Protein AF-0000000068355469 (afdb_homodimer)

Radius of gyration: 29.23 Å; Cα contacts (8 Å, |Δi|>4): 867; chains: 2; bounding box: 47×93×87 Å

Nearest PDB structures (foldseek):
  5yq8-assembly2_D  TM=9.572E-01  e=1.534E-23  Leishmania major
  4rgh-assembly1_A  TM=9.578E-01  e=7.534E-19  Homo sapiens
  4z2z-assembly1_B  TM=8.912E-01  e=1.620E-16  Saccharomyces cerevisiae S288C
  7d66-assembly2_I  TM=9.226E-01  e=7.204E-16  Toxoplasma gondii GT1
  7d66-assembly1_F  TM=9.216E-01  e=1.233E-15  Toxoplasma gondii GT1

Organism: Leishmania major (NCBI:txid5664)

Structure (mmCIF, N/CA/C/O backbone):
data_AF-0000000068355469-model_v1
#
loop_
_entity.id
_entity.type
_entity.pdbx_description
1 polymer 'DNA-damage inducible protein DDI1-like protein'
#
loop_
_atom_site.group_PDB
_atom_site.id
_atom_site.type_symbol
_atom_site.label_atom_id
_atom_site.label_alt_id
_atom_site.label_comp_id
_atom_site.label_asym_id
_atom_site.label_entity_id
_atom_site.label_seq_id
_atom_site.pdbx_PDB_ins_code
_atom_site.Cartn_x
_atom_site.Cartn_y
_atom_site.Cartn_z
_atom_site.occupancy
_atom_site.B_iso_or_equiv
_atom_site.auth_seq_id
_atom_site.auth_comp_id
_atom_site.auth_asym_id
_atom_site.auth_atom_id
_atom_site.pdbx_PDB_model_num
ATOM 1 N N . MET A 1 1 ? -22.641 -48.719 -15.414 1 51.84 1 MET A N 1
ATOM 2 C CA . MET A 1 1 ? -21.25 -49.125 -15.336 1 51.84 1 MET A CA 1
ATOM 3 C C . MET A 1 1 ? -20.297 -47.969 -15.516 1 51.84 1 MET A C 1
ATOM 5 O O . MET A 1 1 ? -19.312 -47.844 -14.789 1 51.84 1 MET A O 1
ATOM 9 N N . ASP A 1 2 ? -20.797 -46.844 -16.328 1 77.88 2 ASP A N 1
ATOM 10 C CA . ASP A 1 2 ? -20.078 -45.688 -16.844 1 77.88 2 ASP A CA 1
ATOM 11 C C . ASP A 1 2 ? -19.938 -44.594 -15.789 1 77.88 2 ASP A C 1
ATOM 13 O O . ASP A 1 2 ? -18.875 -44 -15.656 1 77.88 2 ASP A O 1
ATOM 17 N N . GLU A 1 3 ? -20.859 -44.656 -14.852 1 86.19 3 GLU A N 1
ATOM 18 C CA . GLU A 1 3 ? -20.844 -43.656 -13.797 1 86.19 3 GLU A CA 1
ATOM 19 C C . GLU A 1 3 ? -19.797 -43.969 -12.742 1 86.19 3 GLU A C 1
ATOM 21 O O . GLU A 1 3 ? -19.156 -43.062 -12.211 1 86.19 3 GLU A O 1
ATOM 26 N N . ARG A 1 4 ? -19.609 -45.25 -12.461 1 82.31 4 ARG A N 1
ATOM 27 C CA . ARG A 1 4 ? -18.625 -45.688 -11.469 1 82.31 4 ARG A CA 1
ATOM 28 C C . ARG A 1 4 ? -17.219 -45.375 -11.938 1 82.31 4 ARG A C 1
ATOM 30 O O . ARG A 1 4 ? -16.344 -45.031 -11.133 1 82.31 4 ARG A O 1
ATOM 37 N N . GLN A 1 5 ? -17.031 -45.562 -13.211 1 86 5 GLN A N 1
ATOM 38 C CA . GLN A 1 5 ? -15.727 -45.25 -13.781 1 86 5 GLN A CA 1
ATOM 39 C C . GLN A 1 5 ? -15.422 -43.75 -13.695 1 86 5 GLN A C 1
ATOM 41 O O . GLN A 1 5 ? -14.297 -43.344 -13.406 1 86 5 GLN A O 1
ATOM 46 N N . LEU A 1 6 ? -16.469 -42.875 -13.945 1 89.69 6 LEU A N 1
ATOM 47 C CA . LEU A 1 6 ? -16.328 -41.438 -13.859 1 89.69 6 LEU A CA 1
ATOM 48 C C . LEU A 1 6 ? -15.992 -41 -12.43 1 89.69 6 LEU A C 1
ATOM 50 O O . LEU A 1 6 ? -15.164 -40.125 -12.227 1 89.69 6 LEU A O 1
ATOM 54 N N . GLU A 1 7 ? -16.625 -41.562 -11.57 1 88 7 GLU A N 1
ATOM 55 C CA . GLU A 1 7 ? -16.359 -41.25 -10.172 1 88 7 GLU A CA 1
ATOM 56 C C . GLU A 1 7 ? -14.945 -41.656 -9.766 1 88 7 GLU A C 1
ATOM 58 O O . GLU A 1 7 ? -14.289 -40.938 -9.023 1 88 7 GLU A O 1
ATOM 63 N N . LEU A 1 8 ? -14.531 -42.875 -10.203 1 87.12 8 LEU A N 1
ATOM 64 C CA . LEU A 1 8 ? -13.172 -43.312 -9.93 1 87.12 8 LEU A CA 1
ATOM 65 C C . LEU A 1 8 ? -12.156 -42.344 -10.523 1 87.12 8 LEU A C 1
ATOM 67 O O . LEU A 1 8 ? -11.164 -42 -9.875 1 87.12 8 LEU A O 1
ATOM 71 N N . GLN A 1 9 ? -12.375 -41.906 -11.711 1 88.88 9 GLN A N 1
ATOM 72 C CA . GLN A 1 9 ? -11.5 -40.969 -12.375 1 88.88 9 GLN A CA 1
ATOM 73 C C . GLN A 1 9 ? -11.43 -39.656 -11.594 1 88.88 9 GLN A C 1
ATOM 75 O O . GLN A 1 9 ? -10.344 -39.094 -11.391 1 88.88 9 GLN A O 1
ATOM 80 N N . ARG A 1 10 ? -12.562 -39.188 -11.188 1 88.88 10 ARG A N 1
ATOM 81 C CA . ARG A 1 10 ? -12.617 -37.969 -10.398 1 88.88 10 ARG A CA 1
ATOM 82 C C . ARG A 1 10 ? -11.797 -38.094 -9.117 1 88.88 10 ARG A C 1
ATOM 84 O O . ARG A 1 10 ? -11.109 -37.156 -8.711 1 88.88 10 ARG A O 1
ATOM 91 N N . ARG A 1 11 ? -11.867 -39.188 -8.516 1 89.38 11 ARG A N 1
ATOM 92 C CA . ARG A 1 11 ? -11.133 -39.406 -7.277 1 89.38 11 ARG A CA 1
ATOM 93 C C . ARG A 1 11 ? -9.633 -39.469 -7.531 1 89.38 11 ARG A C 1
ATOM 95 O O . ARG A 1 11 ? -8.852 -38.938 -6.727 1 89.38 11 ARG A O 1
ATOM 102 N N . ILE A 1 12 ? -9.273 -40.125 -8.578 1 89.94 12 ILE A N 1
ATOM 103 C CA . ILE A 1 12 ? -7.859 -40.219 -8.93 1 89.94 12 ILE A CA 1
ATOM 104 C C . ILE A 1 12 ? -7.312 -38.812 -9.195 1 89.94 12 ILE A C 1
ATOM 106 O O . ILE A 1 12 ? -6.246 -38.438 -8.703 1 89.94 12 ILE A O 1
ATOM 110 N N . TYR A 1 13 ? -8.062 -38.031 -9.93 1 89.62 13 TYR A N 1
ATOM 111 C CA . TYR A 1 13 ? -7.641 -36.688 -10.242 1 89.62 13 TYR A CA 1
ATOM 112 C C . TYR A 1 13 ? -7.523 -35.844 -8.977 1 89.62 13 TYR A C 1
ATOM 114 O O . TYR A 1 13 ? -6.582 -35.062 -8.82 1 89.62 13 TYR A O 1
ATOM 122 N N . ALA A 1 14 ? -8.43 -35.938 -8.141 1 90.25 14 ALA A N 1
ATOM 123 C CA . ALA A 1 14 ? -8.391 -35.219 -6.871 1 90.25 14 ALA A CA 1
ATOM 124 C C . ALA A 1 14 ? -7.152 -35.594 -6.062 1 90.25 14 ALA A C 1
ATOM 126 O O . ALA A 1 14 ? -6.527 -34.719 -5.441 1 90.25 14 ALA A O 1
ATOM 127 N N . GLN A 1 15 ? -6.836 -36.781 -6.062 1 91.38 15 GLN A N 1
ATOM 128 C CA . GLN A 1 15 ? -5.66 -37.25 -5.336 1 91.38 15 GLN A CA 1
ATOM 129 C C . GLN A 1 15 ? -4.379 -36.719 -5.957 1 91.38 15 GLN A C 1
ATOM 131 O O . GLN A 1 15 ? -3.451 -36.344 -5.242 1 91.38 15 GLN A O 1
ATOM 136 N N . ILE A 1 16 ? -4.293 -36.75 -7.227 1 92.5 16 ILE A N 1
ATOM 137 C CA . ILE A 1 16 ? -3.131 -36.219 -7.93 1 92.5 16 ILE A CA 1
ATOM 138 C C . ILE A 1 16 ? -2.963 -34.75 -7.598 1 92.5 16 ILE A C 1
ATOM 140 O O . ILE A 1 16 ? -1.854 -34.281 -7.312 1 92.5 16 ILE A O 1
ATOM 144 N N . GLN A 1 17 ? -4.062 -34.031 -7.699 1 92.56 17 GLN A N 1
ATOM 145 C CA . GLN A 1 17 ? -4.02 -32.625 -7.383 1 92.56 17 GLN A CA 1
ATOM 146 C C . GLN A 1 17 ? -3.553 -32.375 -5.949 1 92.56 17 GLN A C 1
ATOM 148 O O . GLN A 1 17 ? -2.719 -31.516 -5.695 1 92.56 17 GLN A O 1
ATOM 153 N N . GLN A 1 18 ? -4.039 -33.156 -5.074 1 94.5 18 GLN A N 1
ATOM 154 C CA . GLN A 1 18 ? -3.643 -33.031 -3.674 1 94.5 18 GLN A CA 1
ATOM 155 C C . GLN A 1 18 ? -2.152 -33.312 -3.498 1 94.5 18 GLN A C 1
ATOM 157 O O . GLN A 1 18 ? -1.476 -32.625 -2.73 1 94.5 18 GLN A O 1
ATOM 162 N N . GLN A 1 19 ? -1.701 -34.25 -4.156 1 93.88 19 GLN A N 1
ATOM 163 C CA . GLN A 1 19 ? -0.277 -34.562 -4.094 1 93.88 19 GLN A CA 1
ATOM 164 C C . GLN A 1 19 ? 0.563 -33.406 -4.609 1 93.88 19 GLN A C 1
ATOM 166 O O . GLN A 1 19 ? 1.611 -33.094 -4.039 1 93.88 19 GLN A O 1
ATOM 171 N N . GLN A 1 20 ? 0.139 -32.75 -5.695 1 93.5 20 GLN A N 1
ATOM 172 C CA . GLN A 1 20 ? 0.834 -31.609 -6.242 1 93.5 20 GLN A CA 1
ATOM 173 C C . GLN A 1 20 ? 0.85 -30.453 -5.242 1 93.5 20 GLN A C 1
ATOM 175 O O . GLN A 1 20 ? 1.87 -29.781 -5.078 1 93.5 20 GLN A O 1
ATOM 180 N N . ILE A 1 21 ? -0.259 -30.234 -4.633 1 96.94 21 ILE A N 1
ATOM 181 C CA . ILE A 1 21 ? -0.383 -29.188 -3.619 1 96.94 21 ILE A CA 1
ATOM 182 C C . ILE A 1 21 ? 0.56 -29.484 -2.455 1 96.94 21 ILE A C 1
ATOM 184 O O . ILE A 1 21 ? 1.283 -28.594 -1.991 1 96.94 21 ILE A O 1
ATOM 188 N N . ASP A 1 22 ? 0.597 -30.734 -2.049 1 96.88 22 ASP A N 1
ATOM 189 C CA . ASP A 1 22 ? 1.46 -31.141 -0.944 1 96.88 22 ASP A CA 1
ATOM 190 C C . ASP A 1 22 ? 2.934 -30.984 -1.31 1 96.88 22 ASP A C 1
ATOM 192 O O . ASP A 1 22 ? 3.74 -30.547 -0.48 1 96.88 22 ASP A O 1
ATOM 196 N N . GLU A 1 23 ? 3.232 -31.359 -2.447 1 96.19 23 GLU A N 1
ATOM 197 C CA . GLU A 1 23 ? 4.602 -31.172 -2.926 1 96.19 23 GLU A CA 1
ATOM 198 C C . GLU A 1 23 ? 4.969 -29.688 -2.99 1 96.19 23 GLU A C 1
ATOM 200 O O . GLU A 1 23 ? 6.09 -29.312 -2.643 1 96.19 23 GLU A O 1
ATOM 205 N N . ASN A 1 24 ? 4.051 -28.922 -3.484 1 96.31 24 ASN A N 1
ATOM 206 C CA . ASN A 1 24 ? 4.266 -27.484 -3.531 1 96.31 24 ASN A CA 1
ATOM 207 C C . ASN A 1 24 ? 4.539 -26.906 -2.143 1 96.31 24 ASN A C 1
ATOM 209 O O . ASN A 1 24 ? 5.473 -26.125 -1.96 1 96.31 24 ASN A O 1
ATOM 213 N N . LEU A 1 25 ? 3.688 -27.297 -1.235 1 96.5 25 LEU A N 1
ATOM 214 C CA . LEU A 1 25 ? 3.861 -26.859 0.147 1 96.5 25 LEU A CA 1
ATOM 215 C C . LEU A 1 25 ? 5.211 -27.328 0.693 1 96.5 25 LEU A C 1
ATOM 217 O O . LEU A 1 25 ? 5.926 -26.547 1.325 1 96.5 25 LEU A O 1
ATOM 221 N N . ALA A 1 26 ? 5.562 -28.562 0.443 1 95.88 26 ALA A N 1
ATOM 222 C CA . ALA A 1 26 ? 6.836 -29.125 0.901 1 95.88 26 ALA A CA 1
ATOM 223 C C . ALA A 1 26 ? 8.008 -28.344 0.315 1 95.88 26 ALA A C 1
ATOM 225 O O . ALA A 1 26 ? 8.984 -28.047 1.017 1 95.88 26 ALA A O 1
ATOM 226 N N . ASN A 1 27 ? 7.949 -28.062 -0.927 1 95.06 27 ASN A N 1
ATOM 227 C CA . ASN A 1 27 ? 8.984 -27.281 -1.583 1 95.06 27 ASN A CA 1
ATOM 228 C C . ASN A 1 27 ? 9.117 -25.891 -0.957 1 95.06 27 ASN A C 1
ATOM 230 O O . ASN A 1 27 ? 10.234 -25.422 -0.729 1 95.06 27 ASN A O 1
ATOM 234 N N . ALA A 1 28 ? 7.973 -25.281 -0.75 1 95.62 28 ALA A N 1
ATOM 235 C CA . ALA A 1 28 ? 7.984 -23.953 -0.136 1 95.62 28 ALA A CA 1
ATOM 236 C C . ALA A 1 28 ? 8.617 -24 1.251 1 95.62 28 ALA A C 1
ATOM 238 O O . ALA A 1 28 ? 9.414 -23.125 1.604 1 95.62 28 ALA A O 1
ATOM 239 N N . LEU A 1 29 ? 8.258 -25.016 2.021 1 94.81 29 LEU A N 1
ATOM 240 C CA . LEU A 1 29 ? 8.789 -25.172 3.369 1 94.81 29 LEU A CA 1
ATOM 241 C C . LEU A 1 29 ? 10.297 -25.406 3.334 1 94.81 29 LEU A C 1
ATOM 243 O O . LEU A 1 29 ? 11.016 -24.969 4.234 1 94.81 29 LEU A O 1
ATOM 247 N N . GLU A 1 30 ? 10.734 -26.016 2.336 1 93.94 30 GLU A N 1
ATOM 248 C CA . GLU A 1 30 ? 12.148 -26.359 2.221 1 93.94 30 GLU A CA 1
ATOM 249 C C . GLU A 1 30 ? 12.961 -25.172 1.674 1 93.94 30 GLU A C 1
ATOM 251 O O . GLU A 1 30 ? 14.008 -24.828 2.223 1 93.94 30 GLU A O 1
ATOM 256 N N . TYR A 1 31 ? 12.461 -24.547 0.656 1 91.88 31 TYR A N 1
ATOM 257 C CA . TYR A 1 31 ? 13.281 -23.609 -0.108 1 91.88 31 TYR A CA 1
ATOM 258 C C . TYR A 1 31 ? 12.977 -22.172 0.283 1 91.88 31 TYR A C 1
ATOM 260 O O . TYR A 1 31 ? 13.805 -21.281 0.098 1 91.88 31 TYR A O 1
ATOM 268 N N . THR A 1 32 ? 11.766 -21.906 0.779 1 91.38 32 THR A N 1
ATOM 269 C CA . THR A 1 32 ? 11.391 -20.547 1.151 1 91.38 32 THR A CA 1
ATOM 270 C C . THR A 1 32 ? 10.625 -20.531 2.471 1 91.38 32 THR A C 1
ATOM 272 O O . THR A 1 32 ? 9.516 -20.016 2.545 1 91.38 32 THR A O 1
ATOM 275 N N . PRO A 1 33 ? 11.188 -21.062 3.52 1 91.12 33 PRO A N 1
ATOM 276 C CA . PRO A 1 33 ? 10.469 -21.156 4.793 1 91.12 33 PRO A CA 1
ATOM 277 C C . PRO A 1 33 ? 10.047 -19.797 5.336 1 91.12 33 PRO A C 1
ATOM 279 O O . PRO A 1 33 ? 9.047 -19.688 6.043 1 91.12 33 PRO A O 1
ATOM 282 N N . GLU A 1 34 ? 10.688 -18.703 4.922 1 90.38 34 GLU A N 1
ATOM 283 C CA . GLU A 1 34 ? 10.406 -17.359 5.422 1 90.38 34 GLU A CA 1
ATOM 284 C C . GLU A 1 34 ? 9.047 -16.875 4.93 1 90.38 34 GLU A C 1
ATOM 286 O O . GLU A 1 34 ? 8.461 -15.953 5.512 1 90.38 34 GLU A O 1
ATOM 291 N N . ALA A 1 35 ? 8.617 -17.469 3.859 1 87.69 35 ALA A N 1
ATOM 292 C CA . ALA A 1 35 ? 7.344 -17.062 3.271 1 87.69 35 ALA A CA 1
ATOM 293 C C . ALA A 1 35 ? 6.188 -17.344 4.23 1 87.69 35 ALA A C 1
ATOM 295 O O . ALA A 1 35 ? 5.094 -16.797 4.062 1 87.69 35 ALA A O 1
ATOM 296 N N . PHE A 1 36 ? 6.434 -18.141 5.188 1 90.12 36 PHE A N 1
ATOM 297 C CA . PHE A 1 36 ? 5.371 -18.531 6.109 1 90.12 36 PHE A CA 1
ATOM 298 C C . PHE A 1 36 ? 5.379 -17.641 7.352 1 90.12 36 PHE A C 1
ATOM 300 O O . PHE A 1 36 ? 4.48 -17.75 8.188 1 90.12 36 PHE A O 1
ATOM 307 N N . ALA A 1 37 ? 6.359 -16.844 7.473 1 89.56 37 ALA A N 1
ATOM 308 C CA . ALA A 1 37 ? 6.449 -15.945 8.625 1 89.56 37 ALA A CA 1
ATOM 309 C C . ALA A 1 37 ? 5.582 -14.703 8.422 1 89.56 37 ALA A C 1
ATOM 311 O O . ALA A 1 37 ? 5.414 -14.234 7.289 1 89.56 37 ALA A O 1
ATOM 312 N N . LYS A 1 38 ? 5.027 -14.258 9.477 1 89.69 38 LYS A N 1
ATOM 313 C CA . LYS A 1 38 ? 4.297 -12.992 9.445 1 89.69 38 LYS A CA 1
ATOM 314 C C . LYS A 1 38 ? 5.242 -11.82 9.195 1 89.69 38 LYS A C 1
ATOM 316 O O . LYS A 1 38 ? 6.352 -11.781 9.727 1 89.69 38 LYS A O 1
ATOM 321 N N . VAL A 1 39 ? 4.762 -10.922 8.422 1 95.44 39 VAL A N 1
ATOM 322 C CA . VAL A 1 39 ? 5.637 -9.789 8.133 1 95.44 39 VAL A CA 1
ATOM 323 C C . VAL A 1 39 ? 5.211 -8.578 8.969 1 95.44 39 VAL A C 1
ATOM 325 O O . VAL A 1 39 ? 4.02 -8.367 9.203 1 95.44 39 VAL A O 1
ATOM 328 N N . THR A 1 40 ? 6.176 -7.824 9.477 1 96.38 40 THR A N 1
ATOM 329 C CA . THR A 1 40 ? 5.957 -6.562 10.172 1 96.38 40 THR A CA 1
ATOM 330 C C . THR A 1 40 ? 5.73 -5.426 9.18 1 96.38 40 THR A C 1
ATOM 332 O O . THR A 1 40 ? 6.539 -5.223 8.273 1 96.38 40 THR A O 1
ATOM 335 N N . MET A 1 41 ? 4.625 -4.746 9.398 1 97.62 41 MET A N 1
ATOM 336 C CA . MET A 1 41 ? 4.301 -3.641 8.492 1 97.62 41 MET A CA 1
ATOM 337 C C . MET A 1 41 ? 5.301 -2.5 8.656 1 97.62 41 MET A C 1
ATOM 339 O O . MET A 1 41 ? 5.996 -2.414 9.664 1 97.62 41 MET A O 1
ATOM 343 N N . LEU A 1 42 ? 5.344 -1.629 7.66 1 98.69 42 LEU A N 1
ATOM 344 C CA . LEU A 1 42 ? 6.41 -0.631 7.605 1 98.69 42 LEU A CA 1
ATOM 345 C C . LEU A 1 42 ? 5.953 0.685 8.227 1 98.69 42 LEU A C 1
ATOM 347 O O . LEU A 1 42 ? 5.047 1.34 7.707 1 98.69 42 LEU A O 1
ATOM 351 N N . TYR A 1 43 ? 6.594 1.027 9.297 1 98.69 43 TYR A N 1
ATOM 352 C CA . TYR A 1 43 ? 6.395 2.312 9.961 1 98.69 43 TYR A CA 1
ATOM 353 C C . TYR A 1 43 ? 7.723 3.02 10.188 1 98.69 43 TYR A C 1
ATOM 355 O O . TYR A 1 43 ? 8.734 2.375 10.469 1 98.69 43 TYR A O 1
ATOM 363 N N . VAL A 1 44 ? 7.664 4.289 10.102 1 98.75 44 VAL A N 1
ATOM 364 C CA . VAL A 1 44 ? 8.82 5.098 10.477 1 98.75 44 VAL A CA 1
ATOM 365 C C . VAL A 1 44 ? 8.414 6.117 11.539 1 98.75 44 VAL A C 1
ATOM 367 O O . VAL A 1 44 ? 7.281 6.605 11.539 1 98.75 44 VAL A O 1
ATOM 370 N N . PRO A 1 45 ? 9.336 6.383 12.375 1 98.31 45 PRO A N 1
ATOM 371 C CA . PRO A 1 45 ? 9.078 7.473 13.32 1 98.31 45 PRO A CA 1
ATOM 372 C C . PRO A 1 45 ? 9.281 8.852 12.703 1 98.31 45 PRO A C 1
ATOM 374 O O . PRO A 1 45 ? 10.195 9.047 11.898 1 98.31 45 PRO A O 1
ATOM 377 N N . CYS A 1 46 ? 8.383 9.766 13.086 1 98.31 46 CYS A N 1
ATOM 378 C CA . CYS A 1 46 ? 8.555 11.164 12.695 1 98.31 46 CYS A CA 1
ATOM 379 C C . CYS A 1 46 ? 7.938 12.094 13.727 1 98.31 46 CYS A C 1
ATOM 381 O O . CYS A 1 46 ? 7.309 11.641 14.68 1 98.31 46 CYS A O 1
ATOM 383 N N . THR A 1 47 ? 8.289 13.375 13.594 1 98.56 47 THR A N 1
ATOM 384 C CA . THR A 1 47 ? 7.645 14.383 14.438 1 98.56 47 THR A CA 1
ATOM 385 C C . THR A 1 47 ? 7.027 15.484 13.578 1 98.56 47 THR A C 1
ATOM 387 O O . THR A 1 47 ? 7.59 15.867 12.547 1 98.56 47 THR A O 1
ATOM 390 N N . ILE A 1 48 ? 5.906 15.867 13.945 1 98.5 48 ILE A N 1
ATOM 391 C CA . ILE A 1 48 ? 5.199 17.016 13.383 1 98.5 48 ILE A CA 1
ATOM 392 C C . ILE A 1 48 ? 4.844 18 14.5 1 98.5 48 ILE A C 1
ATOM 394 O O . ILE A 1 48 ? 4.117 17.656 15.43 1 98.5 48 ILE A O 1
ATOM 398 N N . ASN A 1 49 ? 5.391 19.172 14.414 1 97 49 ASN A N 1
ATOM 399 C CA . ASN A 1 49 ? 5.246 20.125 15.5 1 97 49 ASN A CA 1
ATOM 400 C C . ASN A 1 49 ? 5.637 19.516 16.844 1 97 49 ASN A C 1
ATOM 402 O O . ASN A 1 49 ? 4.898 19.641 17.828 1 97 49 ASN A O 1
ATOM 406 N N . GLN A 1 50 ? 6.703 18.781 16.875 1 96.44 50 GLN A N 1
ATOM 407 C CA . GLN A 1 50 ? 7.344 18.203 18.047 1 96.44 50 GLN A CA 1
ATOM 408 C C . GLN A 1 50 ? 6.5 17.078 18.641 1 96.44 50 GLN A C 1
ATOM 410 O O . GLN A 1 50 ? 6.812 16.562 19.703 1 96.44 50 GLN A O 1
ATOM 415 N N . VAL A 1 51 ? 5.445 16.688 17.938 1 98.38 51 VAL A N 1
ATOM 416 C CA . VAL A 1 51 ? 4.633 15.555 18.344 1 98.38 51 VAL A CA 1
ATOM 417 C C . VAL A 1 51 ? 5.117 14.289 17.625 1 98.38 51 VAL A C 1
ATOM 419 O O . VAL A 1 51 ? 5.234 14.273 16.406 1 98.38 51 VAL A O 1
ATOM 422 N N . LEU A 1 52 ? 5.418 13.273 18.406 1 98.12 52 LEU A N 1
ATOM 423 C CA . LEU A 1 52 ? 5.859 12.008 17.844 1 98.12 52 LEU A CA 1
ATOM 424 C C . LEU A 1 52 ? 4.707 11.297 17.141 1 98.12 52 LEU A C 1
ATOM 426 O O . LEU A 1 52 ? 3.615 11.172 17.688 1 98.12 52 LEU A O 1
ATOM 430 N N . VAL A 1 53 ? 4.883 10.922 15.93 1 98.44 53 VAL A N 1
ATOM 431 C CA . VAL A 1 53 ? 3.912 10.211 15.109 1 98.44 53 VAL A CA 1
ATOM 432 C C . VAL A 1 53 ? 4.582 9 14.453 1 98.44 53 VAL A C 1
ATOM 434 O O . VAL A 1 53 ? 5.715 9.094 13.977 1 98.44 53 VAL A O 1
ATOM 437 N N . LYS A 1 54 ? 3.955 7.867 14.461 1 98.44 54 LYS A N 1
ATOM 438 C CA . LYS A 1 54 ? 4.395 6.707 13.688 1 98.44 54 LYS A CA 1
ATOM 439 C C . LYS A 1 54 ? 3.697 6.645 12.336 1 98.44 54 LYS A C 1
ATOM 441 O O . LYS A 1 54 ? 2.486 6.426 12.266 1 98.44 54 LYS A O 1
ATOM 446 N N . ALA A 1 55 ? 4.426 6.82 11.312 1 98.69 55 ALA A N 1
ATOM 447 C CA . ALA A 1 55 ? 3.861 6.941 9.969 1 98.69 55 ALA A CA 1
ATOM 448 C C . ALA A 1 55 ? 3.92 5.605 9.234 1 98.69 55 ALA A C 1
ATOM 450 O O . ALA A 1 55 ? 4.984 4.988 9.133 1 98.69 55 ALA A O 1
ATOM 451 N N . PHE A 1 56 ? 2.809 5.211 8.773 1 98.44 56 PHE A N 1
ATOM 452 C CA . PHE A 1 56 ? 2.707 4.027 7.926 1 98.44 56 PHE A CA 1
ATOM 453 C C . PHE A 1 56 ? 3.18 4.332 6.512 1 98.44 56 PHE A C 1
ATOM 455 O O . PHE A 1 56 ? 2.768 5.328 5.914 1 98.44 56 PHE A O 1
ATOM 462 N N . VAL A 1 57 ? 4.109 3.504 5.977 1 98.88 57 VAL A N 1
ATOM 463 C CA . VAL A 1 57 ? 4.629 3.697 4.629 1 98.88 57 VAL A CA 1
ATOM 464 C C . VAL A 1 57 ? 3.889 2.787 3.652 1 98.88 57 VAL A C 1
ATOM 466 O O . VAL A 1 57 ? 3.973 1.561 3.75 1 98.88 57 VAL A O 1
ATOM 469 N N . ASP A 1 58 ? 3.168 3.389 2.707 1 98.38 58 ASP A N 1
ATOM 470 C CA . ASP A 1 58 ? 2.23 2.65 1.868 1 98.38 58 ASP A CA 1
ATOM 471 C C . ASP A 1 58 ? 2.344 3.08 0.408 1 98.38 58 ASP A C 1
ATOM 473 O O . ASP A 1 58 ? 1.712 4.055 -0.008 1 98.38 58 ASP A O 1
ATOM 477 N N . SER A 1 59 ? 3.074 2.266 -0.396 1 98.62 59 SER A N 1
ATOM 478 C CA . SER A 1 59 ? 3.213 2.576 -1.815 1 98.62 59 SER A CA 1
ATOM 479 C C . SER A 1 59 ? 1.902 2.344 -2.561 1 98.62 59 SER A C 1
ATOM 481 O O . SER A 1 59 ? 1.741 2.793 -3.699 1 98.62 59 SER A O 1
ATOM 483 N N . GLY A 1 60 ? 0.962 1.64 -1.952 1 97.19 60 GLY A N 1
ATOM 484 C CA . GLY A 1 60 ? -0.317 1.361 -2.586 1 97.19 60 GLY A CA 1
ATOM 485 C C . GLY A 1 60 ? -1.352 2.443 -2.342 1 97.19 60 GLY A C 1
ATOM 486 O O . GLY A 1 60 ? -2.404 2.459 -2.982 1 97.19 60 GLY A O 1
ATOM 487 N N . ALA A 1 61 ? -1.058 3.273 -1.44 1 95.38 61 ALA A N 1
ATOM 488 C CA . ALA A 1 61 ? -1.926 4.426 -1.205 1 95.38 61 ALA A CA 1
ATOM 489 C C . ALA A 1 61 ? -1.556 5.586 -2.121 1 95.38 61 ALA A C 1
ATOM 491 O O . ALA A 1 61 ? -0.432 6.094 -2.068 1 95.38 61 ALA A O 1
ATOM 492 N N . GLN A 1 62 ? -2.486 5.98 -2.914 1 95.12 62 GLN A N 1
ATOM 493 C CA . GLN A 1 62 ? -2.213 7.059 -3.861 1 95.12 62 GLN A CA 1
ATOM 494 C C . GLN A 1 62 ? -1.901 8.359 -3.137 1 95.12 62 GLN A C 1
ATOM 496 O O . GLN A 1 62 ? -0.956 9.07 -3.494 1 95.12 62 GLN A O 1
ATOM 501 N N . ASN A 1 63 ? -2.654 8.617 -2.057 1 95.12 63 ASN A N 1
ATOM 502 C CA . ASN A 1 63 ? -2.525 9.867 -1.317 1 95.12 63 ASN A CA 1
ATOM 503 C C . ASN A 1 63 ? -2.061 9.625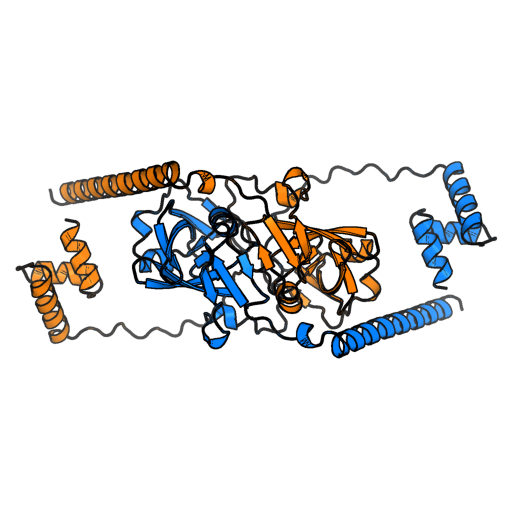 0.116 1 95.12 63 ASN A C 1
ATOM 505 O O . ASN A 1 63 ? -2.42 8.625 0.73 1 95.12 63 ASN A O 1
ATOM 509 N N . SER A 1 64 ? -1.318 10.609 0.591 1 97.44 64 SER A N 1
ATOM 510 C CA . SER A 1 64 ? -0.972 10.617 2.008 1 97.44 64 SER A CA 1
ATOM 511 C C . SER A 1 64 ? -2.133 11.125 2.857 1 97.44 64 SER A C 1
ATOM 513 O O . SER A 1 64 ? -2.828 12.062 2.473 1 97.44 64 SER A O 1
ATOM 515 N N . ILE A 1 65 ? -2.27 10.492 4.02 1 97.31 65 ILE A N 1
ATOM 516 C CA . ILE A 1 65 ? -3.463 10.727 4.824 1 97.31 65 ILE A CA 1
ATOM 517 C C . ILE A 1 65 ? -3.076 10.859 6.293 1 97.31 65 ILE A C 1
ATOM 519 O O . ILE A 1 65 ? -2.236 10.102 6.789 1 97.31 65 ILE A O 1
ATOM 523 N N . MET A 1 66 ? -3.643 11.82 6.926 1 98 66 MET A N 1
ATOM 524 C CA . MET A 1 66 ? -3.568 11.969 8.375 1 98 66 MET A CA 1
ATOM 525 C C . MET A 1 66 ? -4.961 11.914 9 1 98 66 MET A C 1
ATOM 527 O O . MET A 1 66 ? -5.906 12.508 8.477 1 98 66 MET A O 1
ATOM 531 N N . ASN A 1 67 ? -5.066 11.117 10.055 1 96.5 67 ASN A N 1
ATOM 532 C CA . ASN A 1 67 ? -6.387 11.156 10.68 1 96.5 67 ASN A CA 1
ATOM 533 C C . ASN A 1 67 ? -6.598 12.453 11.461 1 96.5 67 ASN A C 1
ATOM 535 O O . ASN A 1 67 ? -5.633 13.133 11.812 1 96.5 67 ASN A O 1
ATOM 539 N N . LYS A 1 68 ? -7.816 12.797 11.648 1 97.31 68 LYS A N 1
ATOM 540 C CA . LYS A 1 68 ? -8.188 14.062 12.273 1 97.31 68 LYS A CA 1
ATOM 541 C C . LYS A 1 68 ? -7.586 14.195 13.664 1 97.31 68 LYS A C 1
ATOM 543 O O . LYS A 1 68 ? -7.098 15.266 14.039 1 97.31 68 LYS A O 1
ATOM 548 N N . ARG A 1 69 ? -7.617 13.148 14.438 1 97.56 69 ARG A N 1
ATOM 549 C CA . ARG A 1 69 ? -7.082 13.164 15.797 1 97.56 69 ARG A CA 1
ATOM 550 C C . ARG A 1 69 ? -5.609 13.555 15.805 1 97.56 69 ARG A C 1
ATOM 552 O O . ARG A 1 69 ? -5.18 14.359 16.625 1 97.56 69 ARG A O 1
ATOM 559 N N . THR A 1 70 ? -4.863 13.047 14.93 1 98.12 70 THR A N 1
ATOM 560 C CA . THR A 1 70 ? -3.441 13.367 14.828 1 98.12 70 THR A CA 1
ATOM 561 C C . THR A 1 70 ? -3.238 14.812 14.383 1 98.12 70 THR A C 1
ATOM 563 O O . THR A 1 70 ? -2.365 15.508 14.898 1 98.12 70 THR A O 1
ATOM 566 N N . ALA A 1 71 ? -4.043 15.258 13.414 1 98.5 71 ALA A N 1
ATOM 567 C CA . ALA A 1 71 ? -3.979 16.656 12.992 1 98.5 71 ALA A CA 1
ATOM 568 C C . ALA A 1 71 ? -4.23 17.594 14.164 1 98.5 71 ALA A C 1
ATOM 570 O O . ALA A 1 71 ? -3.555 18.625 14.297 1 98.5 71 ALA A O 1
ATOM 571 N N . GLU A 1 72 ? -5.16 17.219 14.961 1 98.19 72 GLU A N 1
ATOM 572 C CA . GLU A 1 72 ? -5.473 18 16.141 1 98.19 72 GLU A CA 1
ATOM 573 C C . GLU A 1 72 ? -4.305 18 17.125 1 98.19 72 GLU A C 1
ATOM 575 O O . GLU A 1 72 ? -3.889 19.062 17.609 1 98.19 72 GLU A O 1
ATOM 580 N N . ARG A 1 73 ? -3.787 16.844 17.391 1 97.94 73 ARG A N 1
ATOM 581 C CA . ARG A 1 73 ? -2.67 16.688 18.312 1 97.94 73 ARG A CA 1
ATOM 582 C C . ARG A 1 73 ? -1.464 17.5 17.844 1 97.94 73 ARG A C 1
ATOM 584 O O . ARG A 1 73 ? -0.736 18.062 18.672 1 97.94 73 ARG A O 1
ATOM 591 N N . CYS A 1 74 ? -1.3 17.656 16.531 1 98.12 74 CYS A N 1
ATOM 592 C CA . CYS A 1 74 ? -0.14 18.328 15.961 1 98.12 74 CYS A CA 1
ATOM 593 C C . CYS A 1 74 ? -0.419 19.812 15.758 1 98.12 74 CYS A C 1
ATOM 595 O O . CYS A 1 74 ? 0.449 20.562 15.289 1 98.12 74 CYS A O 1
ATOM 597 N N . GLY A 1 75 ? -1.677 20.25 16.031 1 97.25 75 GLY A N 1
ATOM 598 C CA . GLY A 1 75 ? -2.025 21.641 15.852 1 97.25 75 GLY A CA 1
ATOM 599 C C . GLY A 1 75 ? -2.133 22.062 14.391 1 97.25 75 GLY A C 1
ATOM 600 O O . GLY A 1 75 ? -1.787 23.188 14.031 1 97.25 75 GLY A O 1
ATOM 601 N N . LEU A 1 76 ? -2.58 21.141 13.578 1 97.94 76 LEU A N 1
ATOM 602 C CA . LEU A 1 76 ? -2.539 21.391 12.141 1 97.94 76 LEU A CA 1
ATOM 603 C C . LEU A 1 76 ? -3.936 21.688 11.594 1 97.94 76 LEU A C 1
ATOM 605 O O . LEU A 1 76 ? -4.094 22.016 10.422 1 97.94 76 LEU A O 1
ATOM 609 N N . MET A 1 77 ? -4.977 21.656 12.422 1 96.81 77 MET A N 1
ATOM 610 C CA . MET A 1 77 ? -6.348 21.797 11.93 1 96.81 77 MET A CA 1
ATOM 611 C C . MET A 1 77 ? -6.562 23.172 11.312 1 96.81 77 MET A C 1
ATOM 613 O O . MET A 1 77 ? -7.363 23.328 10.383 1 96.81 77 MET A O 1
ATOM 617 N N . ARG A 1 78 ? -5.875 24.172 11.742 1 95.44 78 ARG A N 1
ATOM 618 C CA . ARG A 1 78 ? -6 25.531 11.227 1 95.44 78 ARG A CA 1
ATOM 619 C C . ARG A 1 78 ? -5.566 25.594 9.766 1 95.44 78 ARG A C 1
ATOM 621 O O . ARG A 1 78 ? -5.887 26.562 9.062 1 95.44 78 ARG A O 1
ATOM 628 N N . LEU A 1 79 ? -4.836 24.625 9.281 1 97.06 79 LEU A N 1
ATOM 629 C CA . LEU A 1 79 ? -4.305 24.625 7.926 1 97.06 79 LEU A CA 1
ATOM 630 C C . LEU A 1 79 ? -5.188 23.781 7 1 97.06 79 LEU A C 1
ATOM 632 O O . LEU A 1 79 ? -4.949 23.734 5.789 1 97.06 79 LEU A O 1
ATOM 636 N N . VAL A 1 80 ? -6.191 23.109 7.562 1 97.81 80 VAL A N 1
ATOM 637 C CA . VAL A 1 80 ? -7.02 22.219 6.762 1 97.81 80 VAL A CA 1
ATOM 638 C C . VAL A 1 80 ? -7.875 23.031 5.793 1 97.81 80 VAL A C 1
ATOM 640 O O . VAL A 1 80 ? -8.742 23.797 6.215 1 97.81 80 VAL A O 1
ATOM 643 N N . ASP A 1 81 ? -7.613 22.859 4.551 1 98 81 ASP A N 1
ATOM 644 C CA . ASP A 1 81 ? -8.406 23.484 3.498 1 98 81 ASP A CA 1
ATOM 645 C C . ASP A 1 81 ? -9.695 22.703 3.244 1 98 81 ASP A C 1
ATOM 647 O O . ASP A 1 81 ? -9.695 21.719 2.512 1 98 81 ASP A O 1
ATOM 651 N N . VAL A 1 82 ? -10.734 23.203 3.705 1 95.69 82 VAL A N 1
ATOM 652 C CA . VAL A 1 82 ? -12.016 22.5 3.695 1 95.69 82 VAL A CA 1
ATOM 653 C C . VAL A 1 82 ? -12.609 22.516 2.287 1 95.69 82 VAL A C 1
ATOM 655 O O . VAL A 1 82 ? -13.57 21.812 2.002 1 95.69 82 VAL A O 1
ATOM 658 N N . ARG A 1 83 ? -12.07 23.312 1.407 1 95.19 83 ARG A N 1
ATOM 659 C CA . ARG A 1 83 ? -12.508 23.266 0.015 1 95.19 83 ARG A CA 1
ATOM 660 C C . ARG A 1 83 ? -12.211 21.906 -0.603 1 95.19 83 ARG A C 1
ATOM 662 O O . ARG A 1 83 ? -12.797 21.531 -1.624 1 95.19 83 ARG A O 1
ATOM 669 N N . MET A 1 84 ? -11.297 21.141 0.025 1 94.31 84 MET A N 1
ATOM 670 C CA . MET A 1 84 ? -10.914 19.828 -0.471 1 94.31 84 MET A CA 1
ATOM 671 C C . MET A 1 84 ? -11.672 18.719 0.265 1 94.31 84 MET A C 1
ATOM 673 O O . MET A 1 84 ? -11.273 17.562 0.218 1 94.31 84 MET A O 1
ATOM 677 N N . ARG A 1 85 ? -12.727 19.094 0.89 1 92.94 85 ARG A N 1
ATOM 678 C CA . ARG A 1 85 ? -13.531 18.094 1.595 1 92.94 85 ARG A CA 1
ATOM 679 C C . ARG A 1 85 ? -14.211 17.141 0.615 1 92.94 85 ARG A C 1
ATOM 681 O O . ARG A 1 85 ? -14.43 17.5 -0.547 1 92.94 85 ARG A O 1
ATOM 688 N N . GLY A 1 86 ? -14.484 15.961 1.14 1 89.5 86 GLY A N 1
ATOM 689 C CA . GLY A 1 86 ? -15.141 14.945 0.332 1 89.5 86 GLY A CA 1
ATOM 690 C C . GLY A 1 86 ? -15.391 13.648 1.086 1 89.5 86 GLY A C 1
ATOM 691 O O . GLY A 1 86 ? -15.57 13.664 2.305 1 89.5 86 GLY A O 1
ATOM 692 N N . VAL A 1 87 ? -15.805 12.711 0.283 1 82.62 87 VAL A N 1
ATOM 693 C CA . VAL A 1 87 ? -16.047 11.383 0.841 1 82.62 87 VAL A CA 1
ATOM 694 C C . VAL A 1 87 ? -15.141 10.367 0.166 1 82.62 87 VAL A C 1
ATOM 696 O O . VAL A 1 87 ? -14.984 10.367 -1.058 1 82.62 87 VAL A O 1
ATOM 699 N N . ALA A 1 88 ? -14.398 9.703 0.991 1 73.75 88 ALA A N 1
ATOM 700 C CA . ALA A 1 88 ? -13.578 8.609 0.49 1 73.75 88 ALA A CA 1
ATOM 701 C C . ALA A 1 88 ? -14.383 7.316 0.377 1 73.75 88 ALA A C 1
ATOM 703 O O . ALA A 1 88 ? -15.156 6.98 1.279 1 73.75 88 ALA A O 1
ATOM 704 N N . VAL A 1 89 ? -14.602 6.688 -0.89 1 59.03 89 VAL A N 1
ATOM 705 C CA . VAL A 1 89 ? -15.469 5.539 -1.144 1 59.03 89 VAL A CA 1
ATOM 706 C C . VAL A 1 89 ? -14.656 4.25 -1.057 1 59.03 89 VAL A C 1
ATOM 708 O O . VAL A 1 89 ? -13.773 4.008 -1.884 1 59.03 89 VAL A O 1
ATOM 711 N N . GLY A 1 90 ? -13.625 4.051 -0.299 1 51.19 90 GLY A N 1
ATOM 712 C CA . GLY A 1 90 ? -13.039 2.725 -0.217 1 51.19 90 GLY A CA 1
ATOM 713 C C . GLY A 1 90 ? -13.797 1.789 0.704 1 51.19 90 GLY A C 1
ATOM 714 O O . GLY A 1 90 ? -15.016 1.653 0.589 1 51.19 90 GLY A O 1
ATOM 715 N N . VAL A 1 91 ? -13.188 1.181 1.927 1 51.59 91 VAL A N 1
ATOM 716 C CA . VAL A 1 91 ? -13.68 0.153 2.836 1 51.59 91 VAL A CA 1
ATOM 717 C C . VAL A 1 91 ? -14.82 0.718 3.688 1 51.59 91 VAL A C 1
ATOM 719 O O . VAL A 1 91 ? -15.367 0.021 4.547 1 51.59 91 VAL A O 1
ATOM 722 N N . GLY A 1 92 ? -15.359 1.87 3.314 1 56.38 92 GLY A N 1
ATOM 723 C CA . GLY A 1 92 ? -16.375 2.605 4.043 1 56.38 92 GLY A CA 1
ATOM 724 C C . GLY A 1 92 ? -16.344 4.098 3.771 1 56.38 92 GLY A C 1
ATOM 725 O O . GLY A 1 92 ? -15.352 4.625 3.281 1 56.38 92 GLY A O 1
ATOM 726 N N . ARG A 1 93 ? -17.453 4.496 3.77 1 66.19 93 ARG A N 1
ATOM 727 C CA . ARG A 1 93 ? -17.594 5.934 3.562 1 66.19 93 ARG A CA 1
ATOM 728 C C . ARG A 1 93 ? -16.891 6.715 4.676 1 66.19 93 ARG A C 1
ATOM 730 O O . ARG A 1 93 ? -17.203 6.523 5.855 1 66.19 93 ARG A O 1
ATOM 737 N N . GLN A 1 94 ? -15.695 7.242 4.379 1 82.12 94 GLN A N 1
ATOM 738 C CA . GLN A 1 94 ? -15.023 8.102 5.355 1 82.12 94 GLN A CA 1
ATOM 739 C C . GLN A 1 94 ? -15.047 9.555 4.91 1 82.12 94 GLN A C 1
ATOM 741 O O . GLN A 1 94 ? -14.906 9.852 3.721 1 82.12 94 GLN A O 1
ATOM 746 N N . GLU A 1 95 ? -15.273 10.398 5.887 1 90.69 95 GLU A N 1
ATOM 747 C CA . GLU A 1 95 ? -15.336 11.828 5.617 1 90.69 95 GLU A CA 1
ATOM 748 C C . GLU A 1 95 ? -13.938 12.43 5.508 1 90.69 95 GLU A C 1
ATOM 750 O O . GLU A 1 95 ? -13.109 12.25 6.398 1 90.69 95 GLU A O 1
ATOM 755 N N . ILE A 1 96 ? -13.711 13.023 4.43 1 94.94 96 ILE A N 1
ATOM 756 C CA . ILE A 1 96 ? -12.5 13.812 4.25 1 94.94 96 ILE A CA 1
ATOM 757 C C . ILE A 1 96 ? -12.727 15.227 4.773 1 94.94 96 ILE A C 1
ATOM 759 O O . ILE A 1 96 ? -13.57 15.961 4.254 1 94.94 96 ILE A O 1
ATOM 763 N N . CYS A 1 97 ? -11.992 15.625 5.75 1 96.62 97 CYS A N 1
ATOM 764 C CA . CYS A 1 97 ? -12.117 16.938 6.355 1 96.62 97 CYS A CA 1
ATOM 765 C C . CYS A 1 97 ? -11.562 18.016 5.426 1 96.62 97 CYS A C 1
ATOM 767 O O . CYS A 1 97 ? -12.07 19.141 5.406 1 96.62 97 CYS A O 1
ATOM 769 N N . GLY A 1 98 ? -10.539 17.688 4.766 1 97.62 98 GLY A N 1
ATOM 770 C CA . GLY A 1 98 ? -9.836 18.609 3.885 1 97.62 98 GLY A CA 1
ATOM 771 C C . GLY A 1 98 ? -8.383 18.219 3.652 1 97.62 98 GLY A C 1
ATOM 772 O O . GLY A 1 98 ? -8.023 17.047 3.77 1 97.62 98 GLY A O 1
ATOM 773 N N . ARG A 1 99 ? -7.656 19.203 3.164 1 97.81 99 ARG A N 1
ATOM 774 C CA . ARG A 1 99 ? -6.27 18.938 2.799 1 97.81 99 ARG A CA 1
ATOM 775 C C . ARG A 1 99 ? -5.324 19.953 3.426 1 97.81 99 ARG A C 1
ATOM 777 O O . ARG A 1 99 ? -5.641 21.141 3.48 1 97.81 99 ARG A O 1
ATOM 784 N N . ILE A 1 100 ? -4.289 19.5 4.055 1 98.38 100 ILE A N 1
ATOM 785 C CA . ILE A 1 100 ? -3.137 20.328 4.395 1 98.38 100 ILE A CA 1
ATOM 786 C C . ILE A 1 100 ? -2.148 20.344 3.23 1 98.38 100 ILE A C 1
ATOM 788 O O . ILE A 1 100 ? -1.604 19.297 2.859 1 98.38 100 ILE A O 1
ATOM 792 N N . HIS A 1 101 ? -1.817 21.516 2.721 1 97.94 101 HIS A N 1
ATOM 793 C CA . HIS A 1 101 ? -1.066 21.594 1.474 1 97.94 101 HIS A CA 1
ATOM 794 C C . HIS A 1 101 ? 0.433 21.469 1.726 1 97.94 101 HIS A C 1
ATOM 796 O O . HIS A 1 101 ? 1.177 21 0.862 1 97.94 101 HIS A O 1
ATOM 802 N N . MET A 1 102 ? 0.819 21.906 2.801 1 97.44 102 MET A N 1
ATOM 803 C CA . MET A 1 102 ? 2.25 21.859 3.086 1 97.44 102 MET A CA 1
ATOM 804 C C . MET A 1 102 ? 2.514 22 4.582 1 97.44 102 MET A C 1
ATOM 806 O O . MET A 1 102 ? 2.027 22.938 5.215 1 97.44 102 MET A O 1
ATOM 810 N N . THR A 1 103 ? 3.207 21.094 5.156 1 97.62 103 THR A N 1
ATOM 811 C CA . THR A 1 103 ? 3.686 21.156 6.535 1 97.62 103 THR A CA 1
ATOM 812 C C . THR A 1 103 ? 4.992 20.391 6.688 1 97.62 103 THR A C 1
ATOM 814 O O . THR A 1 103 ? 5.176 19.344 6.078 1 97.62 103 THR A O 1
ATOM 817 N N . PRO A 1 104 ? 5.93 20.938 7.43 1 97.56 104 PRO A N 1
ATOM 818 C CA . PRO A 1 104 ? 7.184 20.203 7.629 1 97.56 104 PRO A CA 1
ATOM 819 C C . PRO A 1 104 ? 7.004 18.953 8.484 1 97.56 104 PRO A C 1
ATOM 821 O O . PRO A 1 104 ? 6.355 19.016 9.539 1 97.56 104 PRO A O 1
ATOM 824 N N . VAL A 1 105 ? 7.445 17.875 8.039 1 98 105 VAL A N 1
ATOM 825 C CA . VAL A 1 105 ? 7.531 16.625 8.773 1 98 105 VAL A CA 1
ATOM 826 C C . VAL A 1 105 ? 9 16.281 9.047 1 98 105 VAL A C 1
ATOM 828 O O . VAL A 1 105 ? 9.82 16.266 8.125 1 98 105 VAL A O 1
ATOM 831 N N . ASN A 1 106 ? 9.312 16.109 10.289 1 97.94 106 ASN A N 1
ATOM 832 C CA . ASN A 1 106 ? 10.68 15.742 10.648 1 97.94 106 ASN A CA 1
ATOM 833 C C . ASN A 1 106 ? 10.891 14.234 10.57 1 97.94 106 ASN A C 1
ATOM 835 O O . ASN A 1 106 ? 10.266 13.469 11.305 1 97.94 106 ASN A O 1
ATOM 839 N N . LEU A 1 107 ? 11.695 13.828 9.664 1 97.44 107 LEU A N 1
ATOM 840 C CA . LEU A 1 107 ? 12.133 12.445 9.508 1 97.44 107 LEU A CA 1
ATOM 841 C C . LEU A 1 107 ? 13.641 12.32 9.742 1 97.44 107 LEU A C 1
ATOM 843 O O . LEU A 1 107 ? 14.438 12.75 8.914 1 97.44 107 LEU A O 1
ATOM 847 N N . ALA A 1 108 ? 14 11.766 10.844 1 95.5 108 ALA A N 1
ATOM 848 C CA . ALA A 1 108 ? 15.406 11.555 11.18 1 95.5 108 ALA A CA 1
ATOM 849 C C . ALA A 1 108 ? 16.188 12.867 11.102 1 95.5 108 ALA A C 1
ATOM 851 O O . ALA A 1 108 ? 17.281 12.914 10.539 1 95.5 108 ALA A O 1
ATOM 852 N N . GLY A 1 109 ? 15.633 13.945 11.492 1 93.94 109 GLY A N 1
ATOM 853 C CA . GLY A 1 109 ? 16.312 15.227 11.555 1 93.94 109 GLY A CA 1
ATOM 854 C C . GLY A 1 109 ? 16.094 16.078 10.312 1 93.94 109 GLY A C 1
ATOM 855 O O . GLY A 1 109 ? 16.453 17.266 10.297 1 93.94 109 GLY A O 1
ATOM 856 N N . MET A 1 110 ? 15.523 15.461 9.273 1 95.12 110 MET A N 1
ATOM 857 C CA . MET A 1 110 ? 15.211 16.203 8.055 1 95.12 110 MET A CA 1
ATOM 858 C C . MET A 1 110 ? 13.789 16.766 8.109 1 95.12 110 MET A C 1
ATOM 860 O O . MET A 1 110 ? 12.852 16.031 8.43 1 95.12 110 MET A O 1
ATOM 864 N N . TYR A 1 111 ? 13.703 18.047 7.902 1 96.12 111 TYR A N 1
ATOM 865 C CA . TYR A 1 111 ? 12.375 18.656 7.793 1 96.12 111 TYR A CA 1
ATOM 866 C C . TYR A 1 111 ? 11.914 18.688 6.344 1 96.12 111 TYR A C 1
ATOM 868 O O . TYR A 1 111 ? 12.422 19.469 5.539 1 96.12 111 TYR A O 1
ATOM 876 N N . ILE A 1 112 ? 10.984 17.828 6.047 1 96.5 112 ILE A N 1
ATOM 877 C CA . ILE A 1 112 ? 10.516 17.625 4.68 1 96.5 112 ILE A CA 1
ATOM 878 C C . ILE A 1 112 ? 9.078 18.125 4.547 1 96.5 112 ILE A C 1
ATOM 880 O O . ILE A 1 112 ? 8.227 17.812 5.387 1 96.5 112 ILE A O 1
ATOM 884 N N . PRO A 1 113 ? 8.805 18.953 3.523 1 97.44 113 PRO A N 1
ATOM 885 C CA . PRO A 1 113 ? 7.426 19.406 3.34 1 97.44 113 PRO A CA 1
ATOM 886 C C . PRO A 1 113 ? 6.508 18.297 2.814 1 97.44 113 PRO A C 1
ATOM 888 O O . PRO A 1 113 ? 6.793 17.703 1.779 1 97.44 113 PRO A O 1
ATOM 891 N N . PHE A 1 114 ? 5.453 18.062 3.523 1 97.69 114 PHE A N 1
ATOM 892 C CA . PHE A 1 114 ? 4.465 17.047 3.148 1 97.69 114 PHE A CA 1
ATOM 893 C C . PHE A 1 114 ? 3.092 17.688 2.957 1 97.69 114 PHE A C 1
ATOM 895 O O . PHE A 1 114 ? 2.781 18.703 3.578 1 97.69 114 PHE A O 1
ATOM 902 N N . ALA A 1 115 ? 2.32 17.062 2.119 1 97.88 115 ALA A N 1
ATOM 903 C CA . ALA A 1 115 ? 0.886 17.328 2.027 1 97.88 115 ALA A CA 1
ATOM 904 C C . ALA A 1 115 ? 0.079 16.094 2.445 1 97.88 115 ALA A C 1
ATOM 906 O O . ALA A 1 115 ? 0.524 14.961 2.26 1 97.88 115 ALA A O 1
ATOM 907 N N . PHE A 1 116 ? -1.104 16.266 3.018 1 96.31 116 PHE A N 1
ATOM 908 C CA . PHE A 1 116 ? -1.972 15.164 3.406 1 96.31 116 PHE A CA 1
ATOM 909 C C . PHE A 1 116 ? -3.436 15.586 3.346 1 96.31 116 PHE A C 1
ATOM 911 O O . PHE A 1 116 ? -3.768 16.75 3.574 1 96.31 116 PHE A O 1
ATOM 918 N N . TYR A 1 117 ? -4.219 14.609 3.068 1 96.94 117 TYR A N 1
ATOM 919 C CA . TYR A 1 117 ? -5.637 14.734 3.387 1 96.94 117 TYR A CA 1
ATOM 920 C C . TYR A 1 117 ? -5.902 14.375 4.84 1 96.94 117 TYR A C 1
ATOM 922 O O . TYR A 1 117 ? -5.27 13.469 5.387 1 96.94 117 TYR A O 1
ATOM 930 N N . VAL A 1 118 ? -6.797 15.078 5.383 1 97.88 118 VAL A N 1
ATOM 931 C CA . VAL A 1 118 ? -7.211 14.789 6.75 1 97.88 118 VAL A CA 1
ATOM 932 C C . VAL A 1 118 ? -8.539 14.047 6.742 1 97.88 118 VAL A C 1
ATOM 934 O O . VAL A 1 118 ? -9.539 14.547 6.211 1 97.88 118 VAL A O 1
ATOM 937 N N . ILE A 1 119 ? -8.492 12.891 7.309 1 95.62 119 ILE A N 1
ATOM 938 C CA . ILE A 1 119 ? -9.672 12.039 7.305 1 95.62 119 ILE A CA 1
ATOM 939 C C . ILE A 1 119 ? -10.141 11.805 8.742 1 95.62 119 ILE A C 1
ATOM 941 O O . ILE A 1 119 ? -9.328 11.648 9.648 1 95.62 119 ILE A O 1
ATOM 945 N N . GLU A 1 120 ? -11.414 11.75 8.938 1 92 120 GLU A N 1
ATOM 946 C CA . GLU A 1 120 ? -12 11.703 10.273 1 92 120 GLU A CA 1
ATOM 947 C C . GLU A 1 120 ? -11.734 10.359 10.953 1 92 120 GLU A C 1
ATOM 949 O O . GLU A 1 120 ? -11.203 10.32 12.062 1 92 120 GLU A O 1
ATOM 954 N N . ASP A 1 121 ? -12.102 9.281 10.336 1 85.5 121 ASP A N 1
ATOM 955 C CA . ASP A 1 121 ? -12.062 7.965 10.969 1 85.5 121 ASP A CA 1
ATOM 956 C C . ASP A 1 121 ? -11.039 7.062 10.281 1 85.5 121 ASP A C 1
ATOM 958 O O . ASP A 1 121 ? -11.391 6.266 9.406 1 85.5 121 ASP A O 1
ATOM 962 N N . GLN A 1 122 ? -9.828 7.297 10.609 1 86.56 122 GLN A N 1
ATOM 963 C CA . GLN A 1 122 ? -8.727 6.469 10.133 1 86.56 122 GLN A CA 1
ATOM 964 C C . GLN A 1 122 ? -7.922 5.898 11.297 1 86.56 122 GLN A C 1
ATOM 966 O O . GLN A 1 122 ? -7.637 6.605 12.266 1 86.56 122 GLN A O 1
ATOM 971 N N . ALA A 1 123 ? -7.641 4.66 11.203 1 88.31 123 ALA A N 1
ATOM 972 C CA . ALA A 1 123 ? -6.973 3.971 12.305 1 88.31 123 ALA A CA 1
ATOM 973 C C . ALA A 1 123 ? -5.504 4.383 12.398 1 88.31 123 ALA A C 1
ATOM 975 O O . ALA A 1 123 ? -4.973 4.551 13.5 1 88.31 123 ALA A O 1
ATOM 976 N N . MET A 1 124 ? -4.891 4.547 11.273 1 93.5 124 MET A N 1
ATOM 977 C CA . MET A 1 124 ? -3.486 4.945 11.25 1 93.5 124 MET A CA 1
ATOM 978 C C . MET A 1 124 ? -3.342 6.449 11.461 1 93.5 124 MET A C 1
ATOM 980 O O . MET A 1 124 ? -4.105 7.234 10.898 1 93.5 124 MET A O 1
ATOM 984 N N . ASP A 1 125 ? -2.42 6.812 12.242 1 96.94 125 ASP A N 1
ATOM 985 C CA . ASP A 1 125 ? -2.191 8.227 12.523 1 96.94 125 ASP A CA 1
ATOM 986 C C . ASP A 1 125 ? -1.8 8.977 11.25 1 96.94 125 ASP A C 1
ATOM 988 O O . ASP A 1 125 ? -2.32 10.062 10.984 1 96.94 125 ASP A O 1
ATOM 992 N N . LEU A 1 126 ? -0.903 8.367 10.555 1 98.25 126 LEU A N 1
ATOM 993 C CA . LEU A 1 126 ? -0.346 8.969 9.352 1 98.25 126 LEU A CA 1
ATOM 994 C C . LEU A 1 126 ? 0.042 7.895 8.344 1 98.25 126 LEU A C 1
ATOM 996 O O . LEU A 1 126 ? 0.706 6.918 8.688 1 98.25 126 LEU A O 1
ATOM 1000 N N . ILE A 1 127 ? -0.468 8.055 7.152 1 98.19 127 ILE A N 1
ATOM 1001 C CA . ILE A 1 127 ? -0.075 7.227 6.02 1 98.19 127 ILE A CA 1
ATOM 1002 C C . ILE A 1 127 ? 0.742 8.055 5.031 1 98.19 127 ILE A C 1
ATOM 1004 O O . ILE A 1 127 ? 0.268 9.07 4.523 1 98.19 127 ILE A O 1
ATOM 1008 N N . ILE A 1 128 ? 1.944 7.68 4.871 1 98.62 128 ILE A N 1
ATOM 1009 C CA . ILE A 1 128 ? 2.723 8.25 3.777 1 98.62 128 ILE A CA 1
ATOM 1010 C C . ILE A 1 128 ? 2.463 7.461 2.496 1 98.62 128 ILE A C 1
ATOM 1012 O O . ILE A 1 128 ? 2.914 6.32 2.357 1 98.62 128 ILE A O 1
ATOM 1016 N N . GLY A 1 129 ? 1.729 8.07 1.631 1 98.12 129 GLY A N 1
ATOM 1017 C CA . GLY A 1 129 ? 1.35 7.426 0.385 1 98.12 129 GLY A CA 1
ATOM 1018 C C . GLY A 1 129 ? 2.314 7.711 -0.752 1 98.12 129 GLY A C 1
ATOM 1019 O O . GLY A 1 129 ? 3.375 8.305 -0.54 1 98.12 129 GLY A O 1
ATOM 1020 N N . LEU A 1 130 ? 1.879 7.215 -1.898 1 98.44 130 LEU A N 1
ATOM 1021 C CA . LEU A 1 130 ? 2.748 7.27 -3.07 1 98.44 130 LEU A CA 1
ATOM 1022 C C . LEU A 1 130 ? 2.977 8.711 -3.512 1 98.44 130 LEU A C 1
ATOM 1024 O O . LEU A 1 130 ? 4.051 9.047 -4.016 1 98.44 130 LEU A O 1
ATOM 1028 N N . ASP A 1 131 ? 2.039 9.617 -3.281 1 97.44 131 ASP A N 1
ATOM 1029 C CA . ASP A 1 131 ? 2.193 11.016 -3.662 1 97.44 131 ASP A CA 1
ATOM 1030 C C . ASP A 1 131 ? 3.432 11.625 -3.01 1 97.44 131 ASP A C 1
ATOM 1032 O O . ASP A 1 131 ? 4.277 12.203 -3.695 1 97.44 131 ASP A O 1
ATOM 1036 N N . GLN A 1 132 ? 3.59 11.414 -1.743 1 97.81 132 GLN A N 1
ATOM 1037 C CA . GLN A 1 132 ? 4.727 11.992 -1.039 1 97.81 132 GLN A CA 1
ATOM 1038 C C . GLN A 1 132 ? 5.988 11.164 -1.25 1 97.81 132 GLN A C 1
ATOM 1040 O O . GLN A 1 132 ? 7.094 11.703 -1.326 1 97.81 132 GLN A O 1
ATOM 1045 N N . LEU A 1 133 ? 5.824 9.82 -1.308 1 98.5 133 LEU A N 1
ATOM 1046 C CA . LEU A 1 133 ? 6.969 8.961 -1.583 1 98.5 133 LEU A CA 1
ATOM 1047 C C . LEU A 1 133 ? 7.637 9.352 -2.896 1 98.5 133 LEU A C 1
ATOM 1049 O O . LEU A 1 133 ? 8.859 9.508 -2.955 1 98.5 133 LEU A O 1
ATOM 1053 N N . LYS A 1 134 ? 6.824 9.539 -3.938 1 97.75 134 LYS A N 1
ATOM 1054 C CA . LYS A 1 134 ? 7.348 9.914 -5.246 1 97.75 134 LYS A CA 1
ATOM 1055 C C . LYS A 1 134 ? 7.902 11.336 -5.23 1 97.75 134 LYS A C 1
ATOM 1057 O O . LYS A 1 134 ? 9 11.578 -5.734 1 97.75 134 LYS A O 1
ATOM 1062 N N . ARG A 1 135 ? 7.168 12.211 -4.684 1 96.44 135 ARG A N 1
ATOM 1063 C CA . ARG A 1 135 ? 7.57 13.617 -4.645 1 96.44 135 ARG A CA 1
ATOM 1064 C C . ARG A 1 135 ? 8.969 13.766 -4.047 1 96.44 135 ARG A C 1
ATOM 1066 O O . ARG A 1 135 ? 9.781 14.539 -4.551 1 96.44 135 ARG A O 1
ATOM 1073 N N . HIS A 1 136 ? 9.227 13.055 -3.037 1 97 136 HIS A N 1
ATOM 1074 C CA . HIS A 1 136 ? 10.477 13.219 -2.309 1 97 136 HIS A CA 1
ATOM 1075 C C . HIS A 1 136 ? 11.492 12.148 -2.699 1 97 136 HIS A C 1
ATOM 1077 O O . HIS A 1 136 ? 12.508 11.969 -2.02 1 97 136 HIS A O 1
ATOM 1083 N N . GLN A 1 137 ? 11.203 11.398 -3.754 1 97.5 137 GLN A N 1
ATOM 1084 C CA . GLN A 1 137 ? 12.109 10.414 -4.34 1 97.5 137 GLN A CA 1
ATOM 1085 C C . GLN A 1 137 ? 12.609 9.438 -3.279 1 97.5 137 GLN A C 1
ATOM 1087 O O . GLN A 1 137 ? 13.812 9.172 -3.189 1 97.5 137 GLN A O 1
ATOM 1092 N N . MET A 1 138 ? 11.695 8.992 -2.518 1 98.5 138 MET A N 1
ATOM 1093 C CA . MET A 1 138 ? 12.062 8.078 -1.437 1 98.5 138 MET A CA 1
ATOM 1094 C C . MET A 1 138 ? 12.281 6.664 -1.965 1 98.5 138 MET A C 1
ATOM 1096 O O . MET A 1 138 ? 11.805 6.324 -3.049 1 98.5 138 MET A O 1
ATOM 1100 N N . MET A 1 139 ? 13.047 5.875 -1.166 1 98.75 139 MET A N 1
ATOM 1101 C CA . MET A 1 139 ? 13.266 4.465 -1.466 1 98.75 139 MET A CA 1
ATOM 1102 C C . MET A 1 139 ? 12.844 3.586 -0.292 1 98.75 139 MET A C 1
ATOM 1104 O O . MET A 1 139 ? 13.312 3.777 0.832 1 98.75 139 MET A O 1
ATOM 1108 N N . ILE A 1 140 ? 11.867 2.736 -0.541 1 98.88 140 ILE A N 1
ATOM 1109 C CA . ILE A 1 140 ? 11.578 1.676 0.417 1 98.88 140 ILE A CA 1
ATOM 1110 C C . ILE A 1 140 ? 12.562 0.526 0.234 1 98.88 140 ILE A C 1
ATOM 1112 O O . ILE A 1 140 ? 12.484 -0.219 -0.745 1 98.88 140 ILE A O 1
ATOM 1116 N N . ASP A 1 141 ? 13.492 0.457 1.135 1 98.62 141 ASP A N 1
ATOM 1117 C CA . ASP A 1 141 ? 14.609 -0.476 1.032 1 98.62 141 ASP A CA 1
ATOM 1118 C C . ASP A 1 141 ? 14.438 -1.651 1.989 1 98.62 141 ASP A C 1
ATOM 1120 O O . ASP A 1 141 ? 14.789 -1.559 3.168 1 98.62 141 ASP A O 1
ATOM 1124 N N . LEU A 1 142 ? 13.969 -2.766 1.452 1 98.56 142 LEU A N 1
ATOM 1125 C CA . LEU A 1 142 ? 13.664 -3.902 2.314 1 98.56 142 LEU A CA 1
ATOM 1126 C C . LEU A 1 142 ? 14.875 -4.816 2.453 1 98.56 142 LEU A C 1
ATOM 1128 O O . LEU A 1 142 ? 14.852 -5.766 3.24 1 98.56 142 LEU A O 1
ATOM 1132 N N . LYS A 1 143 ? 15.938 -4.523 1.693 1 97.5 143 LYS A N 1
ATOM 1133 C CA . LYS A 1 143 ? 17.219 -5.184 1.921 1 97.5 143 LYS A CA 1
ATOM 1134 C C . LYS A 1 143 ? 17.875 -4.684 3.207 1 97.5 143 LYS A C 1
ATOM 1136 O O . LYS A 1 143 ? 18.406 -5.477 3.988 1 97.5 143 LYS A O 1
ATOM 1141 N N . HIS A 1 144 ? 17.797 -3.434 3.404 1 97.75 144 HIS A N 1
ATOM 1142 C CA . HIS A 1 144 ? 18.391 -2.83 4.586 1 97.75 144 HIS A CA 1
ATOM 1143 C C . HIS A 1 144 ? 17.344 -2.42 5.602 1 97.75 144 HIS A C 1
ATOM 1145 O O . HIS A 1 144 ? 17.656 -1.847 6.645 1 97.75 144 HIS A O 1
ATOM 1151 N N . ASN A 1 145 ? 16.109 -2.672 5.32 1 98.44 145 ASN A N 1
ATOM 1152 C CA . ASN A 1 145 ? 14.961 -2.461 6.195 1 98.44 145 ASN A CA 1
ATOM 1153 C C . ASN A 1 145 ? 14.867 -1.009 6.656 1 98.44 145 ASN A C 1
ATOM 1155 O O . ASN A 1 145 ? 14.773 -0.737 7.855 1 98.44 145 ASN A O 1
ATOM 1159 N N . CYS A 1 146 ? 14.844 -0.082 5.676 1 98.81 146 CYS A N 1
ATOM 1160 C CA . CYS A 1 146 ? 14.758 1.338 6 1 98.81 146 CYS A CA 1
ATOM 1161 C C . CYS A 1 146 ? 14.102 2.119 4.867 1 98.81 146 CYS A C 1
ATOM 1163 O O . CYS A 1 146 ? 13.977 1.613 3.752 1 98.81 146 CYS A O 1
ATOM 1165 N N . LEU A 1 147 ? 13.594 3.213 5.184 1 98.88 147 LEU A N 1
ATOM 1166 C CA . LEU A 1 147 ? 13.195 4.242 4.23 1 98.88 147 LEU A CA 1
ATOM 1167 C C . LEU A 1 147 ? 14.344 5.211 3.967 1 98.88 147 LEU A C 1
ATOM 1169 O O . LEU A 1 147 ? 14.891 5.801 4.902 1 98.88 147 LEU A O 1
ATOM 1173 N N . THR A 1 148 ? 14.711 5.352 2.727 1 98.5 148 THR A N 1
ATOM 1174 C CA . THR A 1 148 ? 15.812 6.242 2.383 1 98.5 148 THR A CA 1
ATOM 1175 C C . THR A 1 148 ? 15.289 7.527 1.749 1 98.5 148 THR A C 1
ATOM 1177 O O . THR A 1 148 ? 14.461 7.484 0.84 1 98.5 148 THR A O 1
ATOM 1180 N N . ILE A 1 149 ? 15.719 8.617 2.283 1 96.81 149 ILE A N 1
ATOM 1181 C CA . ILE A 1 149 ? 15.398 9.938 1.768 1 96.81 149 ILE A CA 1
ATOM 1182 C C . ILE A 1 149 ? 16.688 10.75 1.587 1 96.81 149 ILE A C 1
ATOM 1184 O O . ILE A 1 149 ? 17.438 10.953 2.545 1 96.81 149 ILE A O 1
ATOM 1188 N N . ASP A 1 150 ? 17.016 11.297 0.412 1 91.69 150 ASP A N 1
ATOM 1189 C CA . ASP A 1 150 ? 18.219 12.07 0.134 1 91.69 150 ASP A CA 1
ATOM 1190 C C . ASP A 1 150 ? 19.453 11.422 0.758 1 91.69 150 ASP A C 1
ATOM 1192 O O . ASP A 1 150 ? 20.219 12.078 1.471 1 91.69 150 ASP A O 1
ATOM 1196 N N . ASN A 1 151 ? 19.641 10.195 0.737 1 89.88 151 ASN A N 1
ATOM 1197 C CA . ASN A 1 151 ? 20.781 9.406 1.163 1 89.88 151 ASN A CA 1
ATOM 1198 C C . ASN A 1 151 ? 20.797 9.195 2.674 1 89.88 151 ASN A C 1
ATOM 1200 O O . ASN A 1 151 ? 21.797 8.75 3.24 1 89.88 151 ASN A O 1
ATOM 1204 N N . ILE A 1 152 ? 19.75 9.602 3.314 1 96.38 152 ILE A N 1
ATOM 1205 C CA . ILE A 1 152 ? 19.578 9.328 4.734 1 96.38 152 ILE A CA 1
ATOM 1206 C C . ILE A 1 152 ? 18.656 8.125 4.922 1 96.38 152 ILE A C 1
ATOM 1208 O O . ILE A 1 152 ? 17.594 8.055 4.305 1 96.38 152 ILE A O 1
ATOM 1212 N N . ASN A 1 153 ? 19.078 7.254 5.793 1 97.88 153 ASN A N 1
ATOM 1213 C CA . ASN A 1 153 ? 18.312 6.047 6.066 1 97.88 153 ASN A CA 1
ATOM 1214 C C . ASN A 1 153 ? 17.5 6.176 7.352 1 97.88 153 ASN A C 1
ATOM 1216 O O . ASN A 1 153 ? 18.047 6.484 8.406 1 97.88 153 ASN A O 1
ATOM 1220 N N . VAL A 1 154 ? 16.25 6.039 7.223 1 98.62 154 VAL A N 1
ATOM 1221 C CA . VAL A 1 154 ? 15.352 5.984 8.367 1 98.62 154 VAL A CA 1
ATOM 1222 C C . VAL A 1 154 ? 14.906 4.543 8.609 1 98.62 154 VAL A C 1
ATOM 1224 O O . VAL A 1 154 ? 14.055 4.02 7.883 1 98.62 154 VAL A O 1
ATOM 1227 N N . PRO A 1 155 ? 15.422 3.887 9.641 1 98.44 155 PRO A N 1
ATOM 1228 C CA . PRO A 1 155 ? 15.055 2.488 9.883 1 98.44 155 PRO A CA 1
ATOM 1229 C C . PRO A 1 155 ? 13.562 2.309 10.156 1 98.44 155 PRO A C 1
ATOM 1231 O O . PRO A 1 155 ? 12.953 3.141 10.828 1 98.44 155 PRO A O 1
ATOM 1234 N N . PHE A 1 156 ? 12.992 1.281 9.586 1 98.75 156 PHE A N 1
ATOM 1235 C CA . PHE A 1 156 ? 11.625 0.927 9.938 1 98.75 156 PHE A CA 1
ATOM 1236 C C . PHE A 1 156 ? 11.539 0.478 11.391 1 98.75 156 PHE A C 1
ATOM 1238 O O . PHE A 1 156 ? 12.461 -0.163 11.906 1 98.75 156 PHE A O 1
ATOM 1245 N N . LEU A 1 157 ? 10.438 0.766 11.992 1 98.31 157 LEU A N 1
ATOM 1246 C CA . LEU A 1 157 ? 10.219 0.401 13.391 1 98.31 157 LEU A CA 1
ATOM 1247 C C . LEU A 1 157 ? 10.117 -1.113 13.547 1 98.31 157 LEU A C 1
ATOM 1249 O O . LEU A 1 157 ? 9.523 -1.791 12.703 1 98.31 157 LEU A O 1
ATOM 1253 N N . PRO A 1 158 ? 10.719 -1.616 14.641 1 96.81 158 PRO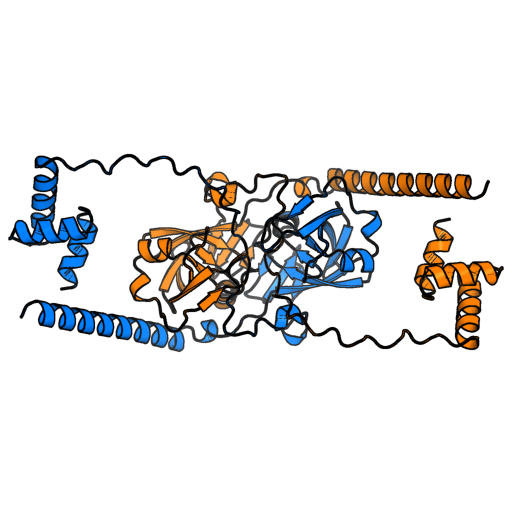 A N 1
ATOM 1254 C CA . PRO A 1 158 ? 10.508 -3.035 14.938 1 96.81 158 PRO A CA 1
ATOM 1255 C C . PRO A 1 158 ? 9.07 -3.34 15.367 1 96.81 158 PRO A C 1
ATOM 1257 O O . PRO A 1 158 ? 8.32 -2.424 15.711 1 96.81 158 PRO A O 1
ATOM 1260 N N . GLU A 1 159 ? 8.703 -4.551 15.328 1 94.12 159 GLU A N 1
ATOM 1261 C CA . GLU A 1 159 ? 7.344 -5.016 15.609 1 94.12 159 GLU A CA 1
ATOM 1262 C C . GLU A 1 159 ? 6.855 -4.504 16.953 1 94.12 159 GLU A C 1
ATOM 1264 O O . GLU A 1 159 ? 5.703 -4.086 17.094 1 94.12 159 GLU A O 1
ATOM 1269 N N . ASN A 1 160 ? 7.664 -4.453 17.906 1 93.94 160 ASN A N 1
ATOM 1270 C CA . ASN A 1 160 ? 7.297 -4.09 19.281 1 93.94 160 ASN A CA 1
ATOM 1271 C C . ASN A 1 160 ? 7.008 -2.598 19.406 1 93.94 160 ASN A C 1
ATOM 1273 O O . ASN A 1 160 ? 6.418 -2.154 20.391 1 93.94 160 ASN A O 1
ATOM 1277 N N . ASP A 1 161 ? 7.418 -1.836 18.453 1 94.69 161 ASP A N 1
ATOM 1278 C CA . ASP A 1 161 ? 7.242 -0.388 18.516 1 94.69 161 ASP A CA 1
ATOM 1279 C C . ASP A 1 161 ? 6.086 0.062 17.625 1 94.69 161 ASP A C 1
ATOM 1281 O O . ASP A 1 161 ? 5.816 1.259 17.5 1 94.69 161 ASP A O 1
ATOM 1285 N N . LEU A 1 162 ? 5.441 -0.889 17 1 93.75 162 LEU A N 1
ATOM 1286 C CA . LEU A 1 162 ? 4.328 -0.54 16.125 1 93.75 162 LEU A CA 1
ATOM 1287 C C . LEU A 1 162 ? 3.078 -0.214 16.938 1 93.75 162 LEU A C 1
ATOM 1289 O O . LEU A 1 162 ? 2.916 -0.697 18.047 1 93.75 162 LEU A O 1
ATOM 1293 N N . PRO A 1 163 ? 2.238 0.604 16.266 1 89.25 163 PRO A N 1
ATOM 1294 C CA . PRO A 1 163 ? 0.952 0.822 16.922 1 89.25 163 PRO A CA 1
ATOM 1295 C C . PRO A 1 163 ? 0.162 -0.47 17.125 1 89.25 163 PRO A C 1
ATOM 1297 O O . PRO A 1 163 ? 0.363 -1.438 16.391 1 89.25 163 PRO A O 1
ATOM 1300 N N . ALA A 1 164 ? -0.665 -0.513 18.094 1 74 164 ALA A N 1
ATOM 1301 C CA . ALA A 1 164 ? -1.411 -1.706 18.484 1 74 164 ALA A CA 1
ATOM 1302 C C . ALA A 1 164 ? -2.201 -2.268 17.297 1 74 164 ALA A C 1
ATOM 1304 O O . ALA A 1 164 ? -2.275 -3.486 17.125 1 74 164 ALA A O 1
ATOM 1305 N N . LEU A 1 165 ? -2.799 -1.413 16.562 1 64.12 165 LEU A N 1
ATOM 1306 C CA . LEU A 1 165 ? -3.609 -1.858 15.438 1 64.12 165 LEU A CA 1
ATOM 1307 C C . LEU A 1 165 ? -2.746 -2.559 14.391 1 64.12 165 LEU A C 1
ATOM 1309 O O . LEU A 1 165 ? -3.189 -3.523 13.758 1 64.12 165 LEU A O 1
ATOM 1313 N N . ALA A 1 166 ? -1.594 -2.117 14.172 1 56.03 166 ALA A N 1
ATOM 1314 C CA . ALA A 1 166 ? -0.677 -2.723 13.211 1 56.03 166 ALA A CA 1
ATOM 1315 C C . ALA A 1 166 ? -0.213 -4.098 13.68 1 56.03 166 ALA A C 1
ATOM 1317 O O . ALA A 1 166 ? 0.105 -4.965 12.867 1 56.03 166 ALA A O 1
ATOM 1318 N N . ALA A 1 167 ? -0.207 -4.242 14.992 1 48.47 167 ALA A N 1
ATOM 1319 C CA . ALA A 1 167 ? 0.295 -5.473 15.602 1 48.47 167 ALA A CA 1
ATOM 1320 C C . ALA A 1 167 ? -0.75 -6.582 15.539 1 48.47 167 ALA A C 1
ATOM 1322 O O . ALA A 1 167 ? -0.412 -7.766 15.602 1 48.47 167 ALA A O 1
ATOM 1323 N N . LEU A 1 168 ? -1.952 -6.254 15.5 1 44.62 168 LEU A N 1
ATOM 1324 C CA . LEU A 1 168 ? -3.039 -7.223 15.602 1 44.62 168 LEU A CA 1
ATOM 1325 C C . LEU A 1 168 ? -3.266 -7.93 14.273 1 44.62 168 LEU A C 1
ATOM 1327 O O . LEU A 1 168 ? -4.211 -8.703 14.133 1 44.62 168 LEU A O 1
ATOM 1331 N N . GLY A 1 169 ? -2.482 -7.691 13.328 1 46.28 169 GLY A N 1
ATOM 1332 C CA . GLY A 1 169 ? -2.627 -8.547 12.164 1 46.28 169 GLY A CA 1
ATOM 1333 C C . GLY A 1 169 ? -2.705 -10.023 12.516 1 46.28 169 GLY A C 1
ATOM 1334 O O . GLY A 1 169 ? -2.633 -10.883 11.625 1 46.28 169 GLY A O 1
ATOM 1335 N N . ASP A 1 170 ? -2.797 -10.219 13.797 1 39.91 170 ASP A N 1
ATOM 1336 C CA . ASP A 1 170 ? -2.664 -11.602 14.242 1 39.91 170 ASP A CA 1
ATOM 1337 C C . ASP A 1 170 ? -3.963 -12.375 14.031 1 39.91 170 ASP A C 1
ATOM 1339 O O . ASP A 1 170 ? -4.094 -13.516 14.477 1 39.91 170 ASP A O 1
ATOM 1343 N N . ASP A 1 171 ? -4.992 -11.711 13.633 1 39.72 171 ASP A N 1
ATOM 1344 C CA . ASP A 1 171 ? -6.039 -12.719 13.461 1 39.72 171 ASP A CA 1
ATOM 1345 C C . ASP A 1 171 ? -5.773 -13.586 12.234 1 39.72 171 ASP A C 1
ATOM 1347 O O . ASP A 1 171 ? -5.777 -13.086 11.109 1 39.72 171 ASP A O 1
ATOM 1351 N N . GLU A 1 172 ? -5.258 -14.672 12.359 1 44.12 172 GLU A N 1
ATOM 1352 C CA . GLU A 1 172 ? -4.84 -15.719 11.438 1 44.12 172 GLU A CA 1
ATOM 1353 C C . GLU A 1 172 ? -5.816 -15.852 10.266 1 44.12 172 GLU A C 1
ATOM 1355 O O . GLU A 1 172 ? -5.43 -16.25 9.172 1 44.12 172 GLU A O 1
ATOM 1360 N N . ASN A 1 173 ? -7.094 -15.742 10.5 1 45.25 173 ASN A N 1
ATOM 1361 C CA . ASN A 1 173 ? -8.102 -16.062 9.492 1 45.25 173 ASN A CA 1
ATOM 1362 C C . ASN A 1 173 ? -8.484 -14.828 8.672 1 45.25 173 ASN A C 1
ATOM 1364 O O . ASN A 1 173 ? -9.289 -14.922 7.742 1 45.25 173 ASN A O 1
ATOM 1368 N N . ALA A 1 174 ? -8.047 -13.672 8.977 1 44.09 174 ALA A N 1
ATOM 1369 C CA . ALA A 1 174 ? -8.531 -12.516 8.219 1 44.09 174 ALA A CA 1
ATOM 1370 C C . ALA A 1 174 ? -7.438 -11.945 7.324 1 44.09 174 ALA A C 1
ATOM 1372 O O . ALA A 1 174 ? -6.535 -11.25 7.801 1 44.09 174 ALA A O 1
ATOM 1373 N N . MET A 1 175 ? -7.219 -12.648 6.211 1 46.94 175 MET A N 1
ATOM 1374 C CA . MET A 1 175 ? -6.352 -12.016 5.227 1 46.94 175 MET A CA 1
ATOM 1375 C C . MET A 1 175 ? -6.879 -10.633 4.844 1 46.94 175 MET A C 1
ATOM 1377 O O . MET A 1 175 ? -8.055 -10.484 4.504 1 46.94 175 MET A O 1
ATOM 1381 N N . HIS A 1 176 ? -6.262 -9.75 5.242 1 44.47 176 HIS A N 1
ATOM 1382 C CA . HIS A 1 176 ? -6.652 -8.422 4.773 1 44.47 176 HIS A CA 1
ATOM 1383 C C . HIS A 1 176 ? -6.414 -8.273 3.273 1 44.47 176 HIS A C 1
ATOM 1385 O O . HIS A 1 176 ? -5.285 -8.438 2.803 1 44.47 176 HIS A O 1
ATOM 1391 N N . ALA A 1 177 ? -7.516 -8.414 2.43 1 44.38 177 ALA A N 1
ATOM 1392 C CA . ALA A 1 177 ? -7.445 -8.172 0.989 1 44.38 177 ALA A CA 1
ATOM 1393 C C . ALA A 1 177 ? -6.953 -6.762 0.688 1 44.38 177 ALA A C 1
ATOM 1395 O O . ALA A 1 177 ? -7.137 -5.848 1.497 1 44.38 177 ALA A O 1
ATOM 1396 N N . PRO A 1 178 ? -6.152 -6.715 -0.431 1 42.66 178 PRO A N 1
ATOM 1397 C CA . PRO A 1 178 ? -5.621 -5.402 -0.804 1 42.66 178 PRO A CA 1
ATOM 1398 C C . PRO A 1 178 ? -6.711 -4.336 -0.92 1 42.66 178 PRO A C 1
ATOM 1400 O O . PRO A 1 178 ? -7.84 -4.645 -1.314 1 42.66 178 PRO A O 1
ATOM 1403 N N . ARG A 1 179 ? -6.566 -3.365 -0.397 1 36.84 179 ARG A N 1
ATOM 1404 C CA . ARG A 1 179 ? -7.477 -2.246 -0.177 1 36.84 179 ARG A CA 1
ATOM 1405 C C . ARG A 1 179 ? -7.934 -1.642 -1.501 1 36.84 179 ARG A C 1
ATOM 1407 O O . ARG A 1 179 ? -8.633 -0.626 -1.518 1 36.84 179 ARG A O 1
ATOM 1414 N N . HIS A 1 180 ? -7.453 -2.002 -2.652 1 33.44 180 HIS A N 1
ATOM 1415 C CA . HIS A 1 180 ? -7.793 -1.127 -3.768 1 33.44 180 HIS A CA 1
ATOM 1416 C C . HIS A 1 180 ? -9.086 -1.576 -4.445 1 33.44 180 HIS A C 1
ATOM 1418 O O . HIS A 1 180 ? -9.047 -2.307 -5.441 1 33.44 180 HIS A O 1
ATOM 1424 N N . GLN A 1 181 ? -10.148 -2.064 -3.865 1 30.19 181 GLN A N 1
ATOM 1425 C CA . GLN A 1 181 ? -11.227 -2.328 -4.812 1 30.19 181 GLN A CA 1
ATOM 1426 C C . GLN A 1 181 ? -11.789 -1.029 -5.383 1 30.19 181 GLN A C 1
ATOM 1428 O O . GLN A 1 181 ? -12.156 -0.123 -4.633 1 30.19 181 GLN A O 1
ATOM 1433 N N . ASP A 1 182 ? -11.453 -0.686 -6.562 1 29.28 182 ASP A N 1
ATOM 1434 C CA . ASP A 1 182 ? -12.188 0.329 -7.312 1 29.28 182 ASP A CA 1
ATOM 1435 C C . ASP A 1 182 ? -13.695 0.074 -7.258 1 29.28 182 ASP A C 1
ATOM 1437 O O . ASP A 1 182 ? -14.141 -1.071 -7.352 1 29.28 182 ASP A O 1
ATOM 1441 N N . PRO A 1 183 ? -14.43 0.954 -6.699 1 28.27 183 PRO A N 1
ATOM 1442 C CA . PRO A 1 183 ? -15.867 0.689 -6.859 1 28.27 183 PRO A CA 1
ATOM 1443 C C . PRO A 1 183 ? -16.25 0.349 -8.297 1 28.27 183 PRO A C 1
ATOM 1445 O O . PRO A 1 183 ? -15.898 1.09 -9.219 1 28.27 183 PRO A O 1
ATOM 1448 N N . ALA A 1 184 ? -16.438 -0.904 -8.641 1 27.09 184 ALA A N 1
ATOM 1449 C CA . ALA A 1 184 ? -17.078 -1.317 -9.883 1 27.09 184 ALA A CA 1
ATOM 1450 C C . ALA A 1 184 ? -18.297 -0.449 -10.188 1 27.09 184 ALA A C 1
ATOM 1452 O O . ALA A 1 184 ? -19.219 -0.335 -9.359 1 27.09 184 ALA A O 1
ATOM 1453 N N . THR A 1 185 ? -18.156 0.755 -10.789 1 25.59 185 THR A N 1
ATOM 1454 C CA . THR A 1 185 ? -19.344 1.24 -11.484 1 25.59 185 THR A CA 1
ATOM 1455 C C . THR A 1 185 ? -20.125 0.083 -12.109 1 25.59 185 THR A C 1
ATOM 1457 O O . THR A 1 185 ? -19.531 -0.789 -12.75 1 25.59 185 THR A O 1
ATOM 1460 N N . THR A 1 186 ? -21.328 -0.121 -11.625 1 24.33 186 THR A N 1
ATOM 1461 C CA . THR A 1 186 ? -22.281 -1.035 -12.234 1 24.33 186 THR A CA 1
ATOM 1462 C C . THR A 1 186 ? -22.266 -0.896 -13.758 1 24.33 186 THR A C 1
ATOM 1464 O O . THR A 1 186 ? -22.672 0.141 -14.289 1 24.33 186 THR A O 1
ATOM 1467 N N . ALA A 1 187 ? -21.266 -1.318 -14.453 1 25.3 187 ALA A N 1
ATOM 1468 C CA . ALA A 1 187 ? -21.344 -1.408 -15.906 1 25.3 187 ALA A CA 1
ATOM 1469 C C . ALA A 1 187 ? -22.672 -2.021 -16.344 1 25.3 187 ALA A C 1
ATOM 1471 O O . ALA A 1 187 ? -23.172 -2.947 -15.703 1 25.3 187 ALA A O 1
ATOM 1472 N N . THR A 1 188 ? -23.562 -1.163 -16.812 1 25.09 188 THR A N 1
ATOM 1473 C CA . THR A 1 188 ? -24.656 -1.619 -17.656 1 25.09 188 THR A CA 1
ATOM 1474 C C . THR A 1 188 ? -24.219 -2.758 -18.562 1 25.09 188 THR A C 1
ATOM 1476 O O . THR A 1 188 ? -23.219 -2.633 -19.281 1 25.09 188 THR A O 1
ATOM 1479 N N . THR A 1 189 ? -24.5 -3.943 -18.172 1 25 189 THR A N 1
ATOM 1480 C CA . THR A 1 189 ? -24.328 -5.234 -18.828 1 25 189 THR A CA 1
ATOM 1481 C C . THR A 1 189 ? -24.672 -5.141 -20.312 1 25 189 THR A C 1
ATOM 1483 O O . THR A 1 189 ? -25.844 -4.938 -20.672 1 25 189 THR A O 1
ATOM 1486 N N . ALA A 1 190 ? -23.938 -4.434 -21.125 1 26.19 190 ALA A N 1
ATOM 1487 C CA . ALA A 1 190 ? -24.234 -4.59 -22.547 1 26.19 190 ALA A CA 1
ATOM 1488 C C . ALA A 1 190 ? -24.375 -6.066 -22.922 1 26.19 190 ALA A C 1
ATOM 1490 O O . ALA A 1 190 ? -23.75 -6.93 -22.297 1 26.19 190 ALA A O 1
ATOM 1491 N N . SER A 1 191 ? -25.531 -6.438 -23.406 1 27.64 191 SER A N 1
ATOM 1492 C CA . SER A 1 191 ? -25.969 -7.699 -24 1 27.64 191 SER A CA 1
ATOM 1493 C C . SER A 1 191 ? -24.875 -8.281 -24.906 1 27.64 191 SER A C 1
ATOM 1495 O O . SER A 1 191 ? -24.484 -7.652 -25.891 1 27.64 191 SER A O 1
ATOM 1497 N N . ASN A 1 192 ? -23.844 -8.734 -24.359 1 26.52 192 ASN A N 1
ATOM 1498 C CA . ASN A 1 192 ? -22.844 -9.398 -25.172 1 26.52 192 ASN A CA 1
ATOM 1499 C C . ASN A 1 192 ? -23.484 -10.289 -26.234 1 26.52 192 ASN A C 1
ATOM 1501 O O . ASN A 1 192 ? -24.297 -11.164 -25.906 1 26.52 192 ASN A O 1
ATOM 1505 N N . PRO A 1 193 ? -23.547 -9.828 -27.438 1 27.92 193 PRO A N 1
ATOM 1506 C CA . PRO A 1 193 ? -24.094 -10.68 -28.484 1 27.92 193 PRO A CA 1
ATOM 1507 C C . PRO A 1 193 ? -23.609 -12.125 -28.391 1 27.92 193 PRO A C 1
ATOM 1509 O O . PRO A 1 193 ? -22.578 -12.398 -27.781 1 27.92 193 PRO A O 1
ATOM 1512 N N . ALA A 1 194 ? -24.531 -13.133 -28.734 1 31.88 194 ALA A N 1
ATOM 1513 C CA . ALA A 1 194 ? -24.484 -14.586 -28.828 1 31.88 194 ALA A CA 1
ATOM 1514 C C . ALA A 1 194 ? -23.172 -15.055 -29.453 1 31.88 194 ALA A C 1
ATOM 1516 O O . ALA A 1 194 ? -22.609 -14.359 -30.297 1 31.88 194 ALA A O 1
ATOM 1517 N N . ALA A 1 195 ? -22.391 -15.664 -28.734 1 36.59 195 ALA A N 1
ATOM 1518 C CA . ALA A 1 195 ? -21.219 -16.406 -29.188 1 36.59 195 ALA A CA 1
ATOM 1519 C C . ALA A 1 195 ? -21.406 -16.938 -30.594 1 36.59 195 ALA A C 1
ATOM 1521 O O . ALA A 1 195 ? -22.469 -17.484 -30.922 1 36.59 195 ALA A O 1
ATOM 1522 N N . PRO A 1 196 ? -20.875 -16.359 -31.547 1 38.62 196 PRO A N 1
ATOM 1523 C CA . PRO A 1 196 ? -21.156 -16.766 -32.938 1 38.62 196 PRO A CA 1
ATOM 1524 C C . PRO A 1 196 ? -21.281 -18.281 -33.062 1 38.62 196 PRO A C 1
ATOM 1526 O O . PRO A 1 196 ? -20.469 -19.031 -32.5 1 38.62 196 PRO A O 1
ATOM 1529 N N . VAL A 1 197 ? -22.5 -18.844 -33.156 1 48.25 197 VAL A N 1
ATOM 1530 C CA . VAL A 1 197 ? -22.797 -20.234 -33.531 1 48.25 197 VAL A CA 1
ATOM 1531 C C . VAL A 1 197 ? -21.875 -20.672 -34.656 1 48.25 197 VAL A C 1
ATOM 1533 O O . VAL A 1 197 ? -21.844 -20.062 -35.719 1 48.25 197 VAL A O 1
ATOM 1536 N N . LEU A 1 198 ? -20.719 -21.25 -34.375 1 52.09 198 LEU A N 1
ATOM 1537 C CA . LEU A 1 198 ? -19.828 -21.781 -35.406 1 52.09 198 LEU A CA 1
ATOM 1538 C C . LEU A 1 198 ? -20.609 -22.578 -36.438 1 52.09 198 LEU A C 1
ATOM 1540 O O . LEU A 1 198 ? -21.578 -23.281 -36.094 1 52.09 198 LEU A O 1
ATOM 1544 N N . SER A 1 199 ? -20.672 -22.188 -37.625 1 64.38 199 SER A N 1
ATOM 1545 C CA . SER A 1 199 ? -21.328 -22.938 -38.688 1 64.38 199 SER A CA 1
ATOM 1546 C C . SER A 1 199 ? -20.859 -24.391 -38.719 1 64.38 199 SER A C 1
ATOM 1548 O O . SER A 1 199 ? -19.828 -24.719 -38.156 1 64.38 199 SER A O 1
ATOM 1550 N N . GLU A 1 200 ? -21.688 -25.344 -39.188 1 69.06 200 GLU A N 1
ATOM 1551 C CA . GLU A 1 200 ? -21.359 -26.766 -39.312 1 69.06 200 GLU A CA 1
ATOM 1552 C C . GLU A 1 200 ? -20.016 -26.969 -40 1 69.06 200 GLU A C 1
ATOM 1554 O O . GLU A 1 200 ? -19.234 -27.844 -39.625 1 69.06 200 GLU A O 1
ATOM 1559 N N . GLY A 1 201 ? -19.672 -26.094 -40.875 1 75.62 201 GLY A N 1
ATOM 1560 C CA . GLY A 1 201 ? -18.391 -26.172 -41.562 1 75.62 201 GLY A CA 1
ATOM 1561 C C . GLY A 1 201 ? -17.219 -25.781 -40.688 1 75.62 201 GLY A C 1
ATOM 1562 O O . GLY A 1 201 ? -16.156 -26.406 -40.75 1 75.62 201 GLY A O 1
ATOM 1563 N N . GLU A 1 202 ? -17.422 -24.766 -39.906 1 74.5 202 GLU A N 1
ATOM 1564 C CA . GLU A 1 202 ? -16.344 -24.312 -39.031 1 74.5 202 GLU A CA 1
ATOM 1565 C C . GLU A 1 202 ? -16.094 -25.312 -37.906 1 74.5 202 GLU A C 1
ATOM 1567 O O . GLU A 1 202 ? -14.953 -25.547 -37.5 1 74.5 202 GLU A O 1
ATOM 1572 N N . ARG A 1 203 ? -17.141 -25.859 -37.344 1 76.94 203 ARG A N 1
ATOM 1573 C CA . ARG A 1 203 ? -17.016 -26.906 -36.312 1 76.94 203 ARG A CA 1
ATOM 1574 C C . ARG A 1 203 ? -16.219 -28.094 -36.875 1 76.94 203 ARG A C 1
ATOM 1576 O O . ARG A 1 203 ? -15.344 -28.625 -36.188 1 76.94 203 ARG A O 1
ATOM 1583 N N . GLN A 1 204 ? -16.547 -28.438 -38.125 1 79.69 204 GLN A N 1
ATOM 1584 C CA . GLN A 1 204 ? -15.883 -29.562 -38.75 1 79.69 204 GLN A CA 1
ATOM 1585 C C . GLN A 1 204 ? -14.406 -29.281 -39 1 79.69 204 GLN A C 1
ATOM 1587 O O . GLN A 1 204 ? -13.555 -30.141 -38.812 1 79.69 204 GLN A O 1
ATOM 1592 N N . ALA A 1 205 ? -14.07 -28.062 -39.344 1 78.38 205 ALA A N 1
ATOM 1593 C CA . ALA A 1 205 ? -12.688 -27.672 -39.594 1 78.38 205 ALA A CA 1
ATOM 1594 C C . ALA A 1 205 ? -11.891 -27.688 -38.281 1 78.38 205 ALA A C 1
ATOM 1596 O O . ALA A 1 205 ? -10.734 -28.125 -38.25 1 78.38 205 ALA A O 1
ATOM 1597 N N . ARG A 1 206 ? -12.453 -27.297 -37.219 1 77.38 206 ARG A N 1
ATOM 1598 C CA . ARG A 1 206 ? -11.773 -27.281 -35.906 1 77.38 206 ARG A CA 1
ATOM 1599 C C . ARG A 1 206 ? -11.578 -28.703 -35.375 1 77.38 206 ARG A C 1
ATOM 1601 O O . ARG A 1 206 ? -10.547 -29.016 -34.781 1 77.38 206 ARG A O 1
ATOM 1608 N N . ILE A 1 207 ? -12.578 -29.531 -35.625 1 80.06 207 ILE A N 1
ATOM 1609 C CA . ILE A 1 207 ? -12.461 -30.938 -35.25 1 80.06 207 ILE A CA 1
ATOM 1610 C C . ILE A 1 207 ? -11.32 -31.578 -36.031 1 80.06 207 ILE A C 1
ATOM 1612 O O . ILE A 1 207 ? -10.469 -32.25 -35.438 1 80.06 207 ILE A O 1
ATOM 1616 N N . GLU A 1 208 ? -11.25 -31.297 -37.312 1 80.19 208 GLU A N 1
ATOM 1617 C CA . GLU A 1 208 ? -10.195 -31.875 -38.125 1 80.19 208 GLU A CA 1
ATOM 1618 C C . GLU A 1 208 ? -8.82 -31.359 -37.719 1 80.19 208 GLU A C 1
ATOM 1620 O O . GLU A 1 208 ? -7.859 -32.125 -37.656 1 80.19 208 GLU A O 1
ATOM 1625 N N . GLY A 1 209 ? -8.758 -30.047 -37.5 1 77.25 209 GLY A N 1
ATOM 1626 C CA . GLY A 1 209 ? -7.508 -29.484 -37 1 77.25 209 GLY A CA 1
ATOM 1627 C C . GLY A 1 209 ? -7.066 -30.047 -35.688 1 77.25 209 GLY A C 1
ATOM 1628 O O . GLY A 1 209 ? -5.883 -30.328 -35.469 1 77.25 209 GLY A O 1
ATOM 1629 N N . PHE A 1 210 ? -7.918 -30.266 -34.844 1 77.38 210 PHE A N 1
ATOM 1630 C CA . PHE A 1 210 ? -7.613 -30.797 -33.5 1 77.38 210 PHE A CA 1
ATOM 1631 C C . PHE A 1 210 ? -7.215 -32.281 -33.594 1 77.38 210 PHE A C 1
ATOM 1633 O O . PHE A 1 210 ? -6.285 -32.719 -32.938 1 77.38 210 PHE A O 1
ATOM 1640 N N . MET A 1 211 ? -7.844 -33 -34.344 1 78.06 211 MET A N 1
ATOM 1641 C CA . MET A 1 211 ? -7.484 -34.406 -34.562 1 78.06 211 MET A CA 1
ATOM 1642 C C . MET A 1 211 ? -6.078 -34.5 -35.156 1 78.06 211 MET A C 1
ATOM 1644 O O . MET A 1 211 ? -5.316 -35.406 -34.781 1 78.06 211 MET A O 1
ATOM 1648 N N . THR A 1 212 ? -5.633 -33.562 -35.938 1 74.88 212 THR A N 1
ATOM 1649 C CA . THR A 1 212 ? -4.309 -33.594 -36.562 1 74.88 212 THR A CA 1
ATOM 1650 C C . THR A 1 212 ? -3.229 -33.344 -35.5 1 74.88 212 THR A C 1
ATOM 1652 O O . THR A 1 212 ? -2.186 -34 -35.531 1 74.88 212 THR A O 1
ATOM 1655 N N . VAL A 1 213 ? -3.559 -32.531 -34.562 1 67.94 213 VAL A N 1
ATOM 1656 C CA . VAL A 1 213 ? -2.531 -32.125 -33.594 1 67.94 213 VAL A CA 1
ATOM 1657 C C . VAL A 1 213 ? -2.555 -33.031 -32.406 1 67.94 213 VAL A C 1
ATOM 1659 O O . VAL A 1 213 ? -1.503 -33.375 -31.844 1 67.94 213 VAL A O 1
ATOM 1662 N N . SER A 1 214 ? -3.568 -33.562 -31.953 1 69.38 214 SER A N 1
ATOM 1663 C CA . SER A 1 214 ? -3.705 -34.344 -30.734 1 69.38 214 SER A CA 1
ATOM 1664 C C . SER A 1 214 ? -3.514 -35.844 -30.984 1 69.38 214 SER A C 1
ATOM 1666 O O . SER A 1 214 ? -3.23 -36.594 -30.062 1 69.38 214 SER A O 1
ATOM 1668 N N . GLY A 1 215 ? -3.588 -36.281 -32.188 1 63.88 215 GLY A N 1
ATOM 1669 C CA . GLY A 1 215 ? -3.486 -37.688 -32.562 1 63.88 215 GLY A CA 1
ATOM 1670 C C . GLY A 1 215 ? -4.773 -38.469 -32.344 1 63.88 215 GLY A C 1
ATOM 1671 O O . GLY A 1 215 ? -4.812 -39.688 -32.531 1 63.88 215 GLY A O 1
ATOM 1672 N N . ILE A 1 216 ? -5.863 -37.812 -31.984 1 71.56 216 ILE A N 1
ATOM 1673 C CA . ILE A 1 216 ?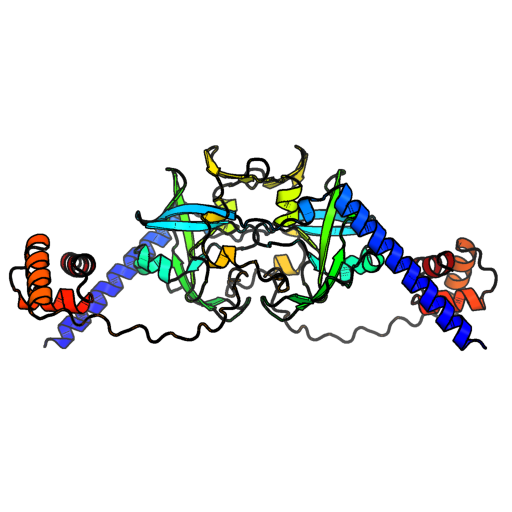 -7.152 -38.469 -31.844 1 71.56 216 ILE A CA 1
ATOM 1674 C C . ILE A 1 216 ? -7.746 -38.75 -33.219 1 71.56 216 ILE A C 1
ATOM 1676 O O . ILE A 1 216 ? -7.809 -37.875 -34.062 1 71.56 216 ILE A O 1
ATOM 1680 N N . THR A 1 217 ? -8.094 -39.969 -33.406 1 78.75 217 THR A N 1
ATOM 1681 C CA . THR A 1 217 ? -8.547 -40.406 -34.719 1 78.75 217 THR A CA 1
ATOM 1682 C C . THR A 1 217 ? -10.078 -40.406 -34.781 1 78.75 217 THR A C 1
ATOM 1684 O O . THR A 1 217 ? -10.656 -40.469 -35.875 1 78.75 217 THR A O 1
ATOM 1687 N N . ASP A 1 218 ? -10.812 -40.5 -33.719 1 78.19 218 ASP A N 1
ATOM 1688 C CA . ASP A 1 218 ? -12.273 -40.531 -33.656 1 78.19 218 ASP A CA 1
ATOM 1689 C C . ASP A 1 218 ? -12.836 -39.094 -33.656 1 78.19 218 ASP A C 1
ATOM 1691 O O . ASP A 1 218 ? -12.641 -38.344 -32.688 1 78.19 218 ASP A O 1
ATOM 1695 N N . PRO A 1 219 ? -13.438 -38.719 -34.656 1 80.81 219 PRO A N 1
ATOM 1696 C CA . PRO A 1 219 ? -13.969 -37.375 -34.75 1 80.81 219 PRO A CA 1
ATOM 1697 C C . PRO A 1 219 ? -15.023 -37.062 -33.688 1 80.81 219 PRO A C 1
ATOM 1699 O O . PRO A 1 219 ? -15.156 -35.938 -33.25 1 80.81 219 PRO A O 1
ATOM 1702 N N . THR A 1 220 ? -15.812 -38.062 -33.344 1 80.44 220 THR A N 1
ATOM 1703 C CA . THR A 1 220 ? -16.812 -37.844 -32.312 1 80.44 220 THR A CA 1
ATOM 1704 C C . THR A 1 220 ? -16.141 -37.5 -30.969 1 80.44 220 THR A C 1
ATOM 1706 O O . THR A 1 220 ? -16.594 -36.625 -30.25 1 80.44 220 THR A O 1
ATOM 1709 N N . GLN A 1 221 ? -15.086 -38.219 -30.594 1 76.94 221 GLN A N 1
ATOM 1710 C CA . GLN A 1 221 ? -14.305 -37.938 -29.391 1 76.94 221 GLN A CA 1
ATOM 1711 C C . GLN A 1 221 ? -13.656 -36.562 -29.484 1 76.94 221 GLN A C 1
ATOM 1713 O O . GLN A 1 221 ? -13.641 -35.812 -28.5 1 76.94 221 GLN A O 1
ATOM 1718 N N . ALA A 1 222 ? -13.047 -36.25 -30.531 1 78.19 222 ALA A N 1
ATOM 1719 C CA . ALA A 1 222 ? -12.453 -34.938 -30.75 1 78.19 222 ALA A CA 1
ATOM 1720 C C . ALA A 1 222 ? -13.5 -33.812 -30.594 1 78.19 222 ALA A C 1
ATOM 1722 O O . ALA A 1 222 ? -13.234 -32.781 -29.984 1 78.19 222 ALA A O 1
ATOM 1723 N N . ALA A 1 223 ? -14.672 -34.031 -31.156 1 79.19 223 ALA A N 1
ATOM 1724 C CA . ALA A 1 223 ? -15.766 -33.062 -31.062 1 79.19 223 ALA A CA 1
ATOM 1725 C C . ALA A 1 223 ? -16.219 -32.875 -29.625 1 79.19 223 ALA A C 1
ATOM 1727 O O . ALA A 1 223 ? -16.453 -31.75 -29.172 1 79.19 223 ALA A O 1
ATOM 1728 N N . GLU A 1 224 ? -16.359 -33.938 -28.875 1 77.19 224 GLU A N 1
ATOM 1729 C CA . GLU A 1 224 ? -16.75 -33.875 -27.469 1 77.19 224 GLU A CA 1
ATOM 1730 C C . GLU A 1 224 ? -15.727 -33.094 -26.641 1 77.19 224 GLU A C 1
ATOM 1732 O O . GLU A 1 224 ? -16.094 -32.312 -25.781 1 77.19 224 GLU A O 1
ATOM 1737 N N . LEU A 1 225 ? -14.453 -33.344 -26.859 1 73.38 225 LEU A N 1
ATOM 1738 C CA . LEU A 1 225 ? -13.375 -32.656 -26.156 1 73.38 225 LEU A CA 1
ATOM 1739 C C . LEU A 1 225 ? -13.367 -31.156 -26.516 1 73.38 225 LEU A C 1
ATOM 1741 O O . LEU A 1 225 ? -13.195 -30.312 -25.625 1 73.38 225 LEU A O 1
ATOM 1745 N N . LEU A 1 226 ? -13.5 -30.859 -27.766 1 76.25 226 LEU A N 1
ATOM 1746 C CA . LEU A 1 226 ? -13.547 -29.469 -28.219 1 76.25 226 LEU A CA 1
ATOM 1747 C C . LEU A 1 226 ? -14.789 -28.766 -27.688 1 76.25 226 LEU A C 1
ATOM 1749 O O . LEU A 1 226 ? -14.734 -27.609 -27.281 1 76.25 226 LEU A O 1
ATOM 1753 N N . GLU A 1 227 ? -15.969 -29.469 -27.672 1 76.56 227 GLU A N 1
ATOM 1754 C CA . GLU A 1 227 ? -17.188 -28.906 -27.109 1 76.56 227 GLU A CA 1
ATOM 1755 C C . GLU A 1 227 ? -17.016 -28.641 -25.609 1 76.56 227 GLU A C 1
ATOM 1757 O O . GLU A 1 227 ? -17.453 -27.594 -25.109 1 76.56 227 GLU A O 1
ATOM 1762 N N . ALA A 1 228 ? -16.422 -29.531 -24.938 1 71.56 228 ALA A N 1
ATOM 1763 C CA . ALA A 1 228 ? -16.141 -29.391 -23.5 1 71.56 228 ALA A CA 1
ATOM 1764 C C . ALA A 1 228 ? -15.156 -28.25 -23.25 1 71.56 228 ALA A C 1
ATOM 1766 O O . ALA A 1 228 ? -15.172 -27.641 -22.172 1 71.56 228 ALA A O 1
ATOM 1767 N N . ALA A 1 229 ? -14.359 -27.922 -24.188 1 68.81 229 ALA A N 1
ATOM 1768 C CA . ALA A 1 229 ? -13.336 -26.891 -24.125 1 68.81 229 ALA A CA 1
ATOM 1769 C C . ALA A 1 229 ? -13.797 -25.609 -24.797 1 68.81 229 ALA A C 1
ATOM 1771 O O . ALA A 1 229 ? -12.977 -24.781 -25.219 1 68.81 229 ALA A O 1
ATOM 1772 N N . ASP A 1 230 ? -15.18 -25.562 -25.109 1 71.62 230 ASP A N 1
ATOM 1773 C CA . ASP A 1 230 ? -15.805 -24.438 -25.828 1 71.62 230 ASP A CA 1
ATOM 1774 C C . ASP A 1 230 ? -15.102 -24.172 -27.156 1 71.62 230 ASP A C 1
ATOM 1776 O O . ASP A 1 230 ? -14.891 -23.016 -27.516 1 71.62 230 ASP A O 1
ATOM 1780 N N . TRP A 1 231 ? -14.695 -25.141 -27.797 1 70.88 231 TRP A N 1
ATOM 1781 C CA . TRP A 1 231 ? -14.141 -25.219 -29.141 1 70.88 231 TRP A CA 1
ATOM 1782 C C . TRP A 1 231 ? -12.797 -24.5 -29.219 1 70.88 231 TRP A C 1
ATOM 1784 O O . TRP A 1 231 ? -12.383 -24.047 -30.297 1 70.88 231 TRP A O 1
ATOM 1794 N N . ASN A 1 232 ? -12.133 -24.344 -28.219 1 70.88 232 ASN A N 1
ATOM 1795 C CA . ASN A 1 232 ? -10.742 -23.906 -28.172 1 70.88 232 ASN A CA 1
ATOM 1796 C C . ASN A 1 232 ? -9.789 -25.094 -28.266 1 70.88 232 ASN A C 1
ATOM 1798 O O . ASN A 1 232 ? -9.727 -25.938 -27.359 1 70.88 232 ASN A O 1
ATOM 1802 N N . PRO A 1 233 ? -8.938 -25.281 -29.328 1 71.94 233 PRO A N 1
ATOM 1803 C CA . PRO A 1 233 ? -8.125 -26.469 -29.578 1 71.94 233 PRO A CA 1
ATOM 1804 C C . PRO A 1 233 ? -7.012 -26.656 -28.547 1 71.94 233 PRO A C 1
ATOM 1806 O O . PRO A 1 233 ? -6.664 -27.781 -28.203 1 71.94 233 PRO A O 1
ATOM 1809 N N . ASN A 1 234 ? -6.574 -25.609 -28.031 1 66.25 234 ASN A N 1
ATOM 1810 C CA . ASN A 1 234 ? -5.504 -25.719 -27.047 1 66.25 234 ASN A CA 1
ATOM 1811 C C . ASN A 1 234 ? -6.012 -26.297 -25.719 1 66.25 234 ASN A C 1
ATOM 1813 O O . ASN A 1 234 ? -5.359 -27.141 -25.109 1 66.25 234 ASN A O 1
ATOM 1817 N N . VAL A 1 235 ? -7.199 -25.906 -25.297 1 64.88 235 VAL A N 1
ATOM 1818 C CA . VAL A 1 235 ? -7.844 -26.438 -24.094 1 64.88 235 VAL A CA 1
ATOM 1819 C C . VAL A 1 235 ? -8.25 -27.891 -24.328 1 64.88 235 VAL A C 1
ATOM 1821 O O . VAL A 1 235 ? -8.062 -28.734 -23.438 1 64.88 235 VAL A O 1
ATOM 1824 N N . ALA A 1 236 ? -8.68 -28.188 -25.438 1 70.88 236 ALA A N 1
ATOM 1825 C CA . ALA A 1 236 ? -9.078 -29.547 -25.766 1 70.88 236 ALA A CA 1
ATOM 1826 C C . ALA A 1 236 ? -7.871 -30.484 -25.766 1 70.88 236 ALA A C 1
ATOM 1828 O O . ALA A 1 236 ? -7.957 -31.625 -25.297 1 70.88 236 ALA A O 1
ATOM 1829 N N . ALA A 1 237 ? -6.73 -29.984 -26.281 1 65.94 237 ALA A N 1
ATOM 1830 C CA . ALA A 1 237 ? -5.5 -30.781 -26.281 1 65.94 237 ALA A CA 1
ATOM 1831 C C . ALA A 1 237 ? -5.02 -31.062 -24.875 1 65.94 237 ALA A C 1
ATOM 1833 O O . ALA A 1 237 ? -4.559 -32.156 -24.578 1 65.94 237 ALA A O 1
ATOM 1834 N N . ALA A 1 238 ? -5.191 -30.219 -24 1 61.16 238 ALA A N 1
ATOM 1835 C CA . ALA A 1 238 ? -4.789 -30.375 -22.609 1 61.16 238 ALA A CA 1
ATOM 1836 C C . ALA A 1 238 ? -5.68 -31.391 -21.891 1 61.16 238 ALA A C 1
ATOM 1838 O O . ALA A 1 238 ? -5.207 -32.156 -21.047 1 61.16 238 ALA A O 1
ATOM 1839 N N . LEU A 1 239 ? -6.816 -31.469 -22.281 1 61.31 239 LEU A N 1
ATOM 1840 C CA . LEU A 1 239 ? -7.746 -32.469 -21.734 1 61.31 239 LEU A CA 1
ATOM 1841 C C . LEU A 1 239 ? -7.367 -33.875 -22.203 1 61.31 239 LEU A C 1
ATOM 1843 O O . LEU A 1 239 ? -7.625 -34.844 -21.5 1 61.31 239 LEU A O 1
ATOM 1847 N N . LEU A 1 240 ? -6.738 -33.969 -23.359 1 59.38 240 LEU A N 1
ATOM 1848 C CA . LEU A 1 240 ? -6.312 -35.25 -23.938 1 59.38 240 LEU A CA 1
ATOM 1849 C C . LEU A 1 240 ? -5.09 -35.781 -23.203 1 59.38 240 LEU A C 1
ATOM 1851 O O . LEU A 1 240 ? -4.996 -37 -22.969 1 59.38 240 LEU A O 1
ATOM 1855 N N . PHE A 1 241 ? -4.051 -35.031 -22.922 1 53.38 241 PHE A N 1
ATOM 1856 C CA . PHE A 1 241 ? -2.812 -35.531 -22.344 1 53.38 241 PHE A CA 1
ATOM 1857 C C . PHE A 1 241 ? -2.967 -35.781 -20.844 1 53.38 241 PHE A C 1
ATOM 1859 O O . PHE A 1 241 ? -2.156 -36.469 -20.234 1 53.38 241 PHE A O 1
ATOM 1866 N N . ASP A 1 242 ? -3.871 -35.281 -20.203 1 45.94 242 ASP A N 1
ATOM 1867 C CA . ASP A 1 242 ? -4.117 -35.594 -18.781 1 45.94 242 ASP A CA 1
ATOM 1868 C C . ASP A 1 242 ? -4.945 -36.844 -18.625 1 45.94 242 ASP A C 1
ATOM 1870 O O . ASP A 1 242 ? -5.27 -37.25 -17.5 1 45.94 242 ASP A O 1
ATOM 1874 N N . THR A 1 243 ? -5.43 -37.406 -19.625 1 38.53 243 THR A N 1
ATOM 1875 C CA . THR A 1 243 ? -5.938 -38.781 -19.5 1 38.53 243 THR A CA 1
ATOM 1876 C C . THR A 1 243 ? -4.859 -39.812 -19.875 1 38.53 243 THR A C 1
ATOM 1878 O O . THR A 1 243 ? -4.086 -39.594 -20.812 1 38.53 243 THR A O 1
ATOM 1881 N N . MET B 1 1 ? -25.703 43.5 23.172 1 52.62 1 MET B N 1
ATOM 1882 C CA . MET B 1 1 ? -24.516 44.188 22.672 1 52.62 1 MET B CA 1
ATOM 1883 C C . MET B 1 1 ? -23.359 43.219 22.531 1 52.62 1 MET B C 1
ATOM 1885 O O . MET B 1 1 ? -22.641 43.25 21.531 1 52.62 1 MET B O 1
ATOM 1889 N N . ASP B 1 2 ? -23.359 42.062 23.438 1 78.06 2 ASP B N 1
ATOM 1890 C CA . ASP B 1 2 ? -22.312 41.094 23.688 1 78.06 2 ASP B CA 1
ATOM 1891 C C . ASP B 1 2 ? -22.297 40 22.594 1 78.06 2 ASP B C 1
ATOM 1893 O O . ASP B 1 2 ? -21.234 39.625 22.109 1 78.06 2 ASP B O 1
ATOM 1897 N N . GLU B 1 3 ? -23.469 39.844 22.031 1 86.38 3 GLU B N 1
ATOM 1898 C CA . GLU B 1 3 ? -23.578 38.812 21 1 86.38 3 GLU B CA 1
ATOM 1899 C C . GLU B 1 3 ? -23.016 39.312 19.672 1 86.38 3 GLU B C 1
ATOM 1901 O O . GLU B 1 3 ? -22.406 38.531 18.938 1 86.38 3 GLU B O 1
ATOM 1906 N N . ARG B 1 4 ? -23.188 40.562 19.406 1 82.75 4 ARG B N 1
ATOM 1907 C CA . ARG B 1 4 ? -22.672 41.156 18.172 1 82.75 4 ARG B CA 1
ATOM 1908 C C . ARG B 1 4 ? -21.156 41.156 18.156 1 82.75 4 ARG B C 1
ATOM 1910 O O . ARG B 1 4 ? -20.547 40.969 17.094 1 82.75 4 ARG B O 1
ATOM 1917 N N . GLN B 1 5 ? -20.609 41.406 19.297 1 86.44 5 GLN B N 1
ATOM 1918 C CA . GLN B 1 5 ? -19.156 41.375 19.406 1 86.44 5 GLN B CA 1
ATOM 1919 C C . GLN B 1 5 ? -18.609 39.969 19.188 1 86.44 5 GLN B C 1
ATOM 1921 O O . GLN B 1 5 ? -17.578 39.812 18.547 1 86.44 5 GLN B O 1
ATOM 1926 N N . LEU B 1 6 ? -19.328 38.938 19.734 1 89.75 6 LEU B N 1
ATOM 1927 C CA . LEU B 1 6 ? -18.922 37.562 19.562 1 89.75 6 LEU B CA 1
ATOM 1928 C C . LEU B 1 6 ? -18.969 37.156 18.094 1 89.75 6 LEU B C 1
ATOM 1930 O O . LEU B 1 6 ? -18.094 36.438 17.609 1 89.75 6 LEU B O 1
ATOM 1934 N N . GLU B 1 7 ? -19.938 37.562 17.5 1 88.06 7 GLU B N 1
ATOM 1935 C CA . GLU B 1 7 ? -20.078 37.25 16.078 1 88.06 7 GLU B CA 1
ATOM 1936 C C . GLU B 1 7 ? -18.969 37.875 15.25 1 88.06 7 GLU B C 1
ATOM 1938 O O . GLU B 1 7 ? -18.469 37.281 14.312 1 88.06 7 GLU B O 1
ATOM 1943 N N . LEU B 1 8 ? -18.688 39.188 15.57 1 87.5 8 LEU B N 1
ATOM 1944 C CA . LEU B 1 8 ? -17.609 39.875 14.875 1 87.5 8 LEU B CA 1
ATOM 1945 C C . LEU B 1 8 ? -16.281 39.156 15.094 1 87.5 8 LEU B C 1
ATOM 1947 O O . LEU B 1 8 ? -15.5 38.969 14.156 1 87.5 8 LEU B O 1
ATOM 1951 N N . GLN B 1 9 ? -16.016 38.719 16.281 1 89.06 9 GLN B N 1
ATOM 1952 C CA . GLN B 1 9 ? -14.805 37.969 16.609 1 89.06 9 GLN B CA 1
ATOM 1953 C C . GLN B 1 9 ? -14.727 36.688 15.805 1 89.06 9 GLN B C 1
ATOM 1955 O O . GLN B 1 9 ? -13.672 36.344 15.25 1 89.06 9 GLN B O 1
ATOM 1960 N N . ARG B 1 10 ? -15.812 36 15.789 1 88.81 10 ARG B N 1
ATOM 1961 C CA 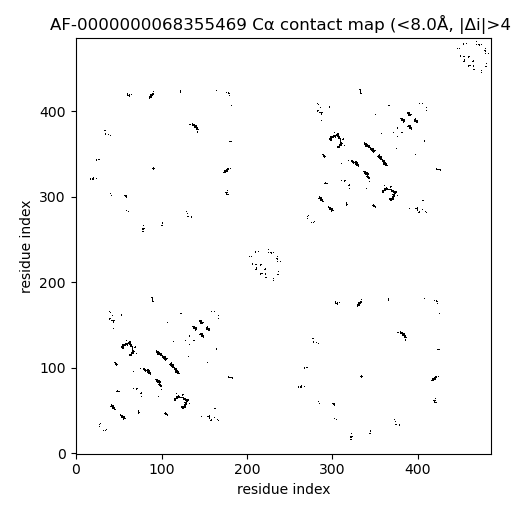. ARG B 1 10 ? -15.867 34.75 15.023 1 88.81 10 ARG B CA 1
ATOM 1962 C C . ARG B 1 10 ? -15.547 35 13.555 1 88.81 10 ARG B C 1
ATOM 1964 O O . ARG B 1 10 ? -14.844 34.219 12.922 1 88.81 10 ARG B O 1
ATOM 1971 N N . ARG B 1 11 ? -16.016 36.031 13.039 1 89.69 11 ARG B N 1
ATOM 1972 C CA . ARG B 1 11 ? -15.781 36.375 11.633 1 89.69 11 ARG B CA 1
ATOM 1973 C C . ARG B 1 11 ? -14.32 36.719 11.391 1 89.69 11 ARG B C 1
ATOM 1975 O O . ARG B 1 11 ? -13.75 36.312 10.367 1 89.69 11 ARG B O 1
ATOM 1982 N N . ILE B 1 12 ? -13.773 37.469 12.273 1 90.31 12 ILE B N 1
ATOM 1983 C CA . ILE B 1 12 ? -12.367 37.844 12.156 1 90.31 12 ILE B CA 1
ATOM 1984 C C . ILE B 1 12 ? -11.5 36.562 12.195 1 90.31 12 ILE B C 1
ATOM 1986 O O . ILE B 1 12 ? -10.594 36.406 11.375 1 90.31 12 ILE B O 1
ATOM 1990 N N . TYR B 1 13 ? -11.805 35.719 13.117 1 89.69 13 TYR B N 1
ATOM 1991 C CA . TYR B 1 13 ? -11.047 34.469 13.242 1 89.69 13 TYR B CA 1
ATOM 1992 C C . TYR B 1 13 ? -11.172 33.625 11.984 1 89.69 13 TYR B C 1
ATOM 1994 O O . TYR B 1 13 ? -10.188 33.062 11.516 1 89.69 13 TYR B O 1
ATOM 2002 N N . ALA B 1 14 ? -12.297 33.531 11.477 1 90.5 14 ALA B N 1
ATOM 2003 C CA . ALA B 1 14 ? -12.523 32.781 10.25 1 90.5 14 ALA B CA 1
ATOM 2004 C C . ALA B 1 14 ? -11.703 33.344 9.094 1 90.5 14 ALA B C 1
ATOM 2006 O O . ALA B 1 14 ? -11.164 32.594 8.281 1 90.5 14 ALA B O 1
ATOM 2007 N N . GLN B 1 15 ? -11.648 34.594 9.031 1 91.75 15 GLN B N 1
ATOM 2008 C CA . GLN B 1 15 ? -10.883 35.25 7.98 1 91.75 15 GLN B CA 1
ATOM 2009 C C . GLN B 1 15 ? -9.383 35 8.141 1 91.75 15 GLN B C 1
ATOM 2011 O O . GLN B 1 15 ? -8.68 34.781 7.152 1 91.75 15 GLN B O 1
ATOM 2016 N N . ILE B 1 16 ? -8.906 35.094 9.297 1 92.88 16 ILE B N 1
ATOM 2017 C CA . ILE B 1 16 ? -7.496 34.812 9.578 1 92.88 16 ILE B CA 1
ATOM 2018 C C . ILE B 1 16 ? -7.16 33.375 9.172 1 92.88 16 ILE B C 1
ATOM 2020 O O . ILE B 1 16 ? -6.133 33.125 8.531 1 92.88 16 ILE B O 1
ATOM 2024 N N . GLN B 1 17 ? -8.008 32.5 9.609 1 92.75 17 GLN B N 1
ATOM 2025 C CA . GLN B 1 17 ? -7.789 31.094 9.258 1 92.75 17 GLN B CA 1
ATOM 2026 C C . GLN B 1 17 ? -7.77 30.906 7.746 1 92.75 17 GLN B C 1
ATOM 2028 O O . GLN B 1 17 ? -6.906 30.219 7.215 1 92.75 17 GLN B O 1
ATOM 2033 N N . GLN B 1 18 ? -8.656 31.531 7.094 1 94.81 18 GLN B N 1
ATOM 2034 C CA . GLN B 1 18 ? -8.711 31.438 5.641 1 94.81 18 GLN B CA 1
ATOM 2035 C C . GLN B 1 18 ? -7.441 32 5.004 1 94.81 18 GLN B C 1
ATOM 2037 O O . GLN B 1 18 ? -6.926 31.422 4.039 1 94.81 18 GLN B O 1
ATOM 2042 N N . GLN B 1 19 ? -6.992 33.031 5.508 1 94.31 19 GLN B N 1
ATOM 2043 C CA . GLN B 1 19 ? -5.754 33.625 5 1 94.31 19 GLN B CA 1
ATOM 2044 C C . GLN B 1 19 ? -4.582 32.656 5.184 1 94.31 19 GLN B C 1
ATOM 2046 O O . GLN B 1 19 ? -3.727 32.531 4.301 1 94.31 19 GLN B O 1
ATOM 2051 N N . GLN B 1 20 ? -4.496 31.984 6.328 1 93.88 20 GLN B N 1
ATOM 2052 C CA . GLN B 1 20 ? -3.449 31 6.586 1 93.88 20 GLN B CA 1
ATOM 2053 C C . GLN B 1 20 ? -3.529 29.844 5.602 1 93.88 20 GLN B C 1
ATOM 2055 O O . GLN B 1 20 ? -2.504 29.375 5.102 1 93.88 20 GLN B O 1
ATOM 2060 N N . ILE B 1 21 ? -4.703 29.406 5.375 1 97.12 21 ILE B N 1
ATOM 2061 C CA . ILE B 1 21 ? -4.938 28.328 4.422 1 97.12 21 ILE B CA 1
ATOM 2062 C C . ILE B 1 21 ? -4.492 28.766 3.029 1 97.12 21 ILE B C 1
ATOM 2064 O O . ILE B 1 21 ? -3.797 28.016 2.332 1 97.12 21 ILE B O 1
ATOM 2068 N N . ASP B 1 22 ? -4.844 29.969 2.678 1 97.12 22 ASP B N 1
ATOM 2069 C CA . ASP B 1 22 ? -4.477 30.5 1.366 1 97.12 22 ASP B CA 1
ATOM 2070 C C . ASP B 1 22 ? -2.961 30.641 1.236 1 97.12 22 ASP B C 1
ATOM 2072 O O . ASP B 1 22 ? -2.396 30.359 0.178 1 97.12 22 ASP B O 1
ATOM 2076 N N . GLU B 1 23 ? -2.387 31.094 2.229 1 96.44 23 GLU B N 1
ATOM 2077 C CA . GLU B 1 23 ? -0.931 31.203 2.236 1 96.44 23 GLU B CA 1
ATOM 2078 C C . GLU B 1 23 ? -0.279 29.828 2.135 1 96.44 23 GLU B C 1
ATOM 2080 O O . GLU B 1 23 ? 0.721 29.656 1.435 1 96.44 23 GLU B O 1
ATOM 2085 N N . ASN B 1 24 ? -0.821 28.922 2.871 1 96.56 24 ASN B N 1
ATOM 2086 C CA . ASN B 1 24 ? -0.321 27.547 2.805 1 96.56 24 ASN B CA 1
ATOM 2087 C C . ASN B 1 24 ? -0.403 26.984 1.386 1 96.56 24 ASN B C 1
ATOM 2089 O O . ASN B 1 24 ? 0.562 26.406 0.888 1 96.56 24 ASN B O 1
ATOM 2093 N N . LEU B 1 25 ? -1.555 27.188 0.812 1 96.75 25 LEU B N 1
ATOM 2094 C CA . LEU B 1 25 ? -1.75 26.75 -0.566 1 96.75 25 LEU B CA 1
ATOM 2095 C C . LEU B 1 25 ? -0.763 27.438 -1.499 1 96.75 25 LEU B C 1
ATOM 2097 O O . LEU B 1 25 ? -0.147 26.797 -2.35 1 96.75 25 LEU B O 1
ATOM 2101 N N . ALA B 1 26 ? -0.611 28.734 -1.343 1 96.12 26 ALA B N 1
ATOM 2102 C CA . ALA B 1 26 ? 0.316 29.5 -2.168 1 96.12 26 ALA B CA 1
ATOM 2103 C C . ALA B 1 26 ? 1.744 28.984 -2.014 1 96.12 26 ALA B C 1
ATOM 2105 O O . ALA B 1 26 ? 2.477 28.875 -2.998 1 96.12 26 ALA B O 1
ATOM 2106 N N . ASN B 1 27 ? 2.156 28.75 -0.836 1 95.25 27 ASN B N 1
ATOM 2107 C CA . ASN B 1 27 ? 3.482 28.203 -0.573 1 95.25 27 ASN B CA 1
ATOM 2108 C C . ASN B 1 27 ? 3.672 26.844 -1.25 1 95.25 27 ASN B C 1
ATOM 2110 O O . ASN B 1 27 ? 4.723 26.594 -1.837 1 95.25 27 ASN B O 1
ATOM 2114 N N . ALA B 1 28 ? 2.658 26.016 -1.08 1 95.88 28 ALA B N 1
ATOM 2115 C CA . ALA B 1 28 ? 2.729 24.703 -1.708 1 95.88 28 ALA B CA 1
ATOM 2116 C C . ALA B 1 28 ? 2.867 24.828 -3.223 1 95.88 28 ALA B C 1
ATOM 2118 O O . ALA B 1 28 ? 3.66 24.109 -3.84 1 95.88 28 ALA B O 1
ATOM 2119 N N . LEU B 1 29 ? 2.078 25.719 -3.799 1 95.06 29 LEU B N 1
ATOM 2120 C CA . LEU B 1 29 ? 2.107 25.938 -5.238 1 95.06 29 LEU B CA 1
ATOM 2121 C C . LEU B 1 29 ? 3.471 26.469 -5.68 1 95.06 29 LEU B C 1
ATOM 2123 O O . LEU B 1 29 ? 3.936 26.156 -6.777 1 95.06 29 LEU B O 1
ATOM 2127 N N . GLU B 1 30 ? 4.094 27.188 -4.863 1 94.25 30 GLU B N 1
ATOM 2128 C CA . GLU B 1 30 ? 5.379 27.797 -5.199 1 94.25 30 GLU B CA 1
ATOM 2129 C C . GLU B 1 30 ? 6.531 26.828 -4.977 1 94.25 30 GLU B C 1
ATOM 2131 O O . GLU B 1 30 ? 7.395 26.672 -5.844 1 94.25 30 GLU B O 1
ATOM 2136 N N . TYR B 1 31 ? 6.523 26.141 -3.875 1 92.19 31 TYR B N 1
ATOM 2137 C CA . TYR B 1 31 ? 7.711 25.406 -3.445 1 92.19 31 TYR B CA 1
ATOM 2138 C C . TYR B 1 31 ? 7.586 23.922 -3.77 1 92.19 31 TYR B C 1
ATOM 2140 O O . TYR B 1 31 ? 8.594 23.219 -3.898 1 92.19 31 TYR B O 1
ATOM 2148 N N . THR B 1 32 ? 6.355 23.422 -3.854 1 91.75 32 THR B N 1
ATOM 2149 C CA . THR B 1 32 ? 6.156 22 -4.133 1 91.75 32 THR B CA 1
ATOM 2150 C C . THR B 1 32 ? 5.023 21.797 -5.137 1 91.75 32 THR B C 1
ATOM 2152 O O . THR B 1 32 ? 4.078 21.062 -4.875 1 91.75 32 THR B O 1
ATOM 2155 N N . PRO B 1 33 ? 5.113 22.406 -6.293 1 91.38 33 PRO B N 1
ATOM 2156 C CA . PRO B 1 33 ? 4.02 22.312 -7.266 1 91.38 33 PRO B CA 1
ATOM 2157 C C . PRO B 1 33 ? 3.727 20.875 -7.691 1 91.38 33 PRO B C 1
ATOM 2159 O O . PRO B 1 33 ? 2.588 20.547 -8.039 1 91.38 33 PRO B O 1
ATOM 2162 N N . GLU B 1 34 ? 4.664 19.938 -7.551 1 90.5 34 GLU B N 1
ATOM 2163 C CA . GLU B 1 34 ? 4.504 18.547 -7.977 1 90.5 34 GLU B CA 1
ATOM 2164 C C . GLU B 1 34 ? 3.496 17.828 -7.094 1 90.5 34 GLU B C 1
ATOM 2166 O O . GLU B 1 34 ? 2.949 16.797 -7.496 1 90.5 34 GLU B O 1
ATOM 2171 N N . ALA B 1 35 ? 3.322 18.359 -5.926 1 87.88 35 ALA B N 1
ATOM 2172 C CA . ALA B 1 35 ? 2.41 17.734 -4.977 1 87.88 35 ALA B CA 1
ATOM 2173 C C . ALA B 1 35 ? 0.977 17.75 -5.5 1 87.88 35 ALA B C 1
ATOM 2175 O O . ALA B 1 35 ? 0.121 17.016 -5.004 1 87.88 35 ALA B O 1
ATOM 2176 N N . PHE B 1 36 ? 0.744 18.547 -6.449 1 90.38 36 PHE B N 1
ATOM 2177 C CA . PHE B 1 36 ? -0.612 18.703 -6.965 1 90.38 36 PHE B CA 1
ATOM 2178 C C . PHE B 1 36 ? -0.833 17.797 -8.172 1 90.38 36 PHE B C 1
ATOM 2180 O O . PHE B 1 36 ? -1.954 17.688 -8.672 1 90.38 36 PHE B O 1
ATOM 2187 N N . ALA B 1 37 ? 0.196 17.172 -8.625 1 89.75 37 ALA B N 1
ATOM 2188 C CA . ALA B 1 37 ? 0.084 16.281 -9.773 1 89.75 37 ALA B CA 1
ATOM 2189 C C . ALA B 1 37 ? -0.409 14.906 -9.344 1 89.75 37 ALA B C 1
ATOM 2191 O O . ALA B 1 37 ? -0.105 14.445 -8.242 1 89.75 37 ALA B O 1
ATOM 2192 N N . LYS B 1 38 ? -1.182 14.336 -10.188 1 89.81 38 LYS B N 1
ATOM 2193 C CA . LYS B 1 38 ? -1.601 12.953 -9.969 1 89.81 38 LYS B CA 1
ATOM 2194 C C . LYS B 1 38 ? -0.416 12 -10.062 1 89.81 38 LYS B C 1
ATOM 2196 O O . LYS B 1 38 ? 0.457 12.172 -10.922 1 89.81 38 LYS B O 1
ATOM 2201 N N . VAL B 1 39 ? -0.435 11.039 -9.219 1 95.38 39 VAL B N 1
ATOM 2202 C CA . VAL B 1 39 ? 0.69 10.109 -9.25 1 95.38 39 VAL B CA 1
ATOM 2203 C C . VAL B 1 39 ? 0.269 8.812 -9.945 1 95.38 39 VAL B C 1
ATOM 2205 O O . VAL B 1 39 ? -0.864 8.352 -9.781 1 95.38 39 VAL B O 1
ATOM 2208 N N . THR B 1 40 ? 1.159 8.258 -10.773 1 96.38 40 THR B N 1
ATOM 2209 C CA . THR B 1 40 ? 0.98 6.953 -11.406 1 96.38 40 THR B CA 1
ATOM 2210 C C . THR B 1 40 ? 1.312 5.832 -10.43 1 96.38 40 THR B C 1
ATOM 2212 O O . THR B 1 40 ? 2.389 5.82 -9.828 1 96.38 40 THR B O 1
ATOM 2215 N N . MET B 1 41 ? 0.359 4.938 -10.289 1 97.69 41 MET B N 1
ATOM 2216 C CA . MET B 1 41 ? 0.564 3.822 -9.367 1 97.69 41 MET B CA 1
ATOM 2217 C C . MET B 1 41 ? 1.66 2.893 -9.875 1 97.69 41 MET B C 1
ATOM 2219 O O . MET B 1 41 ? 1.999 2.914 -11.062 1 97.69 41 MET B O 1
ATOM 2223 N N . LEU B 1 42 ? 2.197 2.092 -8.977 1 98.69 42 LEU B N 1
ATOM 2224 C CA . LEU B 1 42 ? 3.395 1.322 -9.297 1 98.69 42 LEU B CA 1
ATOM 2225 C C . LEU B 1 42 ? 3.025 -0.077 -9.781 1 98.69 42 LEU B C 1
ATOM 2227 O O . LEU B 1 42 ? 2.479 -0.877 -9.016 1 98.69 42 LEU B O 1
ATOM 2231 N N . TYR B 1 43 ? 3.346 -0.321 -11.023 1 98.69 43 TYR B N 1
ATOM 2232 C CA . TYR B 1 43 ? 3.201 -1.641 -11.625 1 98.69 43 TYR B CA 1
ATOM 2233 C C . TYR B 1 43 ? 4.5 -2.082 -12.289 1 98.69 43 TYR B C 1
ATOM 2235 O O . TYR B 1 43 ? 5.223 -1.262 -12.859 1 98.69 43 TYR B O 1
ATOM 2243 N N . VAL B 1 44 ? 4.723 -3.34 -12.227 1 98.75 44 VAL B N 1
ATOM 2244 C CA . VAL B 1 44 ? 5.828 -3.916 -12.977 1 98.75 44 VAL B CA 1
ATOM 2245 C C . VAL B 1 44 ? 5.312 -5.027 -13.891 1 98.75 44 VAL B C 1
ATOM 2247 O O . VAL B 1 44 ? 4.363 -5.73 -13.539 1 98.75 44 VAL B O 1
ATOM 2250 N N . PRO B 1 45 ? 5.957 -5.121 -14.992 1 98.38 45 PRO B N 1
ATOM 2251 C CA . PRO B 1 45 ? 5.629 -6.27 -15.844 1 98.38 45 PRO B CA 1
ATOM 2252 C C . PRO B 1 45 ? 6.281 -7.562 -15.367 1 98.38 45 PRO B C 1
ATOM 2254 O O . PRO B 1 45 ? 7.43 -7.551 -14.906 1 98.38 45 PRO B O 1
ATOM 2257 N N . CYS B 1 46 ? 5.52 -8.656 -15.461 1 98.31 46 CYS B N 1
ATOM 2258 C CA . CYS B 1 46 ? 6.078 -9.977 -15.195 1 98.31 46 CYS B CA 1
ATOM 2259 C C . CYS B 1 46 ? 5.359 -11.047 -16.016 1 98.31 46 CYS B C 1
ATOM 2261 O O . CYS B 1 46 ? 4.375 -10.75 -16.688 1 98.31 46 CYS B O 1
ATOM 2263 N N . THR B 1 47 ? 5.977 -12.219 -16.047 1 98.56 47 THR B N 1
ATOM 2264 C CA . THR B 1 47 ? 5.305 -13.352 -16.672 1 98.56 47 THR B CA 1
ATOM 2265 C C . THR B 1 47 ? 5.227 -14.531 -15.703 1 98.56 47 THR B C 1
ATOM 2267 O O . THR B 1 47 ? 6.152 -14.766 -14.922 1 98.56 47 THR B O 1
ATOM 2270 N N . ILE B 1 48 ? 4.152 -15.148 -15.695 1 98.5 48 ILE B N 1
ATOM 2271 C CA . ILE B 1 48 ? 3.896 -16.391 -14.984 1 98.5 48 ILE B CA 1
ATOM 2272 C C . ILE B 1 48 ? 3.408 -17.453 -15.961 1 98.5 48 ILE B C 1
ATOM 2274 O O . ILE B 1 48 ? 2.367 -17.297 -16.594 1 98.5 48 ILE B O 1
ATOM 2278 N N . ASN B 1 49 ? 4.18 -18.5 -16.094 1 96.94 49 ASN B N 1
ATOM 2279 C CA . ASN B 1 49 ? 3.891 -19.5 -17.109 1 96.94 49 ASN B CA 1
ATOM 2280 C C . ASN B 1 49 ? 3.703 -18.859 -18.484 1 96.94 49 ASN B C 1
ATOM 2282 O O . ASN B 1 49 ? 2.729 -19.156 -19.188 1 96.94 49 ASN B O 1
ATOM 2286 N N . GLN B 1 50 ? 4.535 -17.938 -18.812 1 96.31 50 GLN B N 1
ATOM 2287 C CA . GLN B 1 50 ? 4.641 -17.281 -20.109 1 96.31 50 GLN B CA 1
ATOM 2288 C C . GLN B 1 50 ? 3.451 -16.359 -20.359 1 96.31 50 GLN B C 1
ATOM 2290 O O . GLN B 1 50 ? 3.301 -15.812 -21.453 1 96.31 50 GLN B O 1
ATOM 2295 N N . VAL B 1 51 ? 2.607 -16.172 -19.375 1 98.31 51 VAL B N 1
ATOM 2296 C CA . VAL B 1 51 ? 1.499 -15.227 -19.453 1 98.31 51 VAL B CA 1
ATOM 2297 C C . VAL B 1 51 ? 1.932 -13.875 -18.891 1 98.31 51 VAL B C 1
ATOM 2299 O O . VAL B 1 51 ? 2.438 -13.797 -17.766 1 98.31 51 VAL B O 1
ATOM 2302 N N . LEU B 1 52 ? 1.75 -12.844 -19.688 1 98.12 52 LEU B N 1
ATOM 2303 C CA . LEU B 1 52 ? 2.094 -11.5 -19.25 1 98.12 52 LEU B CA 1
ATOM 2304 C C . LEU B 1 52 ? 1.117 -11.008 -18.188 1 98.12 52 LEU B C 1
ATOM 2306 O O . LEU B 1 52 ? -0.099 -11.109 -18.359 1 98.12 52 LEU B O 1
ATOM 2310 N N . VAL B 1 53 ? 1.592 -10.57 -17.078 1 98.44 53 VAL B N 1
ATOM 2311 C CA . VAL B 1 53 ? 0.817 -10.039 -15.969 1 98.44 53 VAL B CA 1
ATOM 2312 C C . VAL B 1 53 ? 1.411 -8.703 -15.523 1 98.44 53 VAL B C 1
ATOM 2314 O O . VAL B 1 53 ? 2.633 -8.555 -15.445 1 98.44 53 VAL B O 1
ATOM 2317 N N . LYS B 1 54 ? 0.6 -7.715 -15.289 1 98.44 54 LYS B N 1
ATOM 2318 C CA . LYS B 1 54 ? 1.025 -6.465 -14.664 1 98.44 54 LYS B CA 1
ATOM 2319 C C . LYS B 1 54 ? 0.797 -6.496 -13.156 1 98.44 54 LYS B C 1
ATOM 2321 O O . LYS B 1 54 ? -0.346 -6.523 -12.695 1 98.44 54 LYS B O 1
ATOM 2326 N N . ALA B 1 55 ? 1.831 -6.496 -12.43 1 98.69 55 ALA B N 1
ATOM 2327 C CA . ALA B 1 55 ? 1.761 -6.68 -10.984 1 98.69 55 ALA B CA 1
ATOM 2328 C C . ALA B 1 55 ? 1.79 -5.336 -10.258 1 98.69 55 ALA B C 1
ATOM 2330 O O . ALA B 1 55 ? 2.688 -4.523 -10.484 1 98.69 55 ALA B O 1
ATOM 2331 N N . PHE B 1 56 ? 0.835 -5.145 -9.453 1 98.44 56 PHE B N 1
ATOM 2332 C CA . PHE B 1 56 ? 0.778 -3.979 -8.578 1 98.44 56 PHE B CA 1
ATOM 2333 C C . PHE B 1 56 ? 1.732 -4.137 -7.402 1 98.44 56 PHE B C 1
ATOM 2335 O O . PHE B 1 56 ? 1.741 -5.176 -6.738 1 98.44 56 PHE B O 1
ATOM 2342 N N . VAL B 1 57 ? 2.58 -3.127 -7.152 1 98.88 57 VAL B N 1
ATOM 2343 C CA . VAL B 1 57 ? 3.535 -3.17 -6.051 1 98.88 57 VAL B CA 1
ATOM 2344 C C . VAL B 1 57 ? 2.982 -2.391 -4.859 1 98.88 57 VAL B C 1
ATOM 2346 O O . VAL B 1 57 ? 2.785 -1.177 -4.941 1 98.88 57 VAL B O 1
ATOM 2349 N N . ASP B 1 58 ? 2.742 -3.092 -3.75 1 98.38 58 ASP B N 1
ATOM 2350 C CA . ASP B 1 58 ? 1.998 -2.527 -2.629 1 98.38 58 ASP B CA 1
ATOM 2351 C C . ASP B 1 58 ? 2.656 -2.881 -1.299 1 98.38 58 ASP B C 1
ATOM 2353 O O . ASP B 1 58 ? 2.4 -3.949 -0.738 1 98.38 58 ASP B O 1
ATOM 2357 N N . SER B 1 59 ? 3.434 -1.915 -0.739 1 98.62 59 SER B N 1
ATOM 2358 C CA . SER B 1 59 ? 4.078 -2.146 0.549 1 98.62 59 SER B CA 1
ATOM 2359 C C . SER B 1 59 ? 3.059 -2.148 1.685 1 98.62 59 SER B C 1
ATOM 2361 O O . SER B 1 59 ? 3.361 -2.582 2.797 1 98.62 59 SER B O 1
ATOM 2363 N N . GLY B 1 60 ? 1.86 -1.655 1.428 1 97.12 60 GLY B N 1
ATOM 2364 C CA . GLY B 1 60 ? 0.825 -1.613 2.447 1 97.12 60 GLY B CA 1
ATOM 2365 C C . GLY B 1 60 ? -0.001 -2.885 2.512 1 97.12 60 GLY B C 1
ATOM 2366 O O . GLY B 1 60 ? -0.771 -3.082 3.453 1 97.12 60 GLY B O 1
ATOM 2367 N N . ALA B 1 61 ? 0.139 -3.686 1.532 1 95.38 61 ALA B N 1
ATOM 2368 C CA . ALA B 1 61 ? -0.515 -4.992 1.55 1 95.38 61 ALA B CA 1
ATOM 2369 C C . ALA B 1 61 ? 0.351 -6.031 2.26 1 95.38 61 ALA B C 1
ATOM 2371 O O . ALA B 1 61 ? 1.474 -6.309 1.83 1 95.38 61 ALA B O 1
ATOM 2372 N N . GLN B 1 62 ? -0.17 -6.566 3.287 1 95.12 62 GLN B N 1
ATOM 2373 C CA . GLN B 1 62 ? 0.6 -7.539 4.055 1 95.12 62 GLN B CA 1
ATOM 2374 C C . GLN B 1 62 ? 0.911 -8.781 3.223 1 95.12 62 GLN B C 1
ATOM 2376 O O . GLN B 1 62 ? 2.043 -9.266 3.227 1 95.12 62 GLN B O 1
ATOM 2381 N N . ASN B 1 63 ? -0.091 -9.219 2.434 1 95.12 63 ASN B N 1
ATOM 2382 C CA . ASN B 1 63 ? 0.037 -10.445 1.653 1 95.12 63 ASN B CA 1
ATOM 2383 C C . ASN B 1 63 ? -0.038 -10.164 0.155 1 95.12 63 ASN B C 1
ATOM 2385 O O . ASN B 1 63 ? -0.77 -9.273 -0.279 1 95.12 63 ASN B O 1
ATOM 2389 N N . SER B 1 64 ? 0.698 -10.992 -0.565 1 97.44 64 SER B N 1
ATOM 2390 C CA . SER B 1 64 ? 0.569 -10.984 -2.02 1 97.44 64 SER B CA 1
ATOM 2391 C C . SER B 1 64 ? -0.68 -11.734 -2.467 1 97.44 64 SER B C 1
ATOM 2393 O O . SER B 1 64 ? -1.014 -12.781 -1.911 1 97.44 64 SER B O 1
ATOM 2395 N N . ILE B 1 65 ? -1.303 -11.172 -3.502 1 97.31 65 ILE B N 1
ATOM 2396 C CA . ILE B 1 65 ? -2.619 -11.664 -3.891 1 97.31 65 ILE B CA 1
ATOM 2397 C C . ILE B 1 65 ? -2.705 -11.766 -5.41 1 97.31 65 ILE B C 1
ATOM 2399 O O . ILE B 1 65 ? -2.234 -10.875 -6.125 1 97.31 65 ILE B O 1
ATOM 2403 N N . MET B 1 66 ? -3.244 -12.836 -5.855 1 97.94 66 MET B N 1
ATOM 2404 C CA . MET B 1 66 ? -3.611 -13.016 -7.258 1 97.94 66 MET B CA 1
ATOM 2405 C C . MET B 1 66 ? -5.109 -13.258 -7.398 1 97.94 66 MET B C 1
ATOM 2407 O O . MET B 1 66 ? -5.699 -14.008 -6.613 1 97.94 66 MET B O 1
ATOM 2411 N N . ASN B 1 67 ? -5.695 -12.531 -8.344 1 96.56 67 ASN B N 1
ATOM 2412 C CA . ASN B 1 67 ? -7.109 -12.852 -8.508 1 96.56 67 ASN B CA 1
ATOM 2413 C C . ASN B 1 67 ? -7.301 -14.188 -9.227 1 96.56 67 ASN B C 1
ATOM 2415 O O . ASN B 1 67 ? -6.387 -14.672 -9.898 1 96.56 67 ASN B O 1
ATOM 2419 N N . LYS B 1 68 ? -8.422 -14.781 -9.031 1 97.25 68 LYS B N 1
ATOM 2420 C CA . LYS B 1 68 ? -8.719 -16.109 -9.547 1 97.25 68 LYS B CA 1
ATOM 2421 C C . LYS B 1 68 ? -8.578 -16.172 -11.062 1 97.25 68 LYS B C 1
ATOM 2423 O O . LYS B 1 68 ? -8.039 -17.125 -11.609 1 97.25 68 LYS B O 1
ATOM 2428 N N . ARG B 1 69 ? -9.07 -15.172 -11.75 1 97.56 69 ARG B N 1
ATOM 2429 C CA . ARG B 1 69 ? -9.008 -15.117 -13.203 1 97.56 69 ARG B CA 1
ATOM 2430 C C . ARG B 1 69 ? -7.566 -15.219 -13.695 1 97.56 69 ARG B C 1
ATOM 2432 O O . ARG B 1 69 ? -7.273 -15.945 -14.641 1 97.56 69 ARG B O 1
ATOM 2439 N N . THR B 1 70 ? -6.684 -14.555 -13.094 1 98.12 70 THR B N 1
ATOM 2440 C CA . THR B 1 70 ? -5.273 -14.578 -13.461 1 98.12 70 THR B CA 1
ATOM 2441 C C . THR B 1 70 ? -4.656 -15.945 -13.156 1 98.12 70 THR B C 1
ATOM 2443 O O . THR B 1 70 ? -3.877 -16.469 -13.953 1 98.12 70 THR B O 1
ATOM 2446 N N . ALA B 1 71 ? -5.008 -16.5 -12 1 98.44 71 ALA B N 1
ATOM 2447 C CA . ALA B 1 71 ? -4.535 -17.844 -11.664 1 98.44 71 ALA B CA 1
ATOM 2448 C C . ALA B 1 71 ? -4.957 -18.844 -12.734 1 98.44 71 ALA B C 1
ATOM 2450 O O . ALA B 1 71 ? -4.176 -19.719 -13.109 1 98.44 71 ALA B O 1
ATOM 2451 N N . GLU B 1 72 ? -6.152 -18.688 -13.172 1 98.19 72 GLU B N 1
ATOM 2452 C CA . GLU B 1 72 ? -6.668 -19.547 -14.227 1 98.19 72 GLU B CA 1
ATOM 2453 C C . GLU B 1 72 ? -5.902 -19.344 -15.531 1 98.19 72 GLU B C 1
ATOM 2455 O O . GLU B 1 72 ? -5.461 -20.312 -16.156 1 98.19 72 GLU B O 1
ATOM 2460 N N . ARG B 1 73 ? -5.73 -18.125 -15.898 1 98 73 ARG B N 1
ATOM 2461 C CA . ARG B 1 73 ? -5.02 -17.781 -17.125 1 98 73 ARG B CA 1
ATOM 2462 C C . ARG B 1 73 ? -3.598 -18.328 -17.109 1 98 73 ARG B C 1
ATOM 2464 O O . ARG B 1 73 ? -3.074 -18.75 -18.125 1 98 73 ARG B O 1
ATOM 2471 N N . CYS B 1 74 ? -2.994 -18.391 -15.906 1 98.06 74 CYS B N 1
ATOM 2472 C CA . CYS B 1 74 ? -1.604 -18.812 -15.758 1 98.06 74 CYS B CA 1
ATOM 2473 C C . CYS B 1 74 ? -1.507 -20.312 -15.531 1 98.06 74 CYS B C 1
ATOM 2475 O O . CYS B 1 74 ? -0.408 -20.859 -15.398 1 98.06 74 CYS B O 1
ATOM 2477 N N . GLY B 1 75 ? -2.67 -21 -15.398 1 97.19 75 GLY B N 1
ATOM 2478 C CA . GLY B 1 75 ? -2.664 -22.422 -15.164 1 97.19 75 GLY B CA 1
ATOM 2479 C C . GLY B 1 75 ? -2.213 -22.812 -13.766 1 97.19 75 GLY B C 1
ATOM 2480 O O . GLY B 1 75 ? -1.552 -23.828 -13.578 1 97.19 75 GLY B O 1
ATOM 2481 N N . LEU B 1 76 ? -2.545 -21.969 -12.82 1 97.88 76 LEU B N 1
ATOM 2482 C CA . LEU B 1 76 ? -1.995 -22.172 -11.484 1 97.88 76 LEU B CA 1
ATOM 2483 C C . LEU B 1 76 ? -3.057 -22.719 -10.531 1 97.88 76 LEU B C 1
ATOM 2485 O O . LEU B 1 76 ? -2.76 -23.047 -9.383 1 97.88 76 LEU B O 1
ATOM 2489 N N . MET B 1 77 ? -4.289 -22.922 -10.977 1 96.81 77 MET B N 1
ATOM 2490 C CA . MET B 1 77 ? -5.371 -23.312 -10.086 1 96.81 77 MET B CA 1
ATOM 2491 C C . MET B 1 77 ? -5.102 -24.688 -9.469 1 96.81 77 MET B C 1
ATOM 2493 O O . MET B 1 77 ? -5.516 -24.953 -8.344 1 96.81 77 MET B O 1
ATOM 2497 N N . ARG B 1 78 ? -4.398 -25.531 -10.133 1 95.38 78 ARG B N 1
ATOM 2498 C CA . ARG B 1 78 ? -4.078 -26.875 -9.648 1 95.38 78 ARG B CA 1
ATOM 2499 C C . ARG B 1 78 ? -3.197 -26.812 -8.406 1 95.38 78 ARG B C 1
ATOM 2501 O O . ARG B 1 78 ? -3.082 -27.797 -7.668 1 95.38 78 ARG B O 1
ATOM 2508 N N . LEU B 1 79 ? -2.574 -25.688 -8.148 1 97 79 LEU B N 1
ATOM 2509 C CA . LEU B 1 79 ? -1.647 -25.531 -7.031 1 97 79 LEU B CA 1
ATOM 2510 C C . LEU B 1 79 ? -2.33 -24.859 -5.844 1 97 79 LEU B C 1
ATOM 2512 O O . LEU B 1 79 ? -1.73 -24.719 -4.773 1 97 79 LEU B O 1
ATOM 2516 N N . VAL B 1 80 ? -3.572 -24.422 -6.039 1 97.75 80 VAL B N 1
ATOM 2517 C CA . VAL B 1 80 ? -4.262 -23.688 -4.98 1 97.75 80 VAL B CA 1
ATOM 2518 C C . VAL B 1 80 ? -4.582 -24.625 -3.822 1 97.75 80 VAL B C 1
ATOM 2520 O O . VAL B 1 80 ? -5.379 -25.562 -3.973 1 97.75 80 VAL B O 1
ATOM 2523 N N . ASP B 1 81 ? -3.99 -24.359 -2.717 1 97.88 81 ASP B N 1
ATOM 2524 C CA . ASP B 1 81 ? -4.262 -25.109 -1.489 1 97.88 81 ASP B CA 1
ATOM 2525 C C . ASP B 1 81 ? -5.531 -24.594 -0.811 1 97.88 81 ASP B C 1
ATOM 2527 O O . ASP B 1 81 ? -5.492 -23.594 -0.079 1 97.88 81 ASP B O 1
ATOM 2531 N N . VAL B 1 82 ? -6.539 -25.297 -0.931 1 95.69 82 VAL B N 1
ATOM 2532 C CA . VAL B 1 82 ? -7.859 -24.859 -0.491 1 95.69 82 VAL B CA 1
ATOM 2533 C C . VAL B 1 82 ? -7.953 -24.953 1.03 1 95.69 82 VAL B C 1
ATOM 2535 O O . VAL B 1 82 ? -8.898 -24.438 1.632 1 95.69 82 VAL B O 1
ATOM 2538 N N . ARG B 1 83 ? -7.008 -25.594 1.67 1 95.06 83 ARG B N 1
ATOM 2539 C CA . ARG B 1 83 ? -6.977 -25.578 3.129 1 95.06 83 ARG B CA 1
ATOM 2540 C C . ARG B 1 83 ? -6.766 -24.172 3.666 1 95.06 83 ARG B C 1
ATOM 2542 O O . ARG B 1 83 ? -7.055 -23.891 4.832 1 95.06 83 ARG B O 1
ATOM 2549 N N . MET B 1 84 ? -6.277 -23.281 2.799 1 94.31 84 MET B N 1
ATOM 2550 C CA . MET B 1 84 ? -6.02 -21.906 3.193 1 94.31 84 MET B CA 1
ATOM 2551 C C . MET B 1 84 ? -7.168 -21 2.773 1 94.31 84 MET B C 1
ATOM 2553 O O . MET B 1 84 ? -7.012 -19.766 2.723 1 94.31 84 MET B O 1
ATOM 2557 N N . ARG B 1 85 ? -8.289 -21.562 2.51 1 93.06 85 ARG B N 1
ATOM 2558 C CA . ARG B 1 85 ? -9.453 -20.781 2.133 1 93.06 85 ARG B CA 1
ATOM 2559 C C . ARG B 1 85 ? -9.953 -19.953 3.311 1 93.06 85 ARG B C 1
ATOM 2561 O O . ARG B 1 85 ? -9.719 -20.297 4.469 1 93.06 85 ARG B O 1
ATOM 2568 N N . GLY B 1 86 ? -10.602 -18.844 2.932 1 89.25 86 GLY B N 1
ATOM 2569 C CA . GLY B 1 86 ? -11.148 -17.953 3.941 1 89.25 86 GLY B CA 1
ATOM 2570 C C . GLY B 1 86 ? -11.891 -16.766 3.352 1 89.25 86 GLY B C 1
ATOM 2571 O O . GLY B 1 86 ? -12.438 -16.859 2.25 1 89.25 86 GLY B O 1
ATOM 2572 N N . VAL B 1 87 ? -12.227 -15.914 4.281 1 82.62 87 VAL B N 1
ATOM 2573 C CA . VAL B 1 87 ? -12.906 -14.68 3.877 1 82.62 87 VAL B CA 1
ATOM 2574 C C . VAL B 1 87 ? -12.055 -13.477 4.262 1 82.62 87 VAL B C 1
ATOM 2576 O O . VAL B 1 87 ? -11.523 -13.414 5.375 1 82.62 87 VAL B O 1
ATOM 2579 N N . ALA B 1 88 ? -11.75 -12.703 3.264 1 73.88 88 ALA B N 1
ATOM 2580 C CA . ALA B 1 88 ? -11.055 -11.445 3.518 1 73.88 88 ALA B CA 1
ATOM 2581 C C . ALA B 1 88 ? -12.023 -10.352 3.943 1 73.88 88 ALA B C 1
ATOM 2583 O O . ALA B 1 88 ? -13.102 -10.203 3.355 1 73.88 88 ALA B O 1
ATOM 2584 N N . VAL B 1 89 ? -11.977 -9.734 5.215 1 59.03 89 VAL B N 1
ATOM 2585 C CA . VAL B 1 89 ? -12.93 -8.781 5.773 1 59.03 89 VAL B CA 1
ATOM 2586 C C . VAL B 1 89 ? -12.477 -7.355 5.465 1 59.03 89 VAL B C 1
ATOM 2588 O O . VAL B 1 89 ? -13.281 -6.422 5.473 1 59.03 89 VAL B O 1
ATOM 2591 N N . GLY B 1 90 ? -11.68 -6.977 4.531 1 51.19 90 GLY B N 1
ATOM 2592 C CA . GLY B 1 90 ? -11.406 -5.562 4.332 1 51.19 90 GLY B CA 1
ATOM 2593 C C . GLY B 1 90 ? -12.562 -4.82 3.689 1 51.19 90 GLY B C 1
ATOM 2594 O O . GLY B 1 90 ? -13.672 -4.793 4.23 1 51.19 90 GLY B O 1
ATOM 2595 N N . VAL B 1 91 ? -12.508 -4.246 2.32 1 51.81 91 VAL B N 1
ATOM 2596 C CA . VAL B 1 91 ? -13.414 -3.359 1.604 1 51.81 91 VAL B CA 1
ATOM 2597 C C . VAL B 1 91 ? -14.641 -4.145 1.129 1 51.81 91 VAL B C 1
ATOM 2599 O O . VAL B 1 91 ? -15.516 -3.594 0.459 1 51.81 91 VAL B O 1
ATOM 2602 N N . GLY B 1 92 ? -14.836 -5.34 1.658 1 56.72 92 GLY B N 1
ATOM 2603 C CA . GLY B 1 92 ? -15.883 -6.266 1.264 1 56.72 92 GLY B CA 1
ATOM 2604 C C . GLY B 1 92 ? -15.5 -7.723 1.46 1 56.72 92 GLY B C 1
ATOM 2605 O O . GLY B 1 92 ? -14.32 -8.039 1.607 1 56.72 92 GLY B O 1
ATOM 2606 N N . ARG B 1 93 ? -16.453 -8.32 1.771 1 66.38 93 ARG B N 1
ATOM 2607 C CA . ARG B 1 93 ? -16.25 -9.758 1.959 1 66.38 93 ARG B CA 1
ATOM 2608 C C . ARG B 1 93 ? -15.812 -10.422 0.658 1 66.38 93 ARG B C 1
ATOM 2610 O O . ARG B 1 93 ? -16.5 -10.328 -0.358 1 66.38 93 ARG B O 1
ATOM 2617 N N . GLN B 1 94 ? -14.5 -10.672 0.548 1 81.88 94 GLN B N 1
ATOM 2618 C CA . GLN B 1 94 ? -14.023 -11.414 -0.616 1 81.88 94 GLN B CA 1
ATOM 2619 C C . GLN B 1 94 ? -13.609 -12.828 -0.234 1 81.88 94 GLN B C 1
ATOM 2621 O O . GLN B 1 94 ? -13.039 -13.047 0.835 1 81.88 94 GLN B O 1
ATOM 2626 N N . GLU B 1 95 ? -13.961 -13.711 -1.115 1 90.75 95 GLU B N 1
ATOM 2627 C CA . GLU B 1 95 ? -13.648 -15.117 -0.887 1 90.75 95 GLU B CA 1
ATOM 2628 C C . GLU B 1 95 ? -12.203 -15.43 -1.253 1 90.75 95 GLU B C 1
ATOM 2630 O O . GLU B 1 95 ? -11.75 -15.117 -2.357 1 90.75 95 GLU B O 1
ATOM 2635 N N . ILE B 1 96 ? -11.531 -15.93 -0.322 1 94.94 96 ILE B N 1
ATOM 2636 C CA . ILE B 1 96 ? -10.195 -16.469 -0.567 1 94.94 96 ILE B CA 1
ATOM 2637 C C . ILE B 1 96 ? -10.289 -17.906 -1.034 1 94.94 96 ILE B C 1
ATOM 2639 O O . ILE B 1 96 ? -10.766 -18.781 -0.294 1 94.94 96 ILE B O 1
ATOM 2643 N N . CYS B 1 97 ? -9.844 -18.172 -2.205 1 96.62 97 CYS B N 1
ATOM 2644 C CA . CYS B 1 97 ? -9.891 -19.516 -2.781 1 96.62 97 CYS B CA 1
ATOM 2645 C C . CYS B 1 97 ? -8.875 -20.438 -2.115 1 96.62 97 CYS B C 1
ATOM 2647 O O . CYS B 1 97 ? -9.117 -21.641 -1.968 1 96.62 97 CYS B O 1
ATOM 2649 N N . GLY B 1 98 ? -7.777 -19.906 -1.797 1 97.62 98 GLY B N 1
ATOM 2650 C CA . GLY B 1 98 ? -6.664 -20.641 -1.223 1 97.62 98 GLY B CA 1
ATOM 2651 C C . GLY B 1 98 ? -5.324 -19.969 -1.451 1 97.62 98 GLY B C 1
ATOM 2652 O O . GLY B 1 98 ? -5.258 -18.75 -1.635 1 97.62 98 GLY B O 1
ATOM 2653 N N . ARG B 1 99 ? -4.297 -20.75 -1.266 1 97.75 99 ARG B N 1
ATOM 2654 C CA . ARG B 1 99 ? -2.949 -20.203 -1.351 1 97.75 99 ARG B CA 1
ATOM 2655 C C . ARG B 1 99 ? -2.076 -21.031 -2.281 1 97.75 99 ARG B C 1
ATOM 2657 O O . ARG B 1 99 ? -2.145 -22.266 -2.27 1 97.75 99 ARG B O 1
ATOM 2664 N N . ILE B 1 100 ? -1.404 -20.406 -3.186 1 98.31 100 ILE B N 1
ATOM 2665 C CA . ILE B 1 100 ? -0.284 -21 -3.904 1 98.31 100 ILE B CA 1
ATOM 2666 C C . ILE B 1 100 ? 1.007 -20.781 -3.119 1 98.31 100 ILE B C 1
ATOM 2668 O O . ILE B 1 100 ? 1.426 -19.641 -2.904 1 98.31 100 ILE B O 1
ATOM 2672 N N . HIS B 1 101 ? 1.708 -21.844 -2.787 1 97.88 101 HIS B N 1
ATOM 2673 C CA . HIS B 1 101 ? 2.818 -21.734 -1.848 1 97.88 101 HIS B CA 1
ATOM 2674 C C . HIS B 1 101 ? 4.105 -21.328 -2.561 1 97.88 101 HIS B C 1
ATOM 2676 O O . HIS B 1 101 ? 4.973 -20.688 -1.964 1 97.88 101 HIS B O 1
ATOM 2682 N N . MET B 1 102 ? 4.207 -21.719 -3.719 1 97.44 102 MET B N 1
ATOM 2683 C CA . MET B 1 102 ? 5.43 -21.391 -4.445 1 97.44 102 MET B CA 1
ATOM 2684 C C . MET B 1 102 ? 5.219 -21.516 -5.949 1 97.44 102 MET B C 1
ATOM 2686 O O . MET B 1 102 ? 4.742 -22.547 -6.43 1 97.44 102 MET B O 1
ATOM 2690 N N . THR B 1 103 ? 5.496 -20.516 -6.688 1 97.56 103 THR B N 1
ATOM 2691 C CA . THR B 1 103 ? 5.512 -20.531 -8.148 1 97.56 103 THR B CA 1
ATOM 2692 C C . THR B 1 103 ? 6.523 -19.531 -8.688 1 97.56 103 THR B C 1
ATOM 2694 O O . THR B 1 103 ? 6.684 -18.438 -8.125 1 97.56 103 THR B O 1
ATOM 2697 N N . PRO B 1 104 ? 7.273 -19.906 -9.703 1 97.5 104 PRO B N 1
ATOM 2698 C CA . PRO B 1 104 ? 8.227 -18.953 -10.266 1 97.5 104 PRO B CA 1
ATOM 2699 C C . PRO B 1 104 ? 7.535 -17.797 -10.977 1 97.5 104 PRO B C 1
ATOM 2701 O O . PRO B 1 104 ? 6.605 -18 -11.758 1 97.5 104 PRO B O 1
ATOM 2704 N N . VAL B 1 105 ? 7.871 -16.625 -10.664 1 98 105 VAL B N 1
ATOM 2705 C CA . VAL B 1 105 ? 7.469 -15.398 -11.352 1 98 105 VAL B CA 1
ATOM 2706 C C . VAL B 1 105 ? 8.672 -14.789 -12.062 1 98 105 VAL B C 1
ATOM 2708 O O . VAL B 1 105 ? 9.719 -14.578 -11.461 1 98 105 VAL B O 1
ATOM 2711 N N . ASN B 1 106 ? 8.523 -14.594 -13.328 1 98 106 ASN B N 1
ATOM 2712 C CA . ASN B 1 106 ? 9.594 -13.984 -14.094 1 98 106 ASN B CA 1
ATOM 2713 C C . ASN B 1 106 ? 9.531 -12.461 -14.039 1 98 106 ASN B C 1
ATOM 2715 O O . ASN B 1 106 ? 8.562 -11.859 -14.516 1 98 106 ASN B O 1
ATOM 2719 N N . LEU B 1 107 ? 10.477 -11.867 -13.43 1 97.44 107 LEU B N 1
ATOM 2720 C CA . LEU B 1 107 ? 10.664 -10.422 -13.375 1 97.44 107 LEU B CA 1
ATOM 2721 C C . LEU B 1 107 ? 11.961 -10.016 -14.07 1 97.44 107 LEU B C 1
ATOM 2723 O O . LEU B 1 107 ? 13.055 -10.25 -13.555 1 97.44 107 LEU B O 1
ATOM 2727 N N . ALA B 1 108 ? 11.836 -9.438 -15.219 1 95.56 108 ALA B N 1
ATOM 2728 C CA . ALA B 1 108 ? 12.992 -8.969 -15.984 1 95.56 108 ALA B CA 1
ATOM 2729 C C . ALA B 1 108 ? 14 -10.094 -16.203 1 95.56 108 ALA B C 1
ATOM 2731 O O . ALA B 1 108 ? 15.203 -9.906 -16.031 1 95.56 108 ALA B O 1
ATOM 2732 N N . GLY B 1 109 ? 13.57 -11.273 -16.422 1 94.12 109 GLY B N 1
ATOM 2733 C CA . GLY B 1 109 ? 14.43 -12.406 -16.75 1 94.12 109 GLY B CA 1
ATOM 2734 C C . GLY B 1 109 ? 14.797 -13.234 -15.531 1 94.12 109 GLY B C 1
ATOM 2735 O O . GLY B 1 109 ? 15.359 -14.328 -15.664 1 94.12 109 GLY B O 1
ATOM 2736 N N . MET B 1 110 ? 14.484 -12.703 -14.336 1 95.19 110 MET B N 1
ATOM 2737 C CA . MET B 1 110 ? 14.734 -13.461 -13.109 1 95.19 110 MET B CA 1
ATOM 2738 C C . MET B 1 110 ? 13.508 -14.289 -12.727 1 95.19 110 MET B C 1
ATOM 2740 O O . MET B 1 110 ? 12.391 -13.773 -12.711 1 95.19 110 MET B O 1
ATOM 2744 N N . TYR B 1 111 ? 13.742 -15.555 -12.539 1 96.19 111 TYR B N 1
ATOM 2745 C CA . TYR B 1 111 ? 12.664 -16.406 -12.031 1 96.19 111 TYR B CA 1
ATOM 2746 C C . TYR B 1 111 ? 12.711 -16.484 -10.516 1 96.19 111 TYR B C 1
ATOM 2748 O O . TYR B 1 111 ? 13.578 -17.156 -9.945 1 96.19 111 TYR B O 1
ATOM 2756 N N . ILE B 1 112 ? 11.781 -15.828 -9.906 1 96.5 112 ILE B N 1
ATOM 2757 C CA . ILE B 1 112 ? 11.742 -15.68 -8.453 1 96.5 112 ILE B CA 1
ATOM 2758 C C . ILE B 1 112 ? 10.555 -16.438 -7.883 1 96.5 112 ILE B C 1
ATOM 2760 O O . ILE B 1 112 ? 9.438 -16.344 -8.398 1 96.5 112 ILE B O 1
ATOM 2764 N N . PRO B 1 113 ? 10.781 -17.266 -6.863 1 97.31 113 PRO B N 1
ATOM 2765 C CA . PRO B 1 113 ? 9.648 -17.984 -6.262 1 97.31 113 PRO B CA 1
ATOM 2766 C C . PRO B 1 113 ? 8.75 -17.062 -5.43 1 97.31 113 PRO B C 1
ATOM 2768 O O . PRO B 1 113 ? 9.227 -16.391 -4.512 1 97.31 113 PRO B O 1
ATOM 2771 N N . PHE B 1 114 ? 7.5 -17.047 -5.758 1 97.69 114 PHE B N 1
ATOM 2772 C CA . PHE B 1 114 ? 6.508 -16.25 -5.055 1 97.69 114 PHE B CA 1
ATOM 2773 C C . PHE B 1 114 ? 5.422 -17.125 -4.453 1 97.69 114 PHE B C 1
ATOM 2775 O O . PHE B 1 114 ? 5.133 -18.203 -4.98 1 97.69 114 PHE B O 1
ATOM 2782 N N . ALA B 1 115 ? 4.844 -16.641 -3.396 1 97.81 115 ALA B N 1
ATOM 2783 C CA . ALA B 1 115 ? 3.596 -17.172 -2.857 1 97.81 115 ALA B CA 1
ATOM 2784 C C . ALA B 1 115 ? 2.471 -16.156 -2.955 1 97.81 115 ALA B C 1
ATOM 2786 O O . ALA B 1 115 ? 2.715 -14.945 -2.883 1 97.81 115 ALA B O 1
ATOM 2787 N N . PHE B 1 116 ? 1.241 -16.578 -3.117 1 96.31 116 PHE B N 1
ATOM 2788 C CA . PHE B 1 116 ? 0.091 -15.688 -3.182 1 96.31 116 PHE B CA 1
ATOM 2789 C C . PHE B 1 116 ? -1.16 -16.375 -2.65 1 96.31 116 PHE B C 1
ATOM 2791 O O . PHE B 1 116 ? -1.316 -17.594 -2.795 1 96.31 116 PHE B O 1
ATOM 2798 N N . TYR B 1 117 ? -1.991 -15.57 -2.113 1 96.88 117 TYR B N 1
ATOM 2799 C CA . TYR B 1 117 ? -3.385 -15.977 -1.963 1 96.88 117 TYR B CA 1
ATOM 2800 C C . TYR B 1 117 ? -4.168 -15.719 -3.244 1 96.88 117 TYR B C 1
ATOM 2802 O O . TYR B 1 117 ? -3.938 -14.727 -3.93 1 96.88 117 TYR B O 1
ATOM 2810 N N . VAL B 1 118 ? -5.023 -16.609 -3.496 1 97.88 118 VAL B N 1
ATOM 2811 C CA . VAL B 1 118 ? -5.898 -16.453 -4.652 1 97.88 118 VAL B CA 1
ATOM 2812 C C . VAL B 1 118 ? -7.281 -15.984 -4.195 1 97.88 118 VAL B C 1
ATOM 2814 O O . VAL B 1 118 ? -7.934 -16.656 -3.393 1 97.88 118 VAL B O 1
ATOM 2817 N N . ILE B 1 119 ? -7.652 -14.859 -4.723 1 95.5 119 ILE B N 1
ATOM 2818 C CA . ILE B 1 119 ? -8.914 -14.258 -4.309 1 95.5 119 ILE B CA 1
ATOM 2819 C C . ILE B 1 119 ? -9.859 -14.156 -5.504 1 95.5 119 ILE B C 1
ATOM 2821 O O . ILE B 1 119 ? -9.43 -13.875 -6.625 1 95.5 119 ILE B O 1
ATOM 2825 N N . GLU B 1 120 ? -11.102 -14.359 -5.281 1 91.94 120 GLU B N 1
ATOM 2826 C CA . GLU B 1 120 ? -12.094 -14.469 -6.352 1 91.94 120 GLU B CA 1
ATOM 2827 C C . GLU B 1 120 ? -12.32 -13.125 -7.031 1 91.94 120 GLU B C 1
ATOM 2829 O O . GLU B 1 120 ? -12.195 -13.008 -8.25 1 91.94 120 GLU B O 1
ATOM 2834 N N . ASP B 1 121 ? -12.695 -12.125 -6.301 1 85.44 121 ASP B N 1
ATOM 2835 C CA . ASP B 1 121 ? -13.125 -10.852 -6.859 1 85.44 121 ASP B CA 1
ATOM 2836 C C . ASP B 1 121 ? -12.133 -9.742 -6.516 1 85.44 121 ASP B C 1
ATOM 2838 O O . ASP B 1 121 ? -12.359 -8.969 -5.578 1 85.44 121 ASP B O 1
ATOM 2842 N N . GLN B 1 122 ? -11.055 -9.758 -7.207 1 86.56 122 GLN B N 1
ATOM 2843 C CA . GLN B 1 122 ? -10.039 -8.719 -7.078 1 86.56 122 GLN B CA 1
ATOM 2844 C C . GLN B 1 122 ? -9.781 -8.031 -8.422 1 86.56 122 GLN B C 1
ATOM 2846 O O . GLN B 1 122 ? -9.688 -8.695 -9.453 1 86.56 122 GLN B O 1
ATOM 2851 N N . ALA B 1 123 ? -9.734 -6.75 -8.375 1 88.25 123 ALA B N 1
ATOM 2852 C CA . ALA B 1 123 ? -9.609 -5.977 -9.602 1 88.25 123 ALA B CA 1
ATOM 2853 C C . ALA B 1 123 ? -8.203 -6.094 -10.18 1 88.25 123 ALA B C 1
ATOM 2855 O O . ALA B 1 123 ? -8.023 -6.184 -11.398 1 88.25 123 ALA B O 1
ATOM 2856 N N . MET B 1 124 ? -7.23 -6.109 -9.32 1 93.56 124 MET B N 1
ATOM 2857 C CA . MET B 1 124 ? -5.844 -6.219 -9.758 1 93.56 124 MET B CA 1
ATOM 2858 C C . MET B 1 124 ? -5.48 -7.672 -10.062 1 93.56 124 MET B C 1
ATOM 2860 O O . MET B 1 124 ? -5.859 -8.578 -9.312 1 93.56 124 MET B O 1
ATOM 2864 N N . ASP B 1 125 ? -4.805 -7.863 -11.109 1 96.94 125 ASP B N 1
ATOM 2865 C CA . ASP B 1 125 ? -4.402 -9.211 -11.5 1 96.94 125 ASP B CA 1
ATOM 2866 C C . ASP B 1 125 ? -3.482 -9.836 -10.445 1 96.94 125 ASP B C 1
ATOM 2868 O O . ASP B 1 125 ? -3.66 -10.992 -10.062 1 96.94 125 ASP B O 1
ATOM 2872 N N . LEU B 1 126 ? -2.555 -9.039 -10.055 1 98.25 126 LEU B N 1
ATOM 2873 C CA . LEU B 1 126 ? -1.534 -9.477 -9.109 1 98.25 126 LEU B CA 1
ATOM 2874 C C . LEU B 1 126 ? -1.063 -8.32 -8.242 1 98.25 126 LEU B C 1
ATOM 2876 O O . LEU B 1 126 ? -0.755 -7.238 -8.75 1 98.25 126 LEU B O 1
ATOM 2880 N N . ILE B 1 127 ? -1.122 -8.531 -6.957 1 98.19 127 ILE B N 1
ATOM 2881 C CA . ILE B 1 127 ? -0.561 -7.602 -5.984 1 98.19 127 ILE B CA 1
ATOM 2882 C C . ILE B 1 127 ? 0.677 -8.219 -5.336 1 98.19 127 ILE B C 1
ATOM 2884 O O . ILE B 1 127 ? 0.601 -9.289 -4.73 1 98.19 127 ILE B O 1
ATOM 2888 N N . ILE B 1 128 ? 1.758 -7.605 -5.559 1 98.62 128 ILE B N 1
ATOM 2889 C CA . ILE B 1 128 ? 2.943 -7.977 -4.789 1 98.62 128 ILE B CA 1
ATOM 2890 C C . ILE B 1 128 ? 2.957 -7.219 -3.465 1 98.62 128 ILE B C 1
ATOM 2892 O O . ILE B 1 128 ? 3.188 -6.008 -3.439 1 98.62 128 ILE B O 1
ATOM 2896 N N . GLY B 1 129 ? 2.686 -7.93 -2.436 1 98.12 129 GLY B N 1
ATOM 2897 C CA . GLY B 1 129 ? 2.605 -7.336 -1.109 1 98.12 129 GLY B CA 1
ATOM 2898 C C . GLY B 1 129 ? 3.922 -7.383 -0.355 1 98.12 129 GLY B C 1
ATOM 2899 O O . GLY B 1 129 ? 4.953 -7.762 -0.917 1 98.12 129 GLY B O 1
ATOM 2900 N N . LEU B 1 130 ? 3.789 -6.949 0.893 1 98.44 130 LEU B N 1
ATOM 2901 C CA . LEU B 1 130 ? 4.98 -6.797 1.72 1 98.44 130 LEU B CA 1
ATOM 2902 C C . LEU B 1 130 ? 5.613 -8.156 2.014 1 98.44 130 LEU B C 1
ATOM 2904 O O . LEU B 1 130 ? 6.836 -8.258 2.139 1 98.44 130 LEU B O 1
ATOM 2908 N N . ASP B 1 131 ? 4.863 -9.234 2.062 1 97.44 131 ASP B N 1
ATOM 2909 C CA . ASP B 1 131 ? 5.398 -10.562 2.322 1 97.44 131 ASP B CA 1
ATOM 2910 C C . ASP B 1 131 ? 6.453 -10.945 1.288 1 97.44 131 ASP B C 1
ATOM 2912 O O . ASP B 1 131 ? 7.57 -11.32 1.646 1 97.44 131 ASP B O 1
ATOM 2916 N N . GLN B 1 132 ? 6.152 -10.727 0.055 1 97.81 132 GLN B N 1
ATOM 2917 C CA . GLN B 1 132 ? 7.094 -11.102 -0.996 1 97.81 132 GLN B CA 1
ATOM 2918 C C . GLN B 1 132 ? 8.164 -10.031 -1.173 1 97.81 132 GLN B C 1
ATOM 2920 O O . GLN B 1 132 ? 9.32 -10.344 -1.474 1 97.81 132 GLN B O 1
ATOM 2925 N N . LEU B 1 133 ? 7.766 -8.75 -1.024 1 98.5 133 LEU B N 1
ATOM 2926 C CA . LEU B 1 133 ? 8.75 -7.676 -1.106 1 98.5 133 LEU B CA 1
ATOM 2927 C C . LEU B 1 133 ? 9.867 -7.879 -0.091 1 98.5 133 LEU B C 1
ATOM 2929 O O . LEU B 1 133 ? 11.047 -7.789 -0.436 1 98.5 133 LEU B O 1
ATOM 2933 N N . LYS B 1 134 ? 9.484 -8.195 1.151 1 97.81 134 LYS B N 1
ATOM 2934 C CA . LYS B 1 134 ? 10.461 -8.414 2.209 1 97.81 134 LYS B CA 1
ATOM 2935 C C . LYS B 1 134 ? 11.25 -9.695 1.97 1 97.81 134 LYS B C 1
ATOM 2937 O O . LYS B 1 134 ? 12.477 -9.711 2.084 1 97.81 134 LYS B O 1
ATOM 2942 N N . ARG B 1 135 ? 10.57 -10.719 1.66 1 96.5 135 ARG B N 1
ATOM 2943 C CA . ARG B 1 135 ? 11.203 -12.016 1.448 1 96.5 135 ARG B CA 1
ATOM 2944 C C . ARG B 1 135 ? 12.336 -11.914 0.43 1 96.5 135 ARG B C 1
ATOM 2946 O O . ARG B 1 135 ? 13.406 -12.5 0.621 1 96.5 135 ARG B O 1
ATOM 2953 N N . HIS B 1 136 ? 12.109 -11.195 -0.583 1 97 136 HIS B N 1
ATOM 2954 C CA . HIS B 1 136 ? 13.07 -11.141 -1.681 1 97 136 HIS B CA 1
ATOM 2955 C C . HIS B 1 136 ? 13.922 -9.875 -1.6 1 97 136 HIS B C 1
ATOM 2957 O O . HIS B 1 136 ? 14.609 -9.523 -2.564 1 97 136 HIS B O 1
ATOM 2963 N N . GLN B 1 137 ? 13.859 -9.164 -0.49 1 97.5 137 GLN B N 1
ATOM 2964 C CA . GLN B 1 137 ? 14.688 -8.008 -0.193 1 97.5 137 GLN B CA 1
ATOM 2965 C C . GLN B 1 137 ? 14.625 -6.98 -1.321 1 97.5 137 GLN B C 1
ATOM 2967 O O . GLN B 1 137 ? 15.656 -6.492 -1.783 1 97.5 137 GLN B O 1
ATOM 2972 N N . MET B 1 138 ? 13.445 -6.746 -1.737 1 98.5 138 MET B N 1
ATOM 2973 C CA . MET B 1 138 ? 13.258 -5.816 -2.848 1 98.5 138 MET B CA 1
ATOM 2974 C C . MET B 1 138 ? 13.352 -4.371 -2.371 1 98.5 138 MET B C 1
ATOM 2976 O O . MET B 1 138 ? 13.188 -4.094 -1.182 1 98.5 138 MET B O 1
ATOM 2980 N N . MET B 1 139 ? 13.641 -3.471 -3.344 1 98.75 139 MET B N 1
ATOM 2981 C CA . MET B 1 139 ? 13.664 -2.035 -3.084 1 98.75 139 MET B CA 1
ATOM 2982 C C . MET B 1 139 ? 12.727 -1.295 -4.031 1 98.75 139 MET B C 1
ATOM 2984 O O . MET B 1 139 ? 12.828 -1.435 -5.25 1 98.75 139 MET B O 1
ATOM 2988 N N . ILE B 1 140 ? 11.727 -0.651 -3.449 1 98.88 140 ILE B N 1
ATOM 2989 C CA . ILE B 1 140 ? 10.938 0.298 -4.227 1 98.88 140 ILE B CA 1
ATOM 2990 C C . ILE B 1 140 ? 11.688 1.624 -4.336 1 98.88 140 ILE B C 1
ATOM 2992 O O . ILE B 1 140 ? 11.773 2.377 -3.363 1 98.88 140 ILE B O 1
ATOM 2996 N N . ASP B 1 141 ? 12.25 1.854 -5.473 1 98.62 141 ASP B N 1
ATOM 2997 C CA . ASP B 1 141 ? 13.133 2.99 -5.707 1 98.62 141 ASP B CA 1
ATOM 2998 C C . ASP B 1 141 ? 12.438 4.074 -6.52 1 98.62 141 ASP B C 1
ATOM 3000 O O . ASP B 1 141 ? 12.398 4.016 -7.75 1 98.62 141 ASP B O 1
ATOM 3004 N N . LEU B 1 142 ? 11.953 5.086 -5.832 1 98.56 142 LEU B N 1
ATOM 3005 C CA . LEU B 1 142 ? 11.172 6.113 -6.512 1 98.56 142 LEU B CA 1
ATOM 3006 C C . LEU B 1 142 ? 12.07 7.242 -7.008 1 98.56 142 LEU B C 1
ATOM 3008 O O . LEU B 1 142 ? 11.609 8.141 -7.719 1 98.56 142 LEU B O 1
ATOM 3012 N N . LYS B 1 143 ? 13.359 7.199 -6.629 1 97.5 143 LYS B N 1
ATOM 3013 C CA . LYS B 1 143 ? 14.352 8.086 -7.234 1 97.5 143 LYS B CA 1
ATOM 3014 C C . LYS B 1 143 ? 14.633 7.684 -8.68 1 97.5 143 LYS B C 1
ATOM 3016 O O . LYS B 1 143 ? 14.719 8.539 -9.562 1 97.5 143 LYS B O 1
ATOM 3021 N N . HIS B 1 144 ? 14.742 6.422 -8.883 1 97.75 144 HIS B N 1
ATOM 3022 C CA . HIS B 1 144 ? 15.039 5.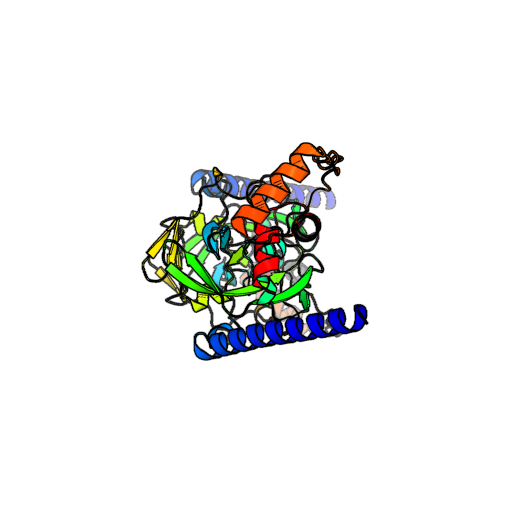914 -10.219 1 97.75 144 HIS B CA 1
ATOM 3023 C C . HIS B 1 144 ? 13.812 5.273 -10.852 1 97.75 144 HIS B C 1
ATOM 3025 O O . HIS B 1 144 ? 13.883 4.746 -11.969 1 97.75 144 HIS B O 1
ATOM 3031 N N . ASN B 1 145 ? 12.727 5.293 -10.188 1 98.44 145 ASN B N 1
ATOM 3032 C CA . ASN B 1 145 ? 11.422 4.832 -10.656 1 98.44 145 ASN B CA 1
ATOM 3033 C C . ASN B 1 145 ? 11.469 3.377 -11.109 1 98.44 145 ASN B C 1
ATOM 3035 O O . ASN B 1 145 ? 11.047 3.055 -12.219 1 98.44 145 ASN B O 1
ATOM 3039 N N . CYS B 1 146 ? 11.945 2.494 -10.203 1 98.81 146 CYS B N 1
ATOM 3040 C CA . CYS B 1 146 ? 12.039 1.076 -10.531 1 98.81 146 CYS B CA 1
ATOM 3041 C C . CYS B 1 146 ? 11.945 0.22 -9.273 1 98.81 146 CYS B C 1
ATOM 3043 O O . CYS B 1 146 ? 12.086 0.728 -8.156 1 98.81 146 CYS B O 1
ATOM 3045 N N . LEU B 1 147 ? 11.586 -0.972 -9.445 1 98.88 147 LEU B N 1
ATOM 3046 C CA . LEU B 1 147 ? 11.727 -2.023 -8.445 1 98.88 147 LEU B CA 1
ATOM 3047 C C . LEU B 1 147 ? 13.062 -2.742 -8.594 1 98.88 147 LEU B C 1
ATOM 3049 O O . LEU B 1 147 ? 13.383 -3.258 -9.672 1 98.88 147 LEU B O 1
ATOM 3053 N N . THR B 1 148 ? 13.836 -2.754 -7.547 1 98.5 148 THR B N 1
ATOM 3054 C CA . THR B 1 148 ? 15.141 -3.4 -7.605 1 98.5 148 THR B CA 1
ATOM 3055 C C . THR B 1 148 ? 15.109 -4.742 -6.879 1 98.5 148 THR B C 1
ATOM 3057 O O . THR B 1 148 ? 14.633 -4.832 -5.75 1 98.5 148 THR B O 1
ATOM 3060 N N . ILE B 1 149 ? 15.547 -5.742 -7.566 1 96.81 149 ILE B N 1
ATOM 3061 C CA . ILE B 1 149 ? 15.68 -7.09 -7.02 1 96.81 149 ILE B CA 1
ATOM 3062 C C . ILE B 1 149 ? 17.078 -7.617 -7.281 1 96.81 149 ILE B C 1
ATOM 3064 O O . ILE B 1 149 ? 17.516 -7.707 -8.438 1 96.81 149 ILE B O 1
ATOM 3068 N N . ASP B 1 150 ? 17.891 -8.055 -6.297 1 91.62 150 ASP B N 1
ATOM 3069 C CA . ASP B 1 150 ? 19.234 -8.57 -6.445 1 91.62 150 ASP B CA 1
ATOM 3070 C C . ASP B 1 150 ? 20.062 -7.703 -7.402 1 91.62 150 ASP B C 1
ATOM 3072 O O . ASP B 1 150 ? 20.672 -8.211 -8.344 1 91.62 150 ASP B O 1
ATOM 3076 N N . ASN B 1 151 ? 20 -6.48 -7.41 1 89.81 151 ASN B N 1
ATOM 3077 C CA . ASN B 1 151 ? 20.766 -5.488 -8.148 1 89.81 151 ASN B CA 1
ATOM 3078 C C . ASN B 1 151 ? 20.234 -5.316 -9.57 1 89.81 151 ASN B C 1
ATOM 3080 O O . ASN B 1 151 ? 20.891 -4.691 -10.406 1 89.81 151 ASN B O 1
ATOM 3084 N N . ILE B 1 152 ? 19.156 -5.957 -9.875 1 96.38 152 ILE B N 1
ATOM 3085 C CA . ILE B 1 152 ? 18.5 -5.758 -11.156 1 96.38 152 ILE B CA 1
ATOM 3086 C C . ILE B 1 152 ? 17.344 -4.773 -10.992 1 96.38 152 ILE B C 1
ATOM 3088 O O . ILE B 1 152 ? 16.531 -4.898 -10.062 1 96.38 152 ILE B O 1
ATOM 3092 N N . ASN B 1 153 ? 17.266 -3.861 -11.922 1 97.94 153 ASN B N 1
ATOM 3093 C CA . ASN B 1 153 ? 16.234 -2.838 -11.883 1 97.94 153 ASN B CA 1
ATOM 3094 C C . ASN B 1 153 ? 15.094 -3.164 -12.844 1 97.94 153 ASN B C 1
ATOM 3096 O O . ASN B 1 153 ? 15.32 -3.387 -14.039 1 97.94 153 ASN B O 1
ATOM 3100 N N . VAL B 1 154 ? 13.953 -3.27 -12.312 1 98.62 154 VAL B N 1
ATOM 3101 C CA . VAL B 1 154 ? 12.742 -3.43 -13.109 1 98.62 154 VAL B CA 1
ATOM 3102 C C . VAL B 1 154 ? 11.969 -2.113 -13.148 1 98.62 154 VAL B C 1
ATOM 3104 O O . VAL B 1 154 ? 11.312 -1.74 -12.172 1 98.62 154 VAL B O 1
ATOM 3107 N N . PRO B 1 155 ? 11.984 -1.407 -14.273 1 98.5 155 PRO B N 1
ATOM 3108 C CA . PRO B 1 155 ? 11.297 -0.117 -14.336 1 98.5 155 PRO B CA 1
ATOM 3109 C C . PRO B 1 155 ? 9.789 -0.242 -14.109 1 98.5 155 PRO B C 1
ATOM 3111 O O . PRO B 1 155 ? 9.172 -1.2 -14.578 1 98.5 155 PRO B O 1
ATOM 3114 N N . PHE B 1 156 ? 9.234 0.673 -13.352 1 98.75 156 PHE B N 1
ATOM 3115 C CA . PHE B 1 156 ? 7.785 0.741 -13.242 1 98.75 156 PHE B CA 1
ATOM 3116 C C . PHE B 1 156 ? 7.152 1.12 -14.57 1 98.75 156 PHE B C 1
ATOM 3118 O O . PHE B 1 156 ? 7.719 1.913 -15.328 1 98.75 156 PHE B O 1
ATOM 3125 N N . LEU B 1 157 ? 5.996 0.6 -14.797 1 98.38 157 LEU B N 1
ATOM 3126 C CA . LEU B 1 157 ? 5.273 0.87 -16.031 1 98.38 157 LEU B CA 1
ATOM 3127 C C . LEU B 1 157 ? 4.836 2.33 -16.109 1 98.38 157 LEU B C 1
ATOM 3129 O O . LEU B 1 157 ? 4.422 2.904 -15.094 1 98.38 157 LEU B O 1
ATOM 3133 N N . PRO B 1 158 ? 4.938 2.893 -17.312 1 96.88 158 PRO B N 1
ATOM 3134 C CA . PRO B 1 158 ? 4.367 4.23 -17.484 1 96.88 158 PRO B CA 1
ATOM 3135 C C . PRO B 1 158 ? 2.84 4.234 -17.422 1 96.88 158 PRO B C 1
ATOM 3137 O O . PRO B 1 158 ? 2.211 3.182 -17.531 1 96.88 158 PRO B O 1
ATOM 3140 N N . GLU B 1 159 ? 2.273 5.348 -17.234 1 94.25 159 GLU B N 1
ATOM 3141 C CA . GLU B 1 159 ? 0.837 5.531 -17.047 1 94.25 159 GLU B CA 1
ATOM 3142 C C . GLU B 1 159 ? 0.049 4.891 -18.188 1 94.25 159 GLU B C 1
ATOM 3144 O O . GLU B 1 159 ? -0.981 4.254 -17.953 1 94.25 159 GLU B O 1
ATOM 3149 N N . ASN B 1 160 ? 0.504 4.973 -19.344 1 94 160 ASN B N 1
ATOM 3150 C CA . ASN B 1 160 ? -0.202 4.504 -20.531 1 94 160 ASN B CA 1
ATOM 3151 C C . ASN B 1 160 ? -0.219 2.979 -20.609 1 94 160 ASN B C 1
ATOM 3153 O O . ASN B 1 160 ? -0.996 2.398 -21.375 1 94 160 ASN B O 1
ATOM 3157 N N . ASP B 1 161 ? 0.612 2.334 -19.859 1 94.75 161 ASP B N 1
ATOM 3158 C CA . ASP B 1 161 ? 0.709 0.878 -19.906 1 94.75 161 ASP B CA 1
ATOM 3159 C C . ASP B 1 161 ? 0.018 0.242 -18.703 1 94.75 161 ASP B C 1
ATOM 3161 O O . ASP B 1 161 ? 0.037 -0.981 -18.547 1 94.75 161 ASP B O 1
ATOM 3165 N N . LEU B 1 162 ? -0.576 1.06 -17.891 1 93.75 162 LEU B N 1
ATOM 3166 C CA . LEU B 1 162 ? -1.251 0.533 -16.703 1 93.75 162 LEU B CA 1
ATOM 3167 C C . LEU B 1 162 ? -2.605 -0.062 -17.078 1 93.75 162 LEU B C 1
ATOM 3169 O O . LEU B 1 162 ? -3.213 0.337 -18.062 1 93.75 162 LEU B O 1
ATOM 3173 N N . PRO B 1 163 ? -3.01 -0.999 -16.203 1 89.25 163 PRO B N 1
ATOM 3174 C CA . PRO B 1 163 ? -4.371 -1.489 -16.422 1 89.25 163 PRO B CA 1
ATOM 3175 C C . PRO B 1 163 ? -5.422 -0.385 -16.312 1 89.25 163 PRO B C 1
ATOM 3177 O O . PRO B 1 163 ? -5.191 0.628 -15.648 1 89.25 163 PRO B O 1
ATOM 3180 N N . ALA B 1 164 ? -6.5 -0.55 -16.953 1 74 164 ALA B N 1
ATOM 3181 C CA . ALA B 1 164 ? -7.551 0.46 -17.047 1 74 164 ALA B CA 1
ATOM 3182 C C . ALA B 1 164 ? -8.016 0.892 -15.656 1 74 164 ALA B C 1
ATOM 3184 O O . ALA B 1 164 ? -8.258 2.078 -15.422 1 74 164 ALA B O 1
ATOM 3185 N N . LEU B 1 165 ? -8.164 -0.041 -14.797 1 64.88 165 LEU B N 1
ATOM 3186 C CA . LEU B 1 165 ? -8.641 0.27 -13.453 1 64.88 165 LEU B CA 1
ATOM 3187 C C . LEU B 1 165 ? -7.648 1.162 -12.719 1 64.88 165 LEU B C 1
ATOM 3189 O O . LEU B 1 165 ? -8.047 2.041 -11.953 1 64.88 165 LEU B O 1
ATOM 3193 N N . ALA B 1 166 ? -6.422 0.955 -12.914 1 56.72 166 ALA B N 1
ATOM 3194 C CA . ALA B 1 166 ? -5.383 1.76 -12.281 1 56.72 166 ALA B CA 1
ATOM 3195 C C . ALA B 1 166 ? -5.375 3.182 -12.836 1 56.72 166 ALA B C 1
ATOM 3197 O O . ALA B 1 166 ? -4.984 4.121 -12.141 1 56.72 166 ALA B O 1
ATOM 3198 N N . ALA B 1 167 ? -5.844 3.27 -14.055 1 48.56 167 ALA B N 1
ATOM 3199 C CA . ALA B 1 167 ? -5.816 4.547 -14.766 1 48.56 167 ALA B CA 1
ATOM 3200 C C . ALA B 1 167 ? -6.977 5.441 -14.328 1 48.56 167 ALA B C 1
ATOM 3202 O O . ALA B 1 167 ? -6.918 6.66 -14.484 1 48.56 167 ALA B O 1
ATOM 3203 N N . LEU B 1 168 ? -8.016 4.871 -13.883 1 45 168 LEU B N 1
ATOM 3204 C CA . LEU B 1 168 ? -9.242 5.605 -13.602 1 45 168 LEU B CA 1
ATOM 3205 C C . LEU B 1 168 ? -9.148 6.316 -12.25 1 45 168 LEU B C 1
ATOM 3207 O O . LEU B 1 168 ? -10.125 6.902 -11.789 1 45 168 LEU B O 1
ATOM 3211 N N . GLY B 1 169 ? -8.07 6.27 -11.625 1 46.62 169 GLY B N 1
ATOM 3212 C CA . GLY B 1 169 ? -7.988 7.137 -10.461 1 46.62 169 GLY B CA 1
ATOM 3213 C C . GLY B 1 169 ? -8.469 8.547 -10.734 1 46.62 169 GLY B C 1
ATOM 3214 O O . GLY B 1 169 ? -8.281 9.445 -9.906 1 46.62 169 GLY B O 1
ATOM 3215 N N . ASP B 1 170 ? -9.023 8.656 -11.906 1 40.19 170 ASP B N 1
ATOM 3216 C CA . ASP B 1 170 ? -9.32 10.016 -12.336 1 40.19 170 ASP B CA 1
ATOM 3217 C C . ASP B 1 170 ? -10.609 10.523 -11.688 1 40.19 170 ASP B C 1
ATOM 3219 O O . ASP B 1 170 ? -11.102 11.602 -12.031 1 40.19 170 ASP B O 1
ATOM 3223 N N . ASP B 1 171 ? -11.289 9.688 -10.992 1 39.78 171 ASP B N 1
ATOM 3224 C CA . ASP B 1 171 ? -12.398 10.469 -10.453 1 39.78 171 ASP B CA 1
ATOM 3225 C C . ASP B 1 171 ? -11.922 11.414 -9.352 1 39.78 171 ASP B C 1
ATOM 3227 O O . ASP B 1 171 ? -11.469 10.969 -8.297 1 39.78 171 ASP B O 1
ATOM 3231 N N . GLU B 1 172 ? -11.688 12.562 -9.609 1 44.53 172 GLU B N 1
ATOM 3232 C CA . GLU B 1 172 ? -11.203 13.703 -8.836 1 44.53 172 GLU B CA 1
ATOM 3233 C C . GLU B 1 172 ? -11.758 13.688 -7.414 1 44.53 172 GLU B C 1
ATOM 3235 O O . GLU B 1 172 ? -11.117 14.188 -6.488 1 44.53 172 GLU B O 1
ATOM 3240 N N . ASN B 1 173 ? -12.992 13.312 -7.207 1 45.25 173 ASN B N 1
ATOM 3241 C CA . ASN B 1 173 ? -13.664 13.461 -5.922 1 45.25 173 ASN B CA 1
ATOM 3242 C C . ASN B 1 173 ? -13.516 12.211 -5.062 1 45.25 173 ASN B C 1
ATOM 3244 O O . ASN B 1 173 ? -13.977 12.18 -3.922 1 45.25 173 ASN B O 1
ATOM 3248 N N . ALA B 1 174 ? -13 11.164 -5.535 1 43.56 174 ALA B N 1
ATOM 3249 C CA . ALA B 1 174 ? -12.977 9.969 -4.699 1 43.56 174 ALA B CA 1
ATOM 3250 C C . ALA B 1 174 ? -11.555 9.656 -4.23 1 43.56 174 ALA B C 1
ATOM 3252 O O . ALA B 1 174 ? -10.727 9.195 -5.012 1 43.56 174 ALA B O 1
ATOM 3253 N N . MET B 1 175 ? -11.148 10.414 -3.215 1 46.66 175 MET B N 1
ATOM 3254 C CA . MET B 1 175 ? -9.906 9.992 -2.58 1 46.66 175 MET B CA 1
ATOM 3255 C C . MET B 1 175 ? -10.008 8.555 -2.092 1 46.66 175 MET B C 1
ATOM 3257 O O . MET B 1 175 ? -10.961 8.195 -1.395 1 46.66 175 MET B O 1
ATOM 3261 N N . HIS B 1 176 ? -9.383 7.766 -2.699 1 44.22 176 HIS B N 1
ATOM 3262 C CA . HIS B 1 176 ? -9.336 6.41 -2.166 1 44.22 176 HIS B CA 1
ATOM 3263 C C . HIS B 1 176 ? -8.602 6.371 -0.826 1 44.22 176 HIS B C 1
ATOM 3265 O O . HIS B 1 176 ? -7.438 6.762 -0.738 1 44.22 176 HIS B O 1
ATOM 3271 N N . ALA B 1 177 ? -9.383 6.336 0.326 1 44.16 177 ALA B N 1
ATOM 3272 C CA . ALA B 1 177 ? -8.805 6.172 1.656 1 44.16 177 ALA B CA 1
ATOM 3273 C C . ALA B 1 177 ? -7.988 4.887 1.743 1 44.16 177 ALA B C 1
ATOM 3275 O O . ALA B 1 177 ? -8.258 3.924 1.02 1 44.16 177 ALA B O 1
ATOM 3276 N N . PRO B 1 178 ? -6.898 5.016 2.564 1 42.19 178 PRO B N 1
ATOM 3277 C CA . PRO B 1 178 ? -6.035 3.842 2.707 1 42.19 178 PRO B CA 1
ATOM 3278 C C . PRO B 1 178 ? -6.801 2.6 3.162 1 42.19 178 PRO B C 1
ATOM 3280 O O . PRO B 1 178 ? -7.77 2.711 3.916 1 42.19 178 PRO B O 1
ATOM 3283 N N . ARG B 1 179 ? -6.672 1.628 2.619 1 35.72 179 ARG B N 1
ATOM 3284 C CA . ARG B 1 179 ? -7.375 0.352 2.709 1 35.72 179 ARG B CA 1
ATOM 3285 C C . ARG B 1 179 ? -7.223 -0.26 4.098 1 35.72 179 ARG B C 1
ATOM 3287 O O . ARG B 1 179 ? -7.621 -1.405 4.324 1 35.72 179 ARG B O 1
ATOM 3294 N N . HIS B 1 180 ? -6.496 0.244 5.047 1 33.5 180 HIS B N 1
ATOM 3295 C CA . HIS B 1 180 ? -6.262 -0.617 6.203 1 33.5 180 HIS B CA 1
ATOM 3296 C C . HIS B 1 180 ? -7.336 -0.416 7.266 1 33.5 180 HIS B C 1
ATOM 3298 O O . HIS B 1 180 ? -7.152 0.375 8.195 1 33.5 180 HIS B O 1
ATOM 3304 N N . GLN B 1 181 ? -8.602 -0.217 7.059 1 30.16 181 GLN B N 1
ATOM 3305 C CA . GLN B 1 181 ? -9.352 -0.116 8.305 1 30.16 181 GLN B CA 1
ATOM 3306 C C . GLN B 1 181 ? -9.391 -1.457 9.031 1 30.16 181 GLN B C 1
ATOM 3308 O O . GLN B 1 181 ? -9.75 -2.479 8.445 1 30.16 181 GLN B O 1
ATOM 3313 N N . ASP B 1 182 ? -8.609 -1.67 10.062 1 29.84 182 ASP B N 1
ATOM 3314 C CA . ASP B 1 182 ? -8.773 -2.76 11.016 1 29.84 182 ASP B CA 1
ATOM 3315 C C . ASP B 1 182 ? -10.227 -2.883 11.461 1 29.84 182 ASP B C 1
ATOM 3317 O O . ASP B 1 182 ? -10.898 -1.874 11.695 1 29.84 182 ASP B O 1
ATOM 3321 N N . PRO B 1 183 ? -10.828 -4.023 11.219 1 28.28 183 PRO B N 1
ATOM 3322 C CA . PRO B 1 183 ? -12.156 -4.145 11.836 1 28.28 183 PRO B CA 1
ATOM 3323 C C . PRO B 1 183 ? -12.156 -3.758 13.312 1 28.28 183 PRO B C 1
ATOM 3325 O O . PRO B 1 183 ? -11.305 -4.223 14.078 1 28.28 183 PRO B O 1
ATOM 3328 N N . ALA B 1 184 ? -12.609 -2.648 13.648 1 26.69 184 ALA B N 1
ATOM 3329 C CA . ALA B 1 184 ? -12.914 -2.201 15.008 1 26.69 184 ALA B CA 1
ATOM 3330 C C . ALA B 1 184 ? -13.68 -3.271 15.773 1 26.69 184 ALA B C 1
ATOM 3332 O O . ALA B 1 184 ? -14.773 -3.676 15.367 1 26.69 184 ALA B O 1
ATOM 3333 N N . THR B 1 185 ? -13.016 -4.332 16.359 1 25.7 185 THR B N 1
ATOM 3334 C CA . THR B 1 185 ? -13.734 -4.973 17.453 1 25.7 185 THR B CA 1
ATOM 3335 C C . THR B 1 185 ? -14.406 -3.93 18.344 1 25.7 185 THR B C 1
ATOM 3337 O O . THR B 1 185 ? -13.766 -2.955 18.75 1 25.7 185 THR B O 1
ATOM 3340 N N . THR B 1 186 ? -15.688 -3.924 18.266 1 22.75 186 THR B N 1
ATOM 3341 C CA . THR B 1 186 ? -16.547 -3.166 19.172 1 22.75 186 THR B CA 1
ATOM 3342 C C . THR B 1 186 ? -16.125 -3.371 20.625 1 22.75 186 THR B C 1
ATOM 3344 O O . THR B 1 186 ? -16.312 -4.449 21.188 1 22.75 186 THR B O 1
ATOM 3347 N N . ALA B 1 187 ? -14.906 -3.107 20.984 1 23.61 187 ALA B N 1
ATOM 3348 C CA . ALA B 1 187 ? -14.602 -3.104 22.422 1 23.61 187 ALA B CA 1
ATOM 3349 C C . ALA B 1 187 ? -15.695 -2.396 23.219 1 23.61 187 ALA B C 1
ATOM 3351 O O . ALA B 1 187 ? -16.266 -1.399 22.75 1 23.61 187 ALA B O 1
ATOM 3352 N N . THR B 1 188 ? -16.359 -3.184 24.016 1 24.16 188 THR B N 1
ATOM 3353 C CA . THR B 1 188 ? -17.234 -2.719 25.094 1 24.16 188 THR B CA 1
ATOM 3354 C C . THR B 1 188 ? -16.562 -1.578 25.859 1 24.16 188 THR B C 1
ATOM 3356 O O . THR B 1 188 ? -15.461 -1.731 26.375 1 24.16 188 THR B O 1
ATOM 3359 N N . THR B 1 189 ? -16.766 -0.468 25.422 1 22.91 189 THR B N 1
ATOM 3360 C CA . THR B 1 189 ? -16.375 0.781 26.047 1 22.91 189 THR B CA 1
ATOM 3361 C C . THR B 1 189 ? -16.625 0.723 27.562 1 22.91 189 THR B C 1
ATOM 3363 O O . THR B 1 189 ? -17.766 0.652 28 1 22.91 189 THR B O 1
ATOM 3366 N N . ALA B 1 190 ? -15.789 -0.076 28.281 1 24.42 190 ALA B N 1
ATOM 3367 C CA . ALA B 1 190 ? -15.859 0.124 29.719 1 24.42 190 ALA B CA 1
ATOM 3368 C C . ALA B 1 190 ? -15.977 1.605 30.062 1 24.42 190 ALA B C 1
ATOM 3370 O O . ALA B 1 190 ? -15.539 2.465 29.297 1 24.42 190 ALA B O 1
ATOM 3371 N N . SER B 1 191 ? -16.922 2.012 30.938 1 26.11 191 SER B N 1
ATOM 3372 C CA . SER B 1 191 ? -17.344 3.285 31.516 1 26.11 191 SER B CA 1
ATOM 3373 C C . SER B 1 191 ? -16.141 4.09 32 1 26.11 191 SER B C 1
ATOM 3375 O O . SER B 1 191 ? -15.328 3.588 32.781 1 26.11 191 SER B O 1
ATOM 3377 N N . ASN B 1 192 ? -15.523 4.758 31.125 1 26.42 192 ASN B N 1
ATOM 3378 C CA . ASN B 1 192 ? -14.461 5.668 31.547 1 26.42 192 ASN B CA 1
ATOM 3379 C C . ASN B 1 192 ? -14.812 6.379 32.844 1 26.42 192 ASN B C 1
ATOM 3381 O O . ASN B 1 192 ? -15.844 7.039 32.938 1 26.42 192 ASN B O 1
ATOM 3385 N N . PRO B 1 193 ? -14.227 5.922 33.938 1 28.83 193 PRO B N 1
ATOM 3386 C CA . PRO B 1 193 ? -14.484 6.617 35.188 1 28.83 193 PRO B CA 1
ATOM 3387 C C . PRO B 1 193 ? -14.508 8.141 35.031 1 28.83 193 PRO B C 1
ATOM 3389 O O . PRO B 1 193 ? -13.953 8.672 34.062 1 28.83 193 PRO B O 1
ATOM 3392 N N . ALA B 1 194 ? -15.367 8.812 35.875 1 29.09 194 ALA B N 1
ATOM 3393 C CA . ALA B 1 194 ? -15.633 10.234 36.062 1 29.09 194 ALA B CA 1
ATOM 3394 C C . ALA B 1 194 ? -14.336 11.031 36.156 1 29.09 194 ALA B C 1
ATOM 3396 O O . ALA B 1 194 ? -13.328 10.539 36.688 1 29.09 194 ALA B O 1
ATOM 3397 N N . ALA B 1 195 ? -14.125 11.812 35.156 1 36.16 195 ALA B N 1
ATOM 3398 C CA . ALA B 1 195 ? -13.062 12.812 35.125 1 36.16 195 ALA B CA 1
ATOM 3399 C C . ALA B 1 195 ? -12.758 13.336 36.531 1 36.16 195 ALA B C 1
ATOM 3401 O O . ALA B 1 195 ? -13.68 13.633 37.312 1 36.16 195 ALA B O 1
ATOM 3402 N N . PRO B 1 196 ? -11.75 12.922 37.094 1 38.72 196 PRO B N 1
ATOM 3403 C CA . PRO B 1 196 ? -11.516 13.352 38.469 1 38.72 196 PRO B CA 1
ATOM 3404 C C . PRO B 1 196 ? -11.852 14.828 38.688 1 38.72 196 PRO B C 1
ATOM 3406 O O . PRO B 1 196 ? -11.492 15.68 37.875 1 38.72 196 PRO B O 1
ATOM 3409 N N . VAL B 1 197 ? -13.008 15.117 39.312 1 48.59 197 VAL B N 1
ATOM 3410 C CA . VAL B 1 197 ? -13.414 16.422 39.812 1 48.59 197 VAL B CA 1
ATOM 3411 C C . VAL B 1 197 ? -12.234 17.078 40.531 1 48.59 197 VAL B C 1
ATOM 3413 O O . VAL B 1 197 ? -11.695 16.5 41.5 1 48.59 197 VAL B O 1
ATOM 3416 N N . LEU B 1 198 ? -11.477 17.828 39.844 1 50.75 198 LEU B N 1
ATOM 3417 C CA . LEU B 1 198 ? -10.391 18.562 40.5 1 50.75 198 LEU B CA 1
ATOM 3418 C C . LEU B 1 198 ? -10.883 19.25 41.781 1 50.75 198 LEU B C 1
ATOM 3420 O O . LEU B 1 198 ? -12.016 19.719 41.844 1 50.75 198 LEU B O 1
ATOM 3424 N N . SER B 1 199 ? -10.391 18.922 42.875 1 63.78 199 SER B N 1
ATOM 3425 C CA . SER B 1 199 ? -10.734 19.578 44.125 1 63.78 199 SER B CA 1
ATOM 3426 C C . SER B 1 199 ? -10.602 21.094 44.031 1 63.78 199 SER B C 1
ATOM 3428 O O . SER B 1 199 ? -9.938 21.594 43.125 1 63.78 199 SER B O 1
ATOM 3430 N N . GLU B 1 200 ? -11.359 21.875 44.812 1 69.38 200 GLU B N 1
ATOM 3431 C CA . GLU B 1 200 ? -11.312 23.344 44.844 1 69.38 200 GLU B CA 1
ATOM 3432 C C . GLU B 1 200 ? -9.875 23.844 45 1 69.38 200 GLU B C 1
ATOM 3434 O O . GLU B 1 200 ? -9.492 24.828 44.375 1 69.38 200 GLU B O 1
ATOM 3439 N N . GLY B 1 201 ? -9.07 23.109 45.656 1 75.44 201 GLY B N 1
ATOM 3440 C CA . GLY B 1 201 ? -7.68 23.484 45.844 1 75.44 201 GLY B CA 1
ATOM 3441 C C . GLY B 1 201 ? -6.844 23.297 44.594 1 75.44 201 GLY B C 1
ATOM 3442 O O . GLY B 1 201 ? -6 24.125 44.281 1 75.44 201 GLY B O 1
ATOM 3443 N N . GLU B 1 202 ? -7.102 22.219 43.906 1 74.38 202 GLU B N 1
ATOM 3444 C CA . GLU B 1 202 ? -6.355 21.953 42.688 1 74.38 202 GLU B CA 1
ATOM 3445 C C . GLU B 1 202 ? -6.75 22.922 41.562 1 74.38 202 GLU B C 1
ATOM 3447 O O . GLU B 1 202 ? -5.898 23.359 40.781 1 74.38 202 GLU B O 1
ATOM 3452 N N . ARG B 1 203 ? -8.016 23.234 41.438 1 76.81 203 ARG B N 1
ATOM 3453 C CA . ARG B 1 203 ? -8.484 24.25 40.5 1 76.81 203 ARG B CA 1
ATOM 3454 C C . ARG B 1 203 ? -7.824 25.594 40.75 1 76.81 203 ARG B C 1
ATOM 3456 O O . ARG B 1 203 ? -7.379 26.266 39.844 1 76.81 203 ARG B O 1
ATOM 3463 N N . GLN B 1 204 ? -7.723 25.891 42.031 1 79.62 204 GLN B N 1
ATOM 3464 C CA . GLN B 1 204 ? -7.137 27.172 42.406 1 79.62 204 GLN B CA 1
ATOM 3465 C C . GLN B 1 204 ? -5.645 27.203 42.094 1 79.62 204 GLN B C 1
ATOM 3467 O O . GLN B 1 204 ? -5.129 28.219 41.625 1 79.62 204 GLN B O 1
ATOM 3472 N N . ALA B 1 205 ? -4.945 26.125 42.281 1 78.06 205 ALA B N 1
ATOM 3473 C CA . ALA B 1 205 ? -3.52 26.047 41.969 1 78.06 205 ALA B CA 1
ATOM 3474 C C . ALA B 1 205 ? -3.283 26.156 40.438 1 78.06 205 ALA B C 1
ATOM 3476 O O . ALA B 1 205 ? -2.33 26.812 40.031 1 78.06 205 ALA B O 1
ATOM 3477 N N . ARG B 1 206 ? -4.109 25.625 39.656 1 77.19 206 ARG B N 1
ATOM 3478 C CA . ARG B 1 206 ? -3.965 25.688 38.219 1 77.19 206 ARG B CA 1
ATOM 3479 C C . ARG B 1 206 ? -4.289 27.094 37.688 1 77.19 206 ARG B C 1
ATOM 3481 O O . ARG B 1 206 ? -3.633 27.578 36.781 1 77.19 206 ARG B O 1
ATOM 3488 N N . ILE B 1 207 ? -5.273 27.688 38.312 1 80.06 207 ILE B N 1
ATOM 3489 C CA . ILE B 1 207 ? -5.605 29.078 37.969 1 80.06 207 ILE B CA 1
ATOM 3490 C C . ILE B 1 207 ? -4.426 29.984 38.281 1 80.06 207 ILE B C 1
ATOM 3492 O O . ILE B 1 207 ? -4.008 30.797 37.469 1 80.06 207 ILE B O 1
ATOM 3496 N N . GLU B 1 208 ? -3.818 29.766 39.438 1 80 208 GLU B N 1
ATOM 3497 C CA . GLU B 1 208 ? -2.689 30.594 39.844 1 80 208 GLU B CA 1
ATOM 3498 C C . GLU B 1 208 ? -1.476 30.344 38.938 1 80 208 GLU B C 1
ATOM 3500 O O . GLU B 1 208 ? -0.793 31.297 38.562 1 80 208 GLU B O 1
ATOM 3505 N N . GLY B 1 209 ? -1.221 29.109 38.625 1 77.38 209 GLY B N 1
ATOM 3506 C CA . GLY B 1 209 ? -0.143 28.781 37.719 1 77.38 209 GLY B CA 1
ATOM 3507 C C . GLY B 1 209 ? -0.349 29.359 36.344 1 77.38 209 GLY B C 1
ATOM 3508 O O . GLY B 1 209 ? 0.585 29.891 35.719 1 77.38 209 GLY B O 1
ATOM 3509 N N . PHE B 1 210 ? -1.518 29.312 35.844 1 77.94 210 PHE B N 1
A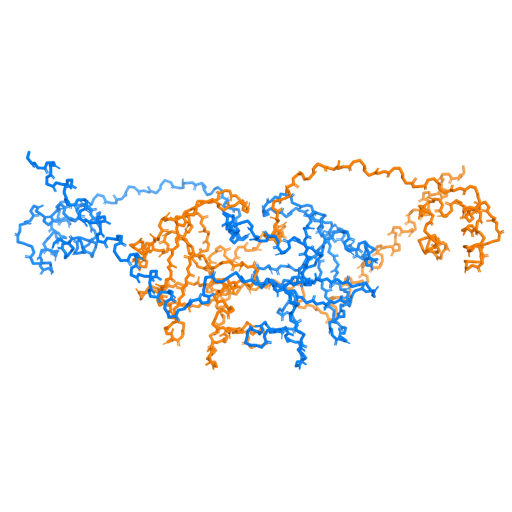TOM 3510 C CA . PHE B 1 210 ? -1.841 29.844 34.531 1 77.94 210 PHE B CA 1
ATOM 3511 C C . PHE B 1 210 ? -1.757 31.359 34.531 1 77.94 210 PHE B C 1
ATOM 3513 O O . PHE B 1 210 ? -1.254 31.969 33.562 1 77.94 210 PHE B O 1
ATOM 3520 N N . MET B 1 211 ? -2.193 31.984 35.5 1 78.12 211 MET B N 1
ATOM 3521 C CA . MET B 1 211 ? -2.088 33.438 35.625 1 78.12 211 MET B CA 1
ATOM 3522 C C . MET B 1 211 ? -0.628 33.875 35.625 1 78.12 211 MET B C 1
ATOM 3524 O O . MET B 1 211 ? -0.265 34.875 35.031 1 78.12 211 MET B O 1
ATOM 3528 N N . THR B 1 212 ? 0.271 33.094 36.188 1 74.56 212 THR B N 1
ATOM 3529 C CA . THR B 1 212 ? 1.691 33.406 36.281 1 74.56 212 THR B CA 1
ATOM 3530 C C . THR B 1 212 ? 2.348 33.344 34.906 1 74.56 212 THR B C 1
ATOM 3532 O O . THR B 1 212 ? 3.15 34.188 34.531 1 74.56 212 THR B O 1
ATOM 3535 N N . VAL B 1 213 ? 1.866 32.438 34.094 1 67.75 213 VAL B N 1
ATOM 3536 C CA . VAL B 1 213 ? 2.535 32.188 32.812 1 67.75 213 VAL B CA 1
ATOM 3537 C C . VAL B 1 213 ? 1.875 33.031 31.719 1 67.75 213 VAL B C 1
ATOM 3539 O O . VAL B 1 213 ? 2.555 33.562 30.828 1 67.75 213 VAL B O 1
ATOM 3542 N N . SER B 1 214 ? 0.681 33.344 31.719 1 69.25 214 SER B N 1
ATOM 3543 C CA . SER B 1 214 ? -0.058 34 30.656 1 69.25 214 SER B CA 1
ATOM 3544 C C . SER B 1 214 ? -0.111 35.5 30.875 1 69.25 214 SER B C 1
ATOM 3546 O O . SER B 1 214 ? -0.358 36.281 29.938 1 69.25 214 SER B O 1
ATOM 3548 N N . GLY B 1 215 ? 0.155 35.969 32.031 1 64.88 215 GLY B N 1
ATOM 3549 C CA . GLY B 1 215 ? 0.081 37.375 32.406 1 64.88 215 GLY B CA 1
ATOM 3550 C C . GLY B 1 215 ? -1.331 37.844 32.688 1 64.88 215 GLY B C 1
ATOM 3551 O O . GLY B 1 215 ? -1.562 39.031 32.938 1 64.88 215 GLY B O 1
ATOM 3552 N N . ILE B 1 216 ? -2.295 37 32.75 1 71.62 216 ILE B N 1
ATOM 3553 C CA . ILE B 1 216 ? -3.66 37.344 33.094 1 71.62 216 ILE B CA 1
ATOM 3554 C C . ILE B 1 216 ? -3.754 37.594 34.594 1 71.62 216 ILE B C 1
ATOM 3556 O O . ILE B 1 216 ? -3.303 36.75 35.406 1 71.62 216 ILE B O 1
ATOM 3560 N N . THR B 1 217 ? -4.25 38.719 34.906 1 79.06 217 THR B N 1
ATOM 3561 C CA . THR B 1 217 ? -4.281 39.094 36.312 1 79.06 217 THR B CA 1
ATOM 3562 C C . THR B 1 217 ? -5.645 38.781 36.938 1 79.06 217 THR B C 1
ATOM 3564 O O . THR B 1 217 ? -5.785 38.75 38.156 1 79.06 217 THR B O 1
ATOM 3567 N N . ASP B 1 218 ? -6.719 38.656 36.219 1 78.44 218 ASP B N 1
ATOM 3568 C CA . ASP B 1 218 ? -8.062 38.375 36.719 1 78.44 218 ASP B CA 1
ATOM 3569 C C . ASP B 1 218 ? -8.273 36.875 36.875 1 78.44 218 ASP B C 1
ATOM 3571 O O . ASP B 1 218 ? -8.297 36.125 35.875 1 78.44 218 ASP B O 1
ATOM 3575 N N . PRO B 1 219 ? -8.375 36.438 38.031 1 80.81 219 PRO B N 1
ATOM 3576 C CA . PRO B 1 219 ? -8.531 35 38.281 1 80.81 219 PRO B CA 1
ATOM 3577 C C . PRO B 1 219 ? -9.812 34.438 37.656 1 80.81 219 PRO B C 1
ATOM 3579 O O . PRO B 1 219 ? -9.852 33.25 37.281 1 80.81 219 PRO B O 1
ATOM 3582 N N . THR B 1 220 ? -10.859 35.219 37.625 1 80.5 220 THR B N 1
ATOM 3583 C CA . THR B 1 220 ? -12.102 34.75 37 1 80.5 220 THR B CA 1
ATOM 3584 C C . THR B 1 220 ? -11.898 34.5 35.531 1 80.5 220 THR B C 1
ATOM 3586 O O . THR B 1 220 ? -12.383 33.5 35 1 80.5 220 THR B O 1
ATOM 3589 N N . GLN B 1 221 ? -11.227 35.375 34.812 1 77.31 221 GLN B N 1
ATOM 3590 C CA . GLN B 1 221 ? -10.891 35.219 33.406 1 77.31 221 GLN B CA 1
ATOM 3591 C C . GLN B 1 221 ? -9.984 34 33.219 1 77.31 221 GLN B C 1
ATOM 3593 O O . GLN B 1 221 ? -10.172 33.219 32.25 1 77.31 221 GLN B O 1
ATOM 3598 N N . ALA B 1 222 ? -9 33.875 33.969 1 78.12 222 ALA B N 1
ATOM 3599 C CA . ALA B 1 222 ? -8.102 32.719 33.906 1 78.12 222 ALA B CA 1
ATOM 3600 C C . ALA B 1 222 ? -8.867 31.438 34.125 1 78.12 222 ALA B C 1
ATOM 3602 O O . ALA B 1 222 ? -8.641 30.453 33.406 1 78.12 222 ALA B O 1
ATOM 3603 N N . ALA B 1 223 ? -9.766 31.406 35.062 1 79 223 ALA B N 1
ATOM 3604 C CA . ALA B 1 223 ? -10.586 30.234 35.344 1 79 223 ALA B CA 1
ATOM 3605 C C . ALA B 1 223 ? -11.484 29.891 34.188 1 79 223 ALA B C 1
ATOM 3607 O O . ALA B 1 223 ? -11.633 28.719 33.812 1 79 223 ALA B O 1
ATOM 3608 N N . GLU B 1 224 ? -12.102 30.844 33.562 1 77.25 224 GLU B N 1
ATOM 3609 C CA . GLU B 1 224 ? -12.953 30.641 32.406 1 77.25 224 GLU B CA 1
ATOM 3610 C C . GLU B 1 224 ? -12.164 30.062 31.219 1 77.25 224 GLU B C 1
ATOM 3612 O O . GLU B 1 224 ? -12.641 29.156 30.531 1 77.25 224 GLU B O 1
ATOM 3617 N N . LEU B 1 225 ? -10.984 30.547 30.969 1 73.81 225 LEU B N 1
ATOM 3618 C CA . LEU B 1 225 ? -10.117 30.062 29.906 1 73.81 225 LEU B CA 1
ATOM 3619 C C . LEU B 1 225 ? -9.664 28.641 30.188 1 73.81 225 LEU B C 1
ATOM 3621 O O . LEU B 1 225 ? -9.664 27.797 29.281 1 73.81 225 LEU B O 1
ATOM 3625 N N . LEU B 1 226 ? -9.273 28.391 31.375 1 76.06 226 LEU B N 1
ATOM 3626 C CA . LEU B 1 226 ? -8.859 27.047 31.781 1 76.06 226 LEU B CA 1
ATOM 3627 C C . LEU B 1 226 ? -10.031 26.078 31.734 1 76.06 226 LEU B C 1
ATOM 3629 O O . LEU B 1 226 ? -9.875 24.938 31.297 1 76.06 226 LEU B O 1
ATOM 3633 N N . GLU B 1 227 ? -11.242 26.5 32.156 1 76.56 227 GLU B N 1
ATOM 3634 C CA . GLU B 1 227 ? -12.438 25.672 32.062 1 76.56 227 GLU B CA 1
ATOM 3635 C C . GLU B 1 227 ? -12.781 25.359 30.594 1 76.56 227 GLU B C 1
ATOM 3637 O O . GLU B 1 227 ? -13.125 24.234 30.25 1 76.56 227 GLU B O 1
ATOM 3642 N N . ALA B 1 228 ? -12.664 26.312 29.766 1 71.75 228 ALA B N 1
ATOM 3643 C CA . ALA B 1 228 ? -12.906 26.156 28.344 1 71.75 228 ALA B CA 1
ATOM 3644 C C . ALA B 1 228 ? -11.867 25.25 27.703 1 71.75 228 ALA B C 1
ATOM 3646 O O . ALA B 1 228 ? -12.141 24.594 26.688 1 71.75 228 ALA B O 1
ATOM 3647 N N . ALA B 1 229 ? -10.742 25.156 28.281 1 68.81 229 ALA B N 1
ATOM 3648 C CA . ALA B 1 229 ? -9.609 24.359 27.812 1 68.81 229 ALA B CA 1
ATOM 3649 C C . ALA B 1 229 ? -9.508 23.047 28.578 1 68.81 229 ALA B C 1
ATOM 3651 O O . ALA B 1 229 ? -8.438 22.438 28.641 1 68.81 229 ALA B O 1
ATOM 3652 N N . ASP B 1 230 ? -10.633 22.719 29.359 1 71.38 230 ASP B N 1
ATOM 3653 C CA . ASP B 1 230 ? -10.711 21.531 30.203 1 71.38 230 ASP B CA 1
ATOM 3654 C C . ASP B 1 230 ? -9.531 21.469 31.172 1 71.38 230 ASP B C 1
ATOM 3656 O O . ASP B 1 230 ? -8.961 20.406 31.391 1 71.38 230 ASP B O 1
ATOM 3660 N N . TRP B 1 231 ? -9.133 22.547 31.656 1 70.25 231 TRP B N 1
ATOM 3661 C CA . TRP B 1 231 ? -8.148 22.797 32.719 1 70.25 231 TRP B CA 1
ATOM 3662 C C . TRP B 1 231 ? -6.758 22.375 32.281 1 70.25 231 TRP B C 1
ATOM 3664 O O . TRP B 1 231 ? -5.898 22.062 33.094 1 70.25 231 TRP B O 1
ATOM 3674 N N . ASN B 1 232 ? -6.492 22.312 31.078 1 70.5 232 ASN B N 1
ATO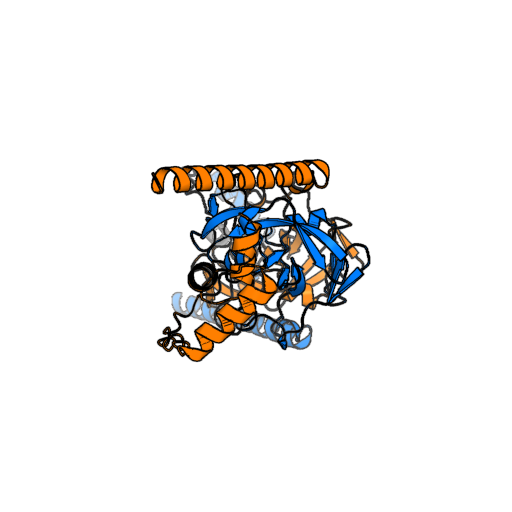M 3675 C CA . ASN B 1 232 ? -5.152 22.188 30.516 1 70.5 232 ASN B CA 1
ATOM 3676 C C . ASN B 1 232 ? -4.508 23.562 30.297 1 70.5 232 ASN B C 1
ATOM 3678 O O . ASN B 1 232 ? -4.969 24.344 29.453 1 70.5 232 ASN B O 1
ATOM 3682 N N . PRO B 1 233 ? -3.379 23.969 30.969 1 71.94 233 PRO B N 1
ATOM 3683 C CA . PRO B 1 233 ? -2.809 25.312 30.938 1 71.94 233 PRO B CA 1
ATOM 3684 C C . PRO B 1 233 ? -2.213 25.672 29.578 1 71.94 233 PRO B C 1
ATOM 3686 O O . PRO B 1 233 ? -2.268 26.828 29.156 1 71.94 233 PRO B O 1
ATOM 3689 N N . ASN B 1 234 ? -1.795 24.734 28.891 1 66.19 234 ASN B N 1
ATOM 3690 C CA . ASN B 1 234 ? -1.212 25.016 27.594 1 66.19 234 ASN B CA 1
ATOM 3691 C C . ASN B 1 234 ? -2.281 25.391 26.562 1 66.19 234 ASN B C 1
ATOM 3693 O O . ASN B 1 234 ? -2.096 26.328 25.781 1 66.19 234 ASN B O 1
ATOM 3697 N N . VAL B 1 235 ? -3.43 24.75 26.594 1 64.94 235 VAL B N 1
ATOM 3698 C CA . VAL B 1 235 ? -4.57 25.078 25.734 1 64.94 235 VAL B CA 1
ATOM 3699 C C . VAL B 1 235 ? -5.16 26.422 26.141 1 64.94 235 VAL B C 1
ATOM 3701 O O . VAL B 1 235 ? -5.496 27.25 25.297 1 64.94 235 VAL B O 1
ATOM 3704 N N . ALA B 1 236 ? -5.188 26.672 27.344 1 70.75 236 ALA B N 1
ATOM 3705 C CA . ALA B 1 236 ? -5.711 27.938 27.844 1 70.75 236 ALA B CA 1
ATOM 3706 C C . ALA B 1 236 ? -4.816 29.109 27.438 1 70.75 236 ALA B C 1
ATOM 3708 O O . ALA B 1 236 ? -5.309 30.172 27.062 1 70.75 236 ALA B O 1
ATOM 3709 N N . ALA B 1 237 ? -3.508 28.875 27.484 1 66.12 237 ALA B N 1
ATOM 3710 C CA . ALA B 1 237 ? -2.561 29.906 27.062 1 66.12 237 ALA B CA 1
ATOM 3711 C C . ALA B 1 237 ? -2.699 30.203 25.578 1 66.12 237 ALA B C 1
ATOM 3713 O O . ALA B 1 237 ? -2.627 31.359 25.156 1 66.12 237 ALA B O 1
ATOM 3714 N N . ALA B 1 238 ? -2.98 29.297 24.812 1 61.19 238 ALA B N 1
ATOM 3715 C CA . ALA B 1 238 ? -3.164 29.469 23.375 1 61.19 238 ALA B CA 1
ATOM 3716 C C . ALA B 1 238 ? -4.445 30.25 23.078 1 61.19 238 ALA B C 1
ATOM 3718 O O . ALA B 1 238 ? -4.488 31.047 22.141 1 61.19 238 ALA B O 1
ATOM 3719 N N . LEU B 1 239 ? -5.355 30.094 23.844 1 61.31 239 LEU B N 1
ATOM 3720 C CA . LEU B 1 239 ? -6.602 30.844 23.719 1 61.31 239 LEU B CA 1
ATOM 3721 C C . LEU B 1 239 ? -6.383 32.312 24.062 1 61.31 239 LEU B C 1
ATOM 3723 O O . LEU B 1 239 ? -7.07 33.188 23.516 1 61.31 239 LEU B O 1
ATOM 3727 N N . LEU B 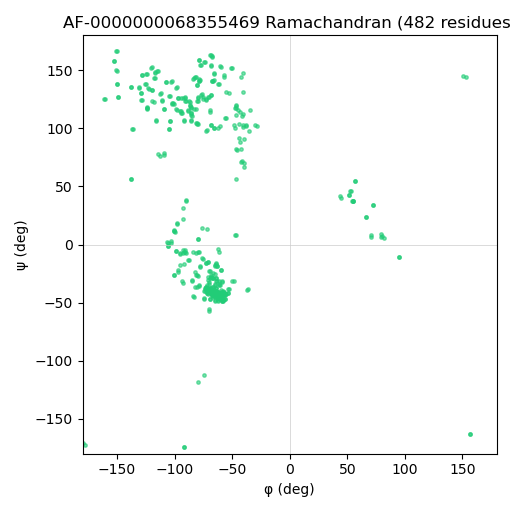1 240 ? -5.426 32.594 24.906 1 59 240 LEU B N 1
ATOM 3728 C CA . LEU B 1 240 ? -5.102 33.938 25.328 1 59 240 LEU B CA 1
ATOM 3729 C C . LEU B 1 240 ? -4.367 34.688 24.234 1 59 240 LEU B C 1
ATOM 3731 O O . LEU B 1 240 ? -4.621 35.875 24 1 59 240 LEU B O 1
ATOM 3735 N N . PHE B 1 241 ? -3.385 34.156 23.578 1 53.47 241 PHE B N 1
ATOM 3736 C CA . PHE B 1 241 ? -2.568 34.875 22.609 1 53.47 241 PHE B CA 1
ATOM 3737 C C . PHE B 1 241 ? -3.293 35.031 21.281 1 53.47 241 PHE B C 1
ATOM 3739 O O . PHE B 1 241 ? -2.918 35.844 20.453 1 53.47 241 PHE B O 1
ATOM 3746 N N . ASP B 1 242 ? -4.227 34.344 20.969 1 45.72 242 ASP B N 1
ATOM 3747 C CA . ASP B 1 242 ? -5.02 34.5 19.766 1 45.72 242 ASP B CA 1
ATOM 3748 C C . ASP B 1 242 ? -6.086 35.594 19.938 1 45.72 242 ASP B C 1
ATOM 3750 O O . ASP B 1 242 ? -6.852 35.875 19 1 45.72 242 ASP B O 1
ATOM 3754 N N . THR B 1 243 ? -6.277 36.125 21.078 1 38.03 243 THR B N 1
ATOM 3755 C CA . THR B 1 243 ? -7.051 37.344 21.188 1 38.03 243 THR B CA 1
ATOM 3756 C C . THR B 1 243 ? -6.137 38.562 21.172 1 38.03 243 THR B C 1
ATOM 3758 O O . THR B 1 243 ? -5.066 38.562 21.781 1 38.03 243 THR B O 1
#

Secondary structure (DSSP, 8-state):
-HHHHHHHHHHHHHHHHHHHHHHHHHHHHHH-GGGGSPPPP-EEEEEETTEEEEEEE-TT-SS-EEEHHHHHHTT-GGG-BGGG-EEEESSSEEEEEEEEEEEEEEETTEEEEEEEEEESS-SSSEEE-HHHHHHTT-EEETTTTEEEETTEEEEPPPGGGS-HHHHTTT-TT-----S--------------------HHHHHHHHHHHHHHH----HHHHHHHHHHTTT-HHHHHHHHHT-/-HHHHHHHHHHHHHHHHHHHHHHHHHHHHHH-GGGGSPPPP-EEEEEETTEEEEEEE-TT-SS-EEEHHHHHHTT-GGG-BGGG-EEE-SSS-EEEEEEEEEEEEEETTEEEEEEEEEESS-SSSEEE-HHHHHHTT-EEETTTTEEEETTEEEEPPPGGGS-HHHHTTT-TT-----S--------------------HHHHHHHHHHHHHHH----HHHHHHHHHHTTT-HHHHHHHHHT-

InterPro domains:
  IPR019103 Aspartic peptidase, DDI1-type [PF09668] (33-141)
  IPR019103 Aspartic peptidase, DDI1-type [cd05479] (26-149)
  IPR021109 Aspartic peptidase domain superfamily [G3DSA:2.40.70.10] (19-164)
  IPR021109 Aspartic peptidase domain superfamily [SSF50630] (27-142)

Sequence (486 aa):
MDERQLELQRRIYAQIQQQQIDENLANALEYTPEAFAKVTMLYVPCTINQVLVKAFVDSGAQNSIMNKRTAERCGLMRLVDVRMRGVAVGVGRQEICGRIHMTPVNLAGMYIPFAFYVIEDQAMDLIIGLDQLKRHQMMIDLKHNCLTIDNINVPFLPENDLPALAALGDDENAMHAPRHQDPATTATTASNPAAPVLSEGERQARIEGFMTVSGITDPTQAAELLEAADWNPNVAAALLFDTMDERQLELQRRIYAQIQQQQIDENLANALEYTPEAFAKVTMLYVPCTINQVLVKAFVDSGAQNSIMNKRTAERCGLMRLVDVRMRGVAVGVGRQEICGRIHMTPVNLAGMYIPFAFYVIEDQAMDLIIGLDQLKRHQMMIDLKHNCLTIDNINVPFLPENDLPALAALGDDENAMHAPRHQDPATTATTASNPAAPVLSEGERQARIEGFMTVSGITDPTQAAELLEAADWNPNVAAALLFDT

Solvent-accessible surface area (backbone atoms only — not comparable to full-atom values): 26161 Å² total; per-residue (Å²): 118,68,63,61,53,52,51,50,50,52,51,51,51,51,49,53,38,49,50,50,26,50,49,34,43,51,47,22,56,70,76,44,51,69,74,74,52,84,72,74,70,49,27,34,69,34,30,34,80,85,35,80,43,63,29,34,47,20,50,60,23,63,54,21,36,27,12,39,67,46,33,53,74,40,67,43,59,67,38,44,31,53,89,59,41,45,48,16,64,37,68,44,84,31,50,29,60,9,31,34,53,52,44,60,35,31,47,88,85,41,74,41,78,41,54,30,34,27,26,59,82,48,80,55,50,25,38,45,6,31,41,56,37,46,74,58,32,24,26,48,29,39,67,77,45,23,41,32,42,91,89,40,76,41,58,44,50,55,70,88,73,48,56,68,76,70,61,51,71,64,52,84,66,49,50,61,49,70,38,69,57,69,79,74,69,82,67,78,77,68,79,70,75,75,71,77,76,67,50,76,66,54,51,50,51,51,34,52,54,38,26,69,72,65,68,50,83,50,62,69,61,41,41,51,39,20,58,76,36,72,64,35,60,70,55,23,45,54,61,55,72,75,98,119,68,63,61,52,52,52,51,50,52,51,52,51,52,50,52,39,49,51,50,26,51,49,33,44,50,48,22,56,70,76,44,52,68,74,75,52,87,72,75,70,49,29,34,67,32,29,35,80,85,35,80,42,64,29,33,49,21,50,60,23,63,54,20,35,28,11,40,67,48,32,52,75,40,68,43,59,66,39,45,32,56,89,58,41,45,48,16,65,37,71,44,85,32,49,30,58,10,30,34,54,50,43,62,36,30,48,86,86,41,74,42,77,41,53,31,35,30,27,60,81,48,81,55,52,26,36,44,7,30,42,55,37,46,73,57,33,24,24,48,29,40,66,77,45,23,42,30,44,91,90,40,76,39,59,43,49,54,69,88,71,49,56,68,76,71,59,51,71,64,51,84,64,51,51,60,48,70,38,69,61,72,82,75,73,81,66,76,74,69,78,73,74,76,72,78,77,68,48,75,64,55,52,50,51,51,34,52,53,39,25,68,73,65,67,49,82,52,64,69,61,41,41,52,40,20,58,76,35,75,65,34,60,68,55,22,44,53,60,53,70,76,99

pLDDT: mean 81.54, std 21.69, range [22.75, 98.88]

Foldseek 3Di:
DVVVVVVVVVVVVVVVVVVVVVVVVVCCCVPPVCVPDDDQFFWFWKDAQNHIFIEGEEAPAAFKEAEPVLCVVNVNLVQFDQVQWDWDPFPDTWTWRGKRQWGFMGGPNDTDIDIHIYIHDDPHRIYDYNVNCVVQVWDCDVVQQFIDGPNDTTHTDDLVPDDPVSNVVPPPPDDDPDRDDDPPPPPPPPPPPDDPPQPPVRLQVLLVVLCVVLVPDDSVLSSVLCVVVVNDSVSSSVVSVVD/DVVVVVVVVVVVVVVVVVVVVVVVVVCCCVPPVCVPDDDQFFWFWKDAQNHIFIEGEEAPAAFKEAEPVLCVVNVNLVQFDQVQWDWDPFPDTWTWRGKRQWGFMGGPNDTDIDIHIYIHDDPHRIYDYNVNCVVQVWDCDVVQQFIDGPNDTTHTDDLVPDDPVSNVVPPPPDDDPDRPDDPPPPPPPDDPPDDPPQPPVRLQVLLVVLCVVLVPDDSVLSSVLCVVVVNDSVSSSVVSVVD